Protein AF-A0A8S4E838-F1 (afdb_monomer_lite)

Foldseek 3Di:
DDDDDDDDDDDDDDDDDDDDDDDDDDDDDDDDDDDDDDDDDDDDDDDDDDDDPPPDPDPVPVVVVVPPPPDDPDPPPPPPPPPDDDPLPLDDDVLLVVLQLVLLLLQLHLCVLVPPDDPVSSVVSPVNNVVNLVVLLVLLCQLCVNPPDPLSVLLNVVVVCSNVLSVVLSVLVSLLSVLLSVLCVLQQKAFACDVVLVVLSVVLVVLLVVLVVVLVVVVVVCVVPSHNCNSVSSVVNSVLSVLSSLLSSLVRLLVLLVLLLVLLLVLQPPDPPQPPDDPPRMDGNDDGDRSVVSNQLLSSLVSVVSSLSSLVSSLVSVQCVLDPDPPVVPCPVDDVVLVVVLVSLLSSQVSLVSLLVSLVSLLVSLVVVLPDPPDDPVSNVSSVVSNVVSVVRRSWHAHVVPRTSHNVPSVVVVVVSVVVVVVVVVVVVVVVD

pLDDT: mean 73.34, std 19.98, range [32.56, 97.12]

Secondary structure (DSSP, 8-state):
----------------PPPPPP------------------------------------SSHHHHHTTS--PPPP-----------S-------HHHHHHHHHHHHTT---GGG-TT--HHHHHHHHHHHHHHHHHHHHHHHHHTTT---HHHHHHHHHHHHHHHHHHHHHHHHHHHHHHHHHHHHHHTEEE---HHHHHHHHHHHHHHHHHHHHHHHHHHHHHHH--TTHHHHHHHHHHHHHHHHHHHHHHHHHHHHHHHHHHHHHTTS---S----PPTTEEE-SSPPPHHHHT-HHHHHHHHHHHHHHHHHHHHHHTTTTSSSSSSTT-SS-SHHHHHHHHHHHHHHHHHHHHHHHHHHHHHHHHHHHT-TTS-HHHHHHHHHHHHHHHHT----EETTTEE-STHHHHHHHHHHHHHHHHHHHHHHHTT-

Structure (mmCIF, N/CA/C/O backbone):
data_AF-A0A8S4E838-F1
#
_entry.id   AF-A0A8S4E838-F1
#
loop_
_atom_site.group_PDB
_atom_site.id
_atom_site.type_symbol
_atom_site.label_atom_id
_atom_site.label_alt_id
_atom_site.label_comp_id
_atom_site.label_asym_id
_atom_site.label_entity_id
_atom_site.label_seq_id
_atom_site.pdbx_PDB_ins_code
_atom_site.Cartn_x
_atom_site.Cartn_y
_atom_site.Cartn_z
_atom_site.occupancy
_atom_site.B_iso_or_equiv
_atom_site.auth_seq_id
_atom_site.auth_comp_id
_atom_site.auth_asym_id
_atom_site.auth_atom_id
_atom_site.pdbx_PDB_model_num
ATOM 1 N N . MET A 1 1 ? 37.374 30.814 40.672 1.00 36.34 1 MET A N 1
ATOM 2 C CA . MET A 1 1 ? 38.205 29.865 39.905 1.00 36.34 1 MET A CA 1
ATOM 3 C C . MET A 1 1 ? 37.448 29.478 38.640 1.00 36.34 1 MET A C 1
ATOM 5 O O . MET A 1 1 ? 36.364 28.937 38.774 1.00 36.34 1 MET A O 1
ATOM 9 N N . LEU A 1 2 ? 38.017 29.855 37.482 1.00 36.62 2 LEU A N 1
ATOM 10 C CA . LEU A 1 2 ? 37.912 29.284 36.117 1.00 36.62 2 LEU A CA 1
ATOM 11 C C . LEU A 1 2 ? 36.493 28.982 35.567 1.00 36.62 2 LEU A C 1
ATOM 13 O O . LEU A 1 2 ? 35.842 28.059 36.026 1.00 36.62 2 LEU A O 1
ATOM 17 N N . ALA A 1 3 ? 35.884 29.788 34.684 1.00 36.91 3 ALA A N 1
ATOM 18 C CA . ALA A 1 3 ? 36.202 30.130 33.279 1.00 36.91 3 ALA A CA 1
ATOM 19 C C . ALA A 1 3 ? 35.885 29.025 32.244 1.00 36.91 3 ALA A C 1
ATOM 21 O O . ALA A 1 3 ? 36.604 28.038 32.172 1.00 36.91 3 ALA A O 1
ATOM 22 N N . SER A 1 4 ? 34.891 29.271 31.374 1.00 37.22 4 SER A N 1
ATOM 23 C CA . SER A 1 4 ? 34.887 28.906 29.935 1.00 37.22 4 SER A CA 1
ATOM 24 C C . SER A 1 4 ? 33.642 29.510 29.253 1.00 37.22 4 SER A C 1
ATOM 26 O O . SER A 1 4 ? 32.523 29.072 29.490 1.00 37.22 4 SER A O 1
ATOM 28 N N . HIS A 1 5 ? 33.748 30.680 28.621 1.00 38.19 5 HIS A N 1
ATOM 29 C CA . HIS A 1 5 ? 33.910 30.870 27.169 1.00 38.19 5 HIS A CA 1
ATOM 30 C C . HIS A 1 5 ? 32.814 30.258 26.277 1.00 38.19 5 HIS A C 1
ATOM 32 O O . HIS A 1 5 ? 32.890 29.101 25.882 1.00 38.19 5 HIS A O 1
ATOM 38 N N . SER A 1 6 ? 31.891 31.108 25.819 1.00 40.06 6 SER A N 1
ATOM 39 C CA . SER A 1 6 ? 31.132 30.924 24.579 1.00 40.06 6 SER A CA 1
ATOM 40 C C . SER A 1 6 ? 31.430 32.098 23.634 1.00 40.06 6 SER A C 1
ATOM 42 O O . SER A 1 6 ? 31.025 33.237 23.856 1.00 40.06 6 SER A O 1
ATOM 44 N N . ARG A 1 7 ? 32.217 31.823 22.585 1.00 35.31 7 ARG A N 1
ATOM 45 C CA . ARG A 1 7 ? 32.413 32.707 21.427 1.00 35.31 7 ARG A CA 1
ATOM 46 C C . ARG A 1 7 ? 31.311 32.399 20.413 1.00 35.31 7 ARG A C 1
ATOM 48 O O . ARG A 1 7 ? 31.243 31.278 19.922 1.00 35.31 7 ARG A O 1
ATOM 55 N N . LEU A 1 8 ? 30.486 33.389 20.082 1.00 40.28 8 LEU A N 1
ATOM 56 C CA . LEU A 1 8 ? 29.620 33.369 18.903 1.00 40.28 8 LEU A CA 1
ATOM 57 C C . LEU A 1 8 ? 30.366 34.055 17.758 1.00 40.28 8 LEU A C 1
ATOM 59 O O . LEU A 1 8 ? 30.561 35.268 17.760 1.00 40.28 8 LEU A O 1
ATOM 63 N N . THR A 1 9 ? 30.826 33.257 16.800 1.00 38.28 9 THR A N 1
ATOM 64 C CA . THR A 1 9 ? 31.390 33.729 15.538 1.00 38.28 9 THR A CA 1
ATOM 65 C C . THR A 1 9 ? 30.278 33.970 14.523 1.00 38.28 9 THR A C 1
ATOM 67 O O . THR A 1 9 ? 29.501 33.088 14.169 1.00 38.28 9 THR A O 1
ATOM 70 N N . VAL A 1 10 ? 30.251 35.213 14.054 1.00 42.44 10 VAL A N 1
ATOM 71 C CA . VAL A 1 10 ? 29.512 35.733 12.905 1.00 42.44 10 VAL A CA 1
ATOM 72 C C . VAL A 1 10 ? 29.909 34.960 11.643 1.00 42.44 10 VAL A C 1
ATOM 74 O O . VAL A 1 10 ? 31.095 34.891 11.320 1.00 42.44 10 VAL A O 1
ATOM 77 N N . SER A 1 11 ? 28.934 34.418 10.905 1.00 35.38 11 SER A N 1
ATOM 78 C CA . SER A 1 11 ? 29.157 33.880 9.557 1.00 35.38 11 SER A CA 1
ATOM 79 C C . SER A 1 11 ? 28.422 34.710 8.508 1.00 35.38 11 SER A C 1
ATOM 81 O O . SER A 1 11 ? 27.267 35.099 8.670 1.00 35.38 11 SER A O 1
ATOM 83 N N . ARG A 1 12 ? 29.185 35.016 7.460 1.00 36.78 12 ARG A N 1
ATOM 84 C CA . ARG A 1 12 ? 28.955 35.974 6.383 1.00 36.78 12 ARG A CA 1
ATOM 85 C C . ARG A 1 12 ? 27.844 35.550 5.425 1.00 36.78 12 ARG A C 1
ATOM 87 O O . ARG A 1 12 ? 27.753 34.397 5.017 1.00 36.78 12 ARG A O 1
ATOM 94 N N . ALA A 1 13 ? 27.112 36.563 4.970 1.00 39.56 13 ALA A N 1
ATOM 95 C CA . ALA A 1 13 ? 26.290 36.548 3.773 1.00 39.56 13 ALA A CA 1
ATOM 96 C C . ALA A 1 13 ? 27.144 36.281 2.519 1.00 39.56 13 ALA A C 1
ATOM 98 O O . ALA A 1 13 ? 28.132 36.975 2.274 1.00 39.56 13 ALA A O 1
ATOM 99 N N . ALA A 1 14 ? 26.732 35.306 1.709 1.00 37.06 14 ALA A N 1
ATOM 100 C CA . ALA A 1 14 ? 27.234 35.099 0.357 1.00 37.06 14 ALA A CA 1
ATOM 101 C C . ALA A 1 14 ? 26.107 35.401 -0.639 1.00 37.06 14 ALA A C 1
ATOM 103 O O . ALA A 1 14 ? 25.142 34.649 -0.769 1.00 37.06 14 ALA A O 1
ATOM 104 N N . SER A 1 15 ? 26.240 36.541 -1.317 1.00 35.00 15 SER A N 1
ATOM 105 C CA . SER A 1 15 ? 25.398 36.979 -2.427 1.00 35.00 15 SER A CA 1
ATOM 106 C C . SER A 1 15 ? 25.568 36.052 -3.632 1.00 35.00 15 SER A C 1
ATOM 108 O O . SER A 1 15 ? 26.610 36.057 -4.287 1.00 35.00 15 SER A O 1
ATOM 110 N N . LEU A 1 16 ? 24.526 35.291 -3.961 1.00 38.03 16 LEU A N 1
ATOM 111 C CA . LEU A 1 16 ? 24.428 34.542 -5.212 1.00 38.03 16 LEU A CA 1
ATOM 112 C C . LEU A 1 16 ? 23.956 35.477 -6.335 1.00 38.03 16 LEU A C 1
ATOM 114 O O . LEU A 1 16 ? 22.813 35.932 -6.360 1.00 38.03 16 LEU A O 1
ATOM 118 N N . ARG A 1 17 ? 24.876 35.780 -7.259 1.00 36.88 17 ARG A N 1
ATOM 119 C CA . ARG A 1 17 ? 24.600 36.462 -8.530 1.00 36.88 17 ARG A CA 1
ATOM 120 C C . ARG A 1 17 ? 23.779 35.550 -9.443 1.00 36.88 17 ARG A C 1
ATOM 122 O O . ARG A 1 17 ? 24.194 34.443 -9.763 1.00 36.88 17 ARG A O 1
ATOM 129 N N . ILE A 1 18 ? 22.653 36.078 -9.906 1.00 40.62 18 ILE A N 1
ATOM 130 C CA . ILE A 1 18 ? 21.803 35.529 -10.965 1.00 40.62 18 ILE A CA 1
ATOM 131 C C . ILE A 1 18 ? 22.409 35.924 -12.325 1.00 40.62 18 ILE A C 1
ATOM 133 O O . ILE A 1 18 ? 22.603 37.124 -12.547 1.00 40.62 18 ILE A O 1
ATOM 137 N N . PRO A 1 19 ? 22.661 35.002 -13.271 1.00 43.97 19 PRO A N 1
ATOM 138 C CA . PRO A 1 19 ? 22.878 35.374 -14.662 1.00 43.97 19 PRO A CA 1
ATOM 139 C C . PRO A 1 19 ? 21.525 35.584 -15.354 1.00 43.97 19 PRO A C 1
ATOM 141 O O . PRO A 1 19 ? 20.671 34.698 -15.376 1.00 43.97 19 PRO A O 1
ATOM 144 N N . ARG A 1 20 ? 21.329 36.782 -15.912 1.00 37.72 20 ARG A N 1
ATOM 145 C CA . ARG A 1 20 ? 20.214 37.109 -16.813 1.00 37.72 20 ARG A CA 1
ATOM 146 C C . ARG A 1 20 ? 20.380 36.410 -18.174 1.00 37.72 20 ARG A C 1
ATOM 148 O O . ARG A 1 20 ? 21.512 36.174 -18.593 1.00 37.72 20 ARG A O 1
ATOM 155 N N . PRO A 1 21 ? 19.273 36.149 -18.892 1.00 44.00 21 PRO A N 1
ATOM 156 C CA . PRO A 1 21 ? 19.299 35.547 -20.218 1.00 44.00 21 PRO A CA 1
ATOM 157 C C . PRO A 1 21 ? 19.678 36.577 -21.290 1.00 44.00 21 PRO A C 1
ATOM 159 O O . PRO A 1 21 ? 19.204 37.715 -21.271 1.00 44.00 21 PRO A O 1
ATOM 162 N N . ALA A 1 22 ? 20.495 36.157 -22.255 1.00 39.38 22 ALA A N 1
ATOM 163 C CA . ALA A 1 22 ? 20.718 36.899 -23.488 1.00 39.38 22 ALA A CA 1
ATOM 164 C C . ALA A 1 22 ? 19.454 36.830 -24.358 1.00 39.38 22 ALA A C 1
ATOM 166 O O . ALA A 1 22 ? 18.908 35.755 -24.610 1.00 39.38 22 ALA A O 1
ATOM 167 N N . ARG A 1 23 ? 18.979 37.994 -24.802 1.00 36.53 23 ARG A N 1
ATOM 168 C CA . ARG A 1 23 ? 17.840 38.150 -25.705 1.00 36.53 23 ARG A CA 1
ATOM 169 C C . ARG A 1 23 ? 18.255 39.077 -26.844 1.00 36.53 23 ARG A C 1
ATOM 171 O O . ARG A 1 23 ? 18.809 40.140 -26.577 1.00 36.53 23 ARG A O 1
ATOM 178 N N . SER A 1 24 ? 17.813 38.709 -28.049 1.00 33.00 24 SER A N 1
ATOM 179 C CA . SER A 1 24 ? 17.595 39.560 -29.235 1.00 33.00 24 SER A CA 1
ATOM 180 C C . SER A 1 24 ? 18.859 39.937 -30.043 1.00 33.00 24 SER A C 1
ATOM 182 O O . SER A 1 24 ? 19.934 40.023 -29.472 1.00 33.00 24 SER A O 1
ATOM 184 N N . LEU A 1 25 ? 18.848 40.084 -31.375 1.00 36.97 25 LEU A N 1
ATOM 185 C CA . LEU A 1 25 ? 17.855 40.686 -32.275 1.00 36.97 25 LEU A CA 1
ATOM 186 C C . LEU A 1 25 ? 17.997 40.180 -33.746 1.00 36.97 25 LEU A C 1
ATOM 188 O O . LEU A 1 25 ? 19.110 39.934 -34.190 1.00 36.97 25 LEU A O 1
ATOM 192 N N . PHE A 1 26 ? 16.855 40.172 -34.466 1.00 35.41 26 PHE A N 1
ATOM 193 C CA . PHE A 1 26 ? 16.593 40.627 -35.864 1.00 35.41 26 PHE A CA 1
ATOM 194 C C . PHE A 1 26 ? 17.235 39.878 -37.067 1.00 35.41 26 PHE A C 1
ATOM 196 O O . PHE A 1 26 ? 18.448 39.881 -37.198 1.00 35.41 26 PHE A O 1
ATOM 203 N N . THR A 1 27 ? 16.514 39.121 -37.929 1.00 35.56 27 THR A N 1
ATOM 204 C CA . THR A 1 27 ? 15.452 39.401 -38.968 1.00 35.56 27 THR A CA 1
ATOM 205 C C . THR A 1 27 ? 16.029 39.703 -40.393 1.00 35.56 27 THR A C 1
ATOM 207 O O . THR A 1 27 ? 17.244 39.692 -40.525 1.00 35.56 27 THR A O 1
ATOM 210 N N . PRO A 1 28 ? 15.241 39.894 -41.488 1.00 58.50 28 PRO A N 1
ATOM 211 C CA . PRO A 1 28 ? 14.893 38.865 -42.496 1.00 58.50 28 PRO A CA 1
ATOM 212 C C . PRO A 1 28 ? 15.079 39.328 -43.980 1.00 58.50 28 PRO A C 1
ATOM 214 O O . PRO A 1 28 ? 15.425 40.477 -44.217 1.00 58.50 28 PRO A O 1
ATOM 217 N N . ALA A 1 29 ? 14.787 38.476 -44.984 1.00 32.56 29 ALA A N 1
ATOM 218 C CA . ALA A 1 29 ? 14.279 38.832 -46.344 1.00 32.56 29 ALA A CA 1
ATOM 219 C C . ALA A 1 29 ? 14.147 37.554 -47.220 1.00 32.56 29 ALA A C 1
ATOM 221 O O . ALA A 1 29 ? 15.074 36.755 -47.254 1.00 32.56 29 ALA A O 1
ATOM 222 N N . HIS A 1 30 ? 12.959 37.191 -47.743 1.00 37.03 30 HIS A N 1
ATOM 223 C CA . HIS A 1 30 ? 12.414 37.493 -49.096 1.00 37.03 30 HIS A CA 1
ATOM 224 C C . HIS A 1 30 ? 13.301 36.969 -50.262 1.00 37.03 30 HIS A C 1
ATOM 226 O O . HIS A 1 30 ? 14.492 37.218 -50.275 1.00 37.03 30 HIS A O 1
ATOM 232 N N . THR A 1 31 ? 12.842 36.261 -51.314 1.00 34.12 31 THR A N 1
ATOM 233 C CA . THR A 1 31 ? 11.639 36.455 -52.154 1.00 34.12 31 THR A CA 1
ATOM 234 C C . THR A 1 31 ? 11.479 35.342 -53.228 1.00 34.12 31 THR A C 1
ATOM 236 O O . THR A 1 31 ? 12.479 34.813 -53.691 1.00 34.12 31 THR A O 1
ATOM 239 N N . ARG A 1 32 ? 10.230 35.169 -53.720 1.00 34.88 32 ARG A N 1
ATOM 240 C CA . ARG A 1 32 ? 9.760 34.778 -55.089 1.00 34.88 32 ARG A CA 1
ATOM 241 C C . ARG A 1 32 ? 10.037 33.352 -55.626 1.00 34.88 32 ARG A C 1
ATOM 243 O O . ARG A 1 32 ? 11.173 32.931 -55.716 1.00 34.88 32 ARG A O 1
ATOM 250 N N . SER A 1 33 ? 9.029 32.533 -55.974 1.00 35.88 33 SER A N 1
ATOM 251 C CA . SER A 1 33 ? 7.938 32.647 -56.988 1.00 35.88 33 SER A CA 1
ATOM 252 C C . SER A 1 33 ? 8.341 32.223 -58.410 1.00 35.88 33 SER A C 1
ATOM 254 O O . SER A 1 33 ? 9.019 32.988 -59.090 1.00 35.88 33 SER A O 1
ATOM 256 N N . ARG A 1 34 ? 7.782 31.102 -58.898 1.00 38.44 34 ARG A N 1
ATOM 257 C CA . ARG A 1 34 ? 7.360 30.843 -60.301 1.00 38.44 34 ARG A CA 1
ATOM 258 C C . ARG A 1 34 ? 6.561 29.527 -60.333 1.00 38.44 34 ARG A C 1
ATOM 260 O O . ARG A 1 34 ? 7.054 28.508 -59.878 1.00 38.44 34 ARG A O 1
ATOM 267 N N . HIS A 1 35 ? 5.242 29.591 -60.509 1.00 38.84 35 HIS A N 1
ATOM 268 C CA . HIS A 1 35 ? 4.462 29.559 -61.762 1.00 38.84 35 HIS A CA 1
ATOM 269 C C . HIS A 1 35 ? 4.048 28.141 -62.210 1.00 38.84 35 HIS A C 1
ATOM 271 O O . HIS A 1 35 ? 4.869 27.350 -62.655 1.00 38.84 35 HIS A O 1
ATOM 277 N N . ARG A 1 36 ? 2.730 27.889 -62.101 1.00 39.41 36 ARG A N 1
ATOM 278 C CA . ARG A 1 36 ? 1.923 26.892 -62.843 1.00 39.41 36 ARG A CA 1
ATOM 279 C C . ARG A 1 36 ? 1.905 27.202 -64.357 1.00 39.41 36 ARG A C 1
ATOM 281 O O . ARG A 1 36 ? 2.227 28.337 -64.718 1.00 39.41 36 ARG A O 1
ATOM 288 N N . PRO A 1 37 ? 1.487 26.248 -65.216 1.00 49.47 37 PRO A N 1
ATOM 289 C CA . PRO A 1 37 ? 0.063 26.069 -65.618 1.00 49.47 37 PRO A CA 1
ATOM 290 C C . PRO A 1 37 ? -0.407 24.594 -65.428 1.00 49.47 37 PRO A C 1
ATOM 292 O O . PRO A 1 37 ? 0.440 23.714 -65.343 1.00 49.47 37 PRO A O 1
ATOM 295 N N . ALA A 1 38 ? -1.662 24.253 -65.066 1.00 36.66 38 ALA A N 1
ATOM 296 C CA . ALA A 1 38 ? -2.940 24.230 -65.832 1.00 36.66 38 ALA A CA 1
ATOM 297 C C . ALA A 1 38 ? -2.839 23.461 -67.167 1.00 36.66 38 ALA A C 1
ATOM 299 O O . ALA A 1 38 ? -1.901 23.715 -67.906 1.00 36.66 38 ALA A O 1
ATOM 300 N N . GLU A 1 39 ? -3.710 22.557 -67.621 1.00 35.00 39 GLU A N 1
ATOM 301 C CA . GLU A 1 39 ? -5.006 21.911 -67.284 1.00 35.00 39 GLU A CA 1
ATOM 302 C C . GLU A 1 39 ? -5.088 20.677 -68.268 1.00 35.00 39 GLU A C 1
ATOM 304 O O . GLU A 1 39 ? -4.068 20.437 -68.922 1.00 35.00 39 GLU A O 1
ATOM 309 N N . PRO A 1 40 ? -6.179 19.897 -68.506 1.00 50.28 40 PRO A N 1
ATOM 310 C CA . PRO A 1 40 ? -7.538 19.917 -67.966 1.00 50.28 40 PRO A CA 1
ATOM 311 C C . PRO A 1 40 ? -8.090 18.547 -67.503 1.00 50.28 40 PRO A C 1
ATOM 313 O O . PRO A 1 40 ? -7.487 17.481 -67.619 1.00 50.28 40 PRO A O 1
ATOM 316 N N . ALA A 1 41 ? -9.303 18.647 -66.967 1.00 40.28 41 ALA A N 1
ATOM 317 C CA . ALA A 1 41 ? -10.192 17.608 -66.484 1.00 40.28 41 ALA A CA 1
ATOM 318 C C . ALA A 1 41 ? -10.680 16.610 -67.550 1.00 40.28 41 ALA A C 1
ATOM 320 O O . ALA A 1 41 ? -10.951 16.980 -68.690 1.00 40.28 41 ALA A O 1
ATOM 321 N N . GLN A 1 42 ? -10.971 15.383 -67.106 1.00 35.91 42 GLN A N 1
ATOM 322 C CA . GLN A 1 42 ? -12.078 14.589 -67.638 1.00 35.91 42 GLN A CA 1
ATOM 323 C C . GLN A 1 42 ? -12.856 13.937 -66.492 1.00 35.91 42 GLN A C 1
ATOM 325 O O . GLN A 1 42 ? -12.298 13.300 -65.601 1.00 35.91 42 GLN A O 1
ATOM 330 N N . ALA A 1 43 ? -14.165 14.159 -66.538 1.00 42.16 43 ALA A N 1
ATOM 331 C CA . ALA A 1 43 ? -15.176 13.670 -65.624 1.00 42.16 43 ALA A CA 1
ATOM 332 C C . ALA A 1 43 ? -15.874 12.451 -66.225 1.00 42.16 43 ALA A C 1
ATOM 334 O O . ALA A 1 43 ? -16.442 12.578 -67.300 1.00 42.16 43 ALA A O 1
ATOM 335 N N . VAL A 1 44 ? -15.889 11.325 -65.512 1.00 37.78 44 VAL A N 1
ATOM 336 C CA . VAL A 1 44 ? -16.859 10.211 -65.590 1.00 37.78 44 VAL A CA 1
ATOM 337 C C . VAL A 1 44 ? -16.625 9.428 -64.287 1.00 37.78 44 VAL A C 1
ATOM 339 O O . VAL A 1 44 ? -15.480 9.209 -63.920 1.00 37.78 44 VAL A O 1
ATOM 342 N N . GLY A 1 45 ? -17.565 8.984 -63.467 1.00 33.47 45 GLY A N 1
ATOM 343 C CA . GLY A 1 45 ? -19.011 8.887 -63.515 1.00 33.47 45 GLY A CA 1
ATOM 344 C C . GLY A 1 45 ? -19.417 8.204 -62.203 1.00 33.47 45 GLY A C 1
ATOM 345 O O . GLY A 1 45 ? -18.712 7.326 -61.704 1.00 33.47 45 GLY A O 1
ATOM 346 N N . ALA A 1 46 ? -20.518 8.639 -61.603 1.00 42.50 46 ALA A N 1
ATOM 347 C CA . ALA A 1 46 ? -21.033 8.040 -60.382 1.00 42.50 46 ALA A CA 1
ATOM 348 C C . ALA A 1 46 ? -21.703 6.689 -60.680 1.00 42.50 46 ALA A C 1
ATOM 350 O O . ALA A 1 46 ? -22.555 6.614 -61.565 1.00 42.50 46 ALA A O 1
ATOM 351 N N . LYS A 1 47 ? -21.397 5.657 -59.881 1.00 33.97 47 LYS A N 1
ATOM 352 C CA . LYS A 1 47 ? -22.339 4.575 -59.552 1.00 33.97 47 LYS A CA 1
ATOM 353 C C . LYS A 1 47 ? -22.185 4.144 -58.080 1.00 33.97 47 LYS A C 1
ATOM 355 O O . LYS A 1 47 ? -21.059 4.107 -57.587 1.00 33.97 47 LYS A O 1
ATOM 360 N N . PRO A 1 48 ? -23.301 3.847 -57.384 1.00 57.19 48 PRO A N 1
ATOM 361 C CA . PRO A 1 48 ? -23.338 3.404 -55.989 1.00 57.19 48 PRO A CA 1
ATOM 362 C C . PRO A 1 48 ? -23.271 1.864 -55.886 1.00 57.19 48 PRO A C 1
ATOM 364 O O . PRO A 1 48 ? -23.198 1.204 -56.918 1.00 57.19 48 PRO A O 1
ATOM 367 N N . TYR A 1 49 ? -23.386 1.336 -54.655 1.00 34.38 49 TYR A N 1
ATOM 368 C CA . TYR A 1 49 ? -23.347 -0.068 -54.165 1.00 34.38 49 TYR A CA 1
ATOM 369 C C . TYR A 1 49 ? -22.051 -0.379 -53.387 1.00 34.38 49 TYR A C 1
ATOM 371 O O . TYR A 1 49 ? -20.973 -0.444 -53.955 1.00 34.38 49 TYR A O 1
ATOM 379 N N . SER A 1 50 ? -22.062 -0.342 -52.047 1.00 36.34 50 SER A N 1
ATOM 380 C CA . SER A 1 50 ? -22.598 -1.335 -51.086 1.00 36.34 50 SER A CA 1
ATOM 381 C C . SER A 1 50 ? -21.649 -2.516 -50.837 1.00 36.34 50 SER A C 1
ATOM 383 O O . SER A 1 50 ? -21.127 -3.078 -51.791 1.00 36.34 50 SER A O 1
ATOM 385 N N . ARG A 1 51 ? -21.590 -2.946 -49.567 1.00 37.59 51 ARG A N 1
ATOM 386 C CA . ARG A 1 51 ? -20.787 -4.024 -48.946 1.00 37.59 51 ARG A CA 1
ATOM 387 C C . ARG A 1 51 ? -19.426 -3.595 -48.394 1.00 37.59 51 ARG A C 1
ATOM 389 O O . ARG A 1 51 ? -18.387 -3.713 -49.027 1.00 37.59 51 ARG A O 1
ATOM 396 N N . LEU A 1 52 ? -19.476 -3.168 -47.130 1.00 40.25 52 LEU A N 1
ATOM 397 C CA . LEU A 1 52 ? -18.395 -3.368 -46.169 1.00 40.25 52 LEU A CA 1
ATOM 398 C C . LEU A 1 52 ? -18.191 -4.883 -45.988 1.00 40.25 52 LEU A C 1
ATOM 400 O O . LEU A 1 52 ? -19.018 -5.550 -45.364 1.00 40.25 52 LEU A O 1
ATOM 404 N N . ASP A 1 53 ? -17.097 -5.417 -46.522 1.00 33.41 53 ASP A N 1
ATOM 405 C CA . ASP A 1 53 ? -16.629 -6.764 -46.201 1.00 33.41 53 ASP A CA 1
ATOM 406 C C . ASP A 1 53 ? -16.009 -6.773 -44.798 1.00 33.41 53 ASP A C 1
ATOM 408 O O . ASP A 1 53 ? -14.859 -6.393 -44.575 1.00 33.41 53 ASP A O 1
ATOM 412 N N . HIS A 1 54 ? -16.788 -7.253 -43.830 1.00 42.03 54 HIS A N 1
ATOM 413 C CA . HIS A 1 54 ? -16.380 -7.530 -42.450 1.00 42.03 54 HIS A CA 1
ATOM 414 C C . HIS A 1 54 ? -15.566 -8.835 -42.315 1.00 42.03 54 HIS A C 1
ATOM 416 O O . HIS A 1 54 ? -15.697 -9.571 -41.341 1.00 42.03 54 HIS A O 1
ATOM 422 N N . ALA A 1 55 ? -14.697 -9.142 -43.277 1.00 43.44 55 ALA A N 1
ATOM 423 C CA . ALA A 1 55 ? -13.970 -10.409 -43.322 1.00 43.44 55 ALA A CA 1
ATOM 424 C C . ALA A 1 55 ? -12.477 -10.199 -43.595 1.00 43.44 55 ALA A C 1
ATOM 426 O O . ALA A 1 55 ? -11.978 -10.592 -44.643 1.00 43.44 55 ALA A O 1
ATOM 427 N N . ARG A 1 56 ? -11.756 -9.558 -42.659 1.00 40.06 56 ARG A N 1
ATOM 428 C CA . ARG A 1 56 ? -10.273 -9.593 -42.588 1.00 40.06 56 ARG A CA 1
ATOM 429 C C . ARG A 1 56 ? -9.688 -9.073 -41.262 1.00 40.06 56 ARG A C 1
ATOM 431 O O . ARG A 1 56 ? -8.630 -8.458 -41.231 1.00 40.06 56 ARG A O 1
ATOM 438 N N . LEU A 1 57 ? -10.353 -9.362 -40.142 1.00 41.84 57 LEU A N 1
ATOM 439 C CA . LEU A 1 57 ? -9.830 -9.137 -38.783 1.00 41.84 57 LEU A CA 1
ATOM 440 C C . LEU A 1 57 ? -9.544 -10.472 -38.076 1.00 41.84 57 LEU A C 1
ATOM 442 O O . LEU A 1 57 ? -9.986 -10.705 -36.961 1.00 41.84 57 LEU A O 1
ATOM 446 N N . HIS A 1 58 ? -8.802 -11.371 -38.722 1.00 49.00 58 HIS A N 1
ATOM 447 C CA . HIS A 1 58 ? -8.217 -12.538 -38.053 1.00 49.00 58 HIS A CA 1
ATOM 448 C C . HIS A 1 58 ? -6.840 -12.850 -38.652 1.00 49.00 58 HIS A C 1
ATOM 450 O O . HIS A 1 58 ? -6.735 -13.581 -39.630 1.00 49.00 58 HIS A O 1
ATOM 456 N N . PRO A 1 59 ? -5.780 -12.239 -38.088 1.00 44.12 59 PRO A N 1
ATOM 457 C CA . PRO A 1 59 ? -4.582 -13.030 -37.797 1.00 44.12 59 PRO A CA 1
ATOM 458 C C . PRO A 1 59 ? -4.029 -12.795 -36.378 1.00 44.12 59 PRO A C 1
ATOM 460 O O . PRO A 1 59 ? -2.934 -13.238 -36.057 1.00 44.12 59 PRO A O 1
ATOM 463 N N . LEU A 1 60 ? -4.762 -12.100 -35.497 1.00 44.50 60 LEU A N 1
ATOM 464 C CA . LEU A 1 60 ? -4.286 -11.818 -34.134 1.00 44.50 60 LEU A CA 1
ATOM 465 C C . LEU A 1 60 ? -4.737 -12.838 -33.083 1.00 44.50 60 LEU A C 1
ATOM 467 O O . LEU A 1 60 ? -4.194 -12.829 -31.986 1.00 44.50 60 LEU A O 1
ATOM 471 N N . ARG A 1 61 ? -5.682 -13.739 -33.390 1.00 39.81 61 ARG A N 1
ATOM 472 C CA . ARG A 1 61 ? -6.177 -14.720 -32.404 1.00 39.81 61 ARG A CA 1
ATOM 473 C C . ARG A 1 61 ? -5.162 -15.831 -32.107 1.00 39.81 61 ARG A C 1
ATOM 475 O O . ARG A 1 61 ? -5.092 -16.283 -30.969 1.00 39.81 61 ARG A O 1
ATOM 482 N N . ASP A 1 62 ? -4.310 -16.170 -33.071 1.00 40.12 62 ASP A N 1
ATOM 483 C CA . ASP A 1 62 ? -3.338 -17.262 -32.921 1.00 40.12 62 ASP A CA 1
ATOM 484 C C . ASP A 1 62 ? -2.081 -16.844 -32.142 1.00 40.12 62 ASP A C 1
ATOM 486 O O . ASP A 1 62 ? -1.386 -17.686 -31.579 1.00 40.12 62 ASP A O 1
ATOM 490 N N . TYR A 1 63 ? -1.832 -15.538 -31.987 1.00 41.88 63 TYR A N 1
ATOM 491 C CA . TYR A 1 63 ? -0.765 -15.037 -31.112 1.00 41.88 63 TYR A CA 1
ATOM 492 C C . TYR A 1 63 ? -1.140 -15.047 -29.625 1.00 41.88 63 TYR A C 1
ATOM 494 O O . TYR A 1 63 ? -0.248 -15.056 -28.777 1.00 41.88 63 TYR A O 1
ATOM 502 N N . TYR A 1 64 ? -2.433 -15.079 -29.283 1.00 39.97 64 TYR A N 1
ATOM 503 C CA . TYR A 1 64 ? -2.862 -15.126 -27.882 1.00 39.97 64 TYR A CA 1
ATOM 504 C C . TYR A 1 64 ? -2.830 -16.537 -27.293 1.00 39.97 64 TYR A C 1
ATOM 506 O O . TYR A 1 64 ? -2.636 -16.666 -26.087 1.00 39.97 64 TYR A O 1
ATOM 514 N N . LEU A 1 65 ? -2.948 -17.594 -28.107 1.00 38.94 65 LEU A N 1
ATOM 515 C CA . LEU A 1 65 ? -2.908 -18.967 -27.588 1.00 38.94 65 LEU A CA 1
ATOM 516 C C . LEU A 1 65 ? -1.486 -19.469 -27.286 1.00 38.94 65 LEU A C 1
ATOM 518 O O . LEU A 1 65 ? -1.321 -20.353 -26.451 1.00 38.94 65 LEU A O 1
ATOM 522 N N . VAL A 1 66 ? -0.451 -18.883 -27.895 1.00 41.69 66 VAL A N 1
ATOM 523 C CA . VAL A 1 66 ? 0.947 -19.319 -27.697 1.00 41.69 66 VAL A CA 1
ATOM 524 C C . VAL A 1 66 ? 1.601 -18.683 -26.456 1.00 41.69 66 VAL A C 1
ATOM 526 O O . VAL A 1 66 ? 2.591 -19.201 -25.949 1.00 41.69 66 VAL A O 1
ATOM 529 N N . CYS A 1 67 ? 1.023 -17.620 -25.884 1.00 40.22 67 CYS A N 1
ATOM 530 C CA . CYS A 1 67 ? 1.557 -16.975 -24.673 1.00 40.22 67 CYS A CA 1
ATOM 531 C C . CYS A 1 67 ? 0.981 -17.506 -23.344 1.00 40.22 67 CYS A C 1
ATOM 533 O O . CYS A 1 67 ? 1.402 -17.043 -22.286 1.00 40.22 67 CYS A O 1
ATOM 535 N N . VAL A 1 68 ? 0.042 -18.462 -23.361 1.00 41.75 68 VAL A N 1
ATOM 536 C CA . VAL A 1 68 ? -0.605 -18.985 -22.132 1.00 41.75 68 VAL A CA 1
ATOM 537 C C . VAL A 1 68 ? 0.108 -20.222 -21.560 1.00 41.75 68 VAL A C 1
ATOM 539 O O . VAL A 1 68 ? -0.163 -20.632 -20.438 1.00 41.75 68 VAL A O 1
ATOM 542 N N . ALA A 1 69 ? 1.105 -20.762 -22.263 1.00 35.69 69 ALA A N 1
ATOM 543 C CA . ALA A 1 69 ? 1.973 -21.824 -21.757 1.00 35.69 69 ALA A CA 1
ATOM 544 C C . ALA A 1 69 ? 3.391 -21.297 -21.485 1.00 35.69 69 ALA A C 1
ATOM 546 O O . ALA A 1 69 ? 4.371 -21.824 -22.008 1.00 35.69 69 ALA A O 1
ATOM 547 N N . MET A 1 70 ? 3.526 -20.237 -20.681 1.00 39.28 70 MET A N 1
ATOM 548 C CA . MET A 1 70 ? 4.819 -19.975 -20.048 1.00 39.28 70 MET A CA 1
ATOM 549 C C . MET A 1 70 ? 4.992 -21.016 -18.932 1.00 39.28 70 MET A C 1
ATOM 551 O O . MET A 1 70 ? 4.186 -21.022 -17.999 1.00 39.28 70 MET A O 1
ATOM 555 N N . PRO A 1 71 ? 5.977 -21.931 -19.017 1.00 41.38 71 PRO A N 1
ATOM 556 C CA . PRO A 1 71 ? 6.296 -22.801 -17.892 1.00 41.38 71 PRO A CA 1
ATOM 557 C C . PRO A 1 71 ? 6.600 -21.931 -16.663 1.00 41.38 71 PRO A C 1
ATOM 559 O O . PRO A 1 71 ? 7.080 -20.804 -16.836 1.00 41.38 71 PRO A O 1
ATOM 562 N N . PRO A 1 72 ? 6.341 -22.418 -15.433 1.00 45.50 72 PRO A N 1
ATOM 563 C CA . PRO A 1 72 ? 6.710 -21.684 -14.228 1.00 45.50 72 PRO A CA 1
ATOM 564 C C . PRO A 1 72 ? 8.174 -21.241 -14.346 1.00 45.50 72 PRO A C 1
ATOM 566 O O . PRO A 1 72 ? 8.993 -22.023 -14.854 1.00 45.50 72 PRO A O 1
ATOM 569 N N . PRO A 1 73 ? 8.508 -19.997 -13.950 1.00 43.84 73 PRO A N 1
ATOM 570 C CA . PRO A 1 73 ? 9.866 -19.489 -14.054 1.00 43.84 73 PRO A CA 1
ATOM 571 C C . PRO A 1 73 ? 10.799 -20.512 -13.416 1.00 43.84 73 PRO A C 1
ATOM 573 O O . PRO A 1 73 ? 10.657 -20.865 -12.244 1.00 43.84 73 PRO A O 1
ATOM 576 N N . ARG A 1 74 ? 11.713 -21.065 -14.223 1.00 33.66 74 ARG A N 1
ATOM 577 C CA . ARG A 1 74 ? 12.745 -21.962 -13.703 1.00 33.66 74 ARG A CA 1
ATOM 578 C C . ARG A 1 74 ? 13.478 -21.172 -12.619 1.00 33.66 74 ARG A C 1
ATOM 580 O O . ARG A 1 74 ? 13.860 -20.038 -12.917 1.00 33.66 74 ARG A O 1
ATOM 587 N N . PRO A 1 75 ? 13.689 -21.721 -11.410 1.00 41.00 75 PRO A N 1
ATOM 588 C CA . PRO A 1 75 ? 14.482 -21.037 -10.403 1.00 41.00 75 PRO A CA 1
ATOM 589 C C . PRO A 1 75 ? 15.836 -20.732 -11.038 1.00 41.00 75 PRO A C 1
ATOM 591 O O . PRO A 1 75 ? 16.575 -21.640 -11.433 1.00 41.00 75 PRO A O 1
ATOM 594 N N . HIS A 1 76 ? 16.111 -19.447 -11.250 1.00 40.03 76 HIS A N 1
ATOM 595 C CA . HIS A 1 76 ? 17.398 -19.017 -11.755 1.00 40.03 76 HIS A CA 1
ATOM 596 C C . HIS A 1 76 ? 18.457 -19.570 -10.804 1.00 40.03 76 HIS A C 1
ATOM 598 O O . HIS A 1 76 ? 18.359 -19.395 -9.589 1.00 40.03 76 HIS A O 1
ATOM 604 N N . ARG A 1 77 ? 19.431 -20.297 -11.370 1.00 37.47 77 ARG A N 1
ATOM 605 C CA . ARG A 1 77 ? 20.625 -20.753 -10.657 1.00 37.47 77 ARG A CA 1
ATOM 606 C C . ARG A 1 77 ? 21.153 -19.577 -9.847 1.00 37.47 77 ARG A C 1
ATOM 608 O O . ARG A 1 77 ? 21.544 -18.563 -10.422 1.00 37.47 77 ARG A O 1
ATOM 615 N N . VAL A 1 78 ? 21.127 -19.747 -8.532 1.00 35.69 78 VAL A N 1
ATOM 616 C CA . VAL A 1 78 ? 21.712 -18.836 -7.561 1.00 35.69 78 VAL A CA 1
ATOM 617 C C . VAL A 1 78 ? 23.192 -18.720 -7.910 1.00 35.69 78 VAL A C 1
ATOM 619 O O . VAL A 1 78 ? 23.975 -19.635 -7.664 1.00 35.69 78 VAL A O 1
ATOM 622 N N . LEU A 1 79 ? 23.569 -17.617 -8.554 1.00 41.09 79 LEU A N 1
ATOM 623 C CA . LEU A 1 79 ? 24.951 -17.168 -8.559 1.00 41.09 79 LEU A CA 1
ATOM 624 C C . LEU A 1 79 ? 25.239 -16.755 -7.118 1.00 41.09 79 LEU A C 1
ATOM 626 O O . LEU A 1 79 ? 24.813 -15.695 -6.666 1.00 41.09 79 LEU A O 1
ATOM 630 N N . VAL A 1 80 ? 25.881 -17.667 -6.388 1.00 41.62 80 VAL A N 1
ATOM 631 C CA . VAL A 1 80 ? 26.402 -17.449 -5.041 1.00 41.62 80 VAL A CA 1
ATOM 632 C C . VAL A 1 80 ? 27.498 -16.396 -5.162 1.00 41.62 80 VAL A C 1
ATOM 634 O O . VAL A 1 80 ? 28.653 -16.710 -5.430 1.00 41.62 80 VAL A O 1
ATOM 637 N N . ASN A 1 81 ? 27.111 -15.129 -5.048 1.00 38.53 81 ASN A N 1
ATOM 638 C CA . ASN A 1 81 ? 28.047 -14.024 -4.956 1.00 38.53 81 ASN A CA 1
ATOM 639 C C . ASN A 1 81 ? 28.393 -13.846 -3.475 1.00 38.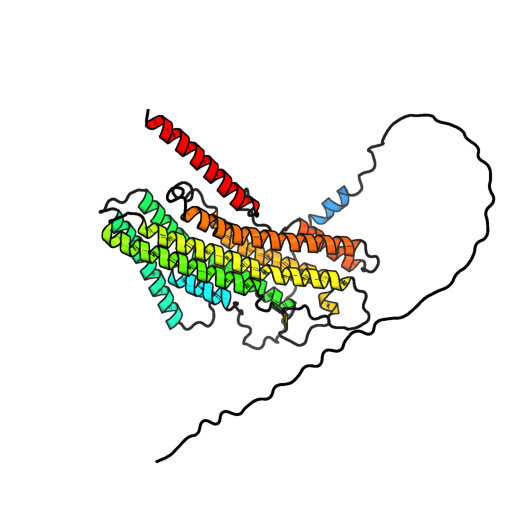53 81 ASN A C 1
ATOM 641 O O . ASN A 1 81 ? 27.628 -13.276 -2.702 1.00 38.53 81 ASN A O 1
ATOM 645 N N . THR A 1 82 ? 29.549 -14.378 -3.089 1.00 42.22 82 THR A N 1
ATOM 646 C CA . THR A 1 82 ? 30.184 -14.308 -1.763 1.00 42.22 82 THR A CA 1
ATOM 647 C C . THR A 1 82 ? 30.740 -12.911 -1.441 1.00 42.22 82 THR A C 1
ATOM 649 O O . THR A 1 82 ? 31.885 -12.779 -1.021 1.00 42.22 82 THR A O 1
ATOM 652 N N . LEU A 1 83 ? 29.959 -11.851 -1.665 1.00 40.91 83 LEU A N 1
ATOM 653 C CA . LEU A 1 83 ? 30.351 -10.457 -1.395 1.00 40.91 83 LEU A CA 1
ATOM 654 C C . LEU A 1 83 ? 29.205 -9.653 -0.751 1.00 40.91 83 LEU A C 1
ATOM 656 O O . LEU A 1 83 ? 28.970 -8.496 -1.088 1.00 40.91 83 LEU A O 1
ATOM 660 N N . THR A 1 84 ? 28.473 -10.256 0.186 1.00 39.75 84 THR A N 1
ATOM 661 C CA . THR A 1 84 ? 27.630 -9.509 1.129 1.00 39.75 84 THR A CA 1
ATOM 662 C C . THR A 1 84 ? 28.443 -9.247 2.388 1.00 39.75 84 THR A C 1
ATOM 664 O O . THR A 1 84 ? 28.620 -10.141 3.209 1.00 39.75 84 THR A O 1
ATOM 667 N N . GLY A 1 85 ? 28.974 -8.029 2.512 1.00 44.69 85 GLY A N 1
ATOM 668 C CA . GLY A 1 85 ? 29.402 -7.517 3.810 1.00 44.69 85 GLY A CA 1
ATOM 669 C C . GLY A 1 85 ? 28.220 -7.543 4.785 1.00 44.69 85 GLY A C 1
ATOM 670 O O . GLY A 1 85 ? 27.103 -7.184 4.416 1.00 44.69 85 GLY A O 1
ATOM 671 N N . ASP A 1 86 ? 28.497 -8.008 5.996 1.00 46.72 86 ASP A N 1
ATOM 672 C CA . ASP A 1 86 ? 27.594 -8.582 7.004 1.00 46.72 86 ASP A CA 1
ATOM 673 C C . ASP A 1 86 ? 26.518 -7.675 7.649 1.00 46.72 86 ASP A C 1
ATOM 675 O O . ASP A 1 86 ? 25.874 -8.108 8.597 1.00 46.72 86 ASP A O 1
ATOM 679 N N . ASP A 1 87 ? 26.222 -6.475 7.140 1.00 57.28 87 ASP A N 1
ATOM 680 C CA . ASP A 1 87 ? 25.225 -5.572 7.763 1.00 57.28 87 ASP A CA 1
ATOM 681 C C . ASP A 1 87 ? 24.079 -5.183 6.816 1.00 57.28 87 ASP A C 1
ATOM 683 O O . ASP A 1 87 ? 23.519 -4.085 6.871 1.00 57.28 87 ASP A O 1
ATOM 687 N N . ASP A 1 88 ? 23.691 -6.099 5.931 1.00 60.81 88 ASP A N 1
ATOM 688 C CA . ASP A 1 88 ? 22.601 -5.913 4.968 1.00 60.81 88 ASP A CA 1
ATOM 689 C C . ASP A 1 88 ? 21.221 -6.102 5.638 1.00 60.81 88 ASP A C 1
ATOM 691 O O . ASP A 1 88 ? 20.339 -6.804 5.135 1.00 60.81 88 ASP A O 1
ATOM 695 N N . HIS A 1 89 ? 21.049 -5.511 6.827 1.00 65.50 89 HIS A N 1
ATOM 696 C CA . HIS A 1 89 ? 19.804 -5.548 7.582 1.00 65.50 89 HIS A CA 1
ATOM 697 C C . HIS A 1 89 ? 18.673 -4.981 6.728 1.00 65.50 89 HIS A C 1
ATOM 699 O O . HIS A 1 89 ? 18.794 -3.882 6.185 1.00 65.50 89 HIS A O 1
ATOM 705 N N . ASP A 1 90 ? 17.559 -5.714 6.644 1.00 68.25 90 ASP A N 1
ATOM 706 C CA . ASP A 1 90 ? 16.347 -5.270 5.965 1.00 68.25 90 ASP A CA 1
ATOM 707 C C . ASP A 1 90 ? 15.955 -3.879 6.476 1.00 68.25 90 ASP A C 1
ATOM 709 O O . ASP A 1 90 ? 15.454 -3.693 7.591 1.00 68.25 90 ASP A O 1
ATOM 713 N N . VAL A 1 91 ? 16.238 -2.855 5.666 1.00 78.56 91 VAL A N 1
ATOM 714 C CA . VAL A 1 91 ? 16.072 -1.474 6.110 1.00 78.56 91 VAL A CA 1
ATOM 715 C C . VAL A 1 91 ? 14.606 -1.108 5.982 1.00 78.56 91 VAL A C 1
ATOM 717 O O . VAL A 1 91 ? 14.151 -0.571 4.975 1.00 78.56 91 VAL A O 1
ATOM 720 N N . LEU A 1 92 ? 13.869 -1.370 7.053 1.00 87.88 92 LEU A N 1
ATOM 721 C CA . LEU A 1 92 ? 12.536 -0.826 7.222 1.00 87.88 92 LEU A CA 1
ATOM 722 C C . LEU A 1 92 ? 12.614 0.699 7.258 1.00 87.88 92 LEU A C 1
ATOM 724 O O . LEU A 1 92 ? 13.400 1.251 8.044 1.00 87.88 92 LEU A O 1
ATOM 728 N N . ASP A 1 93 ? 11.793 1.375 6.454 1.00 88.19 93 ASP A N 1
ATOM 729 C CA . ASP A 1 93 ? 11.781 2.830 6.435 1.00 88.19 93 ASP A CA 1
ATOM 730 C C . ASP A 1 93 ? 11.379 3.384 7.825 1.00 88.19 93 ASP A C 1
ATOM 732 O O . ASP A 1 93 ? 10.520 2.813 8.506 1.00 88.19 93 ASP A O 1
ATOM 736 N N . PRO A 1 94 ? 11.993 4.485 8.297 1.00 88.62 94 PRO A N 1
ATOM 737 C CA . PRO A 1 94 ? 11.735 5.100 9.593 1.00 88.62 94 PRO A CA 1
ATOM 738 C C . PRO A 1 94 ? 10.262 5.407 9.834 1.00 88.62 94 PRO A C 1
ATOM 740 O O . PRO A 1 94 ? 9.817 5.345 10.976 1.00 88.62 94 PRO A O 1
ATOM 743 N N . ILE A 1 95 ? 9.501 5.716 8.784 1.00 87.38 95 ILE A N 1
ATOM 744 C CA . ILE A 1 95 ? 8.087 6.054 8.911 1.00 87.38 95 ILE A CA 1
ATOM 745 C C . ILE A 1 95 ? 7.274 4.792 9.202 1.00 87.38 95 ILE A C 1
ATOM 747 O O . ILE A 1 95 ? 6.518 4.778 10.171 1.00 87.38 95 ILE A O 1
ATOM 751 N N . SER A 1 96 ? 7.503 3.698 8.475 1.00 89.44 96 SER A N 1
ATOM 752 C CA . SER A 1 96 ? 6.935 2.389 8.811 1.00 89.44 96 SER A CA 1
ATOM 753 C C . SER A 1 96 ? 7.321 1.959 10.226 1.00 89.44 96 SER A C 1
ATOM 755 O O . SER A 1 96 ? 6.482 1.420 10.944 1.00 89.44 96 SER A O 1
ATOM 757 N N . ARG A 1 97 ? 8.545 2.263 10.694 1.00 91.44 97 ARG A N 1
ATOM 758 C CA . ARG A 1 97 ? 8.931 2.012 12.098 1.00 91.44 97 ARG A CA 1
ATOM 759 C C . ARG A 1 97 ? 8.075 2.800 13.089 1.00 91.44 97 ARG A C 1
ATOM 761 O O . ARG A 1 97 ? 7.736 2.262 14.141 1.00 91.44 97 ARG A O 1
ATOM 768 N N . VAL A 1 98 ? 7.745 4.057 12.784 1.00 89.25 98 VAL A N 1
ATOM 769 C CA . VAL A 1 98 ? 6.850 4.881 13.613 1.00 89.25 98 VAL A CA 1
ATOM 770 C C . VAL A 1 98 ? 5.444 4.287 13.627 1.00 89.25 98 VAL A C 1
ATOM 772 O O . VAL A 1 98 ? 4.904 4.089 14.713 1.00 89.25 98 VAL A O 1
ATOM 775 N N . PHE A 1 99 ? 4.893 3.922 12.465 1.00 88.25 99 PHE A N 1
ATOM 776 C CA . PHE A 1 99 ? 3.577 3.282 12.376 1.00 88.25 99 PHE A CA 1
ATOM 777 C C . PHE A 1 99 ? 3.515 1.974 13.166 1.00 88.25 99 PHE A C 1
ATOM 779 O O . PHE A 1 99 ? 2.627 1.815 13.992 1.00 88.25 99 PHE A O 1
ATOM 786 N N . ILE A 1 100 ? 4.493 1.079 13.004 1.00 90.06 100 ILE A N 1
ATOM 787 C CA . ILE A 1 100 ? 4.517 -0.211 13.711 1.00 90.06 100 ILE A CA 1
ATOM 788 C C . ILE A 1 100 ? 4.607 -0.020 15.230 1.00 90.06 100 ILE A C 1
ATOM 790 O O . ILE A 1 100 ? 3.968 -0.752 15.983 1.00 90.06 100 ILE A O 1
ATOM 794 N N . LYS A 1 101 ? 5.377 0.968 15.704 1.00 89.31 101 LYS A N 1
ATOM 795 C CA . LYS A 1 101 ? 5.436 1.309 17.136 1.00 89.31 101 LYS A CA 1
ATOM 796 C C . LYS A 1 101 ? 4.116 1.892 17.640 1.00 89.31 101 LYS A C 1
ATOM 798 O O . LYS A 1 101 ? 3.689 1.537 18.737 1.00 89.31 101 LYS A O 1
ATOM 803 N N . ALA A 1 102 ? 3.491 2.774 16.861 1.00 86.06 102 ALA A N 1
ATOM 804 C CA . ALA A 1 102 ? 2.196 3.358 17.193 1.00 86.06 102 ALA A CA 1
ATOM 805 C C . ALA A 1 102 ? 1.115 2.271 17.263 1.00 86.06 102 ALA A C 1
ATOM 807 O O . ALA A 1 102 ? 0.426 2.161 18.267 1.00 86.06 102 ALA A O 1
ATOM 808 N N . GLU A 1 103 ? 1.036 1.401 16.260 1.00 87.19 103 GLU A N 1
ATOM 809 C CA . GLU A 1 103 ? 0.135 0.249 16.219 1.00 87.19 103 GLU A CA 1
ATOM 810 C C . GLU A 1 103 ? 0.345 -0.700 17.405 1.00 87.19 103 GLU A C 1
ATOM 812 O O . GLU A 1 103 ? -0.623 -1.085 18.067 1.00 87.19 103 GLU A O 1
ATOM 817 N N . ALA A 1 104 ? 1.602 -1.009 17.742 1.00 87.56 104 ALA A N 1
ATOM 818 C CA . ALA A 1 104 ? 1.927 -1.854 18.887 1.00 87.56 104 ALA A CA 1
ATOM 819 C C . ALA A 1 104 ? 1.450 -1.255 20.215 1.00 87.56 104 ALA A C 1
ATOM 821 O O . ALA A 1 104 ? 0.948 -1.989 21.066 1.00 87.56 104 ALA A O 1
ATOM 822 N N . ALA A 1 105 ? 1.536 0.069 20.375 1.00 83.75 105 ALA A N 1
ATOM 823 C CA . ALA A 1 105 ? 1.023 0.760 21.557 1.00 83.75 105 ALA A CA 1
ATOM 824 C C . ALA A 1 105 ? -0.510 0.665 21.699 1.00 83.75 105 ALA A C 1
ATOM 826 O O . ALA A 1 105 ? -1.015 0.743 22.815 1.00 83.75 105 ALA A O 1
ATOM 827 N N . VAL A 1 106 ? -1.242 0.451 20.598 1.00 80.81 106 VAL A N 1
ATOM 828 C CA . VAL A 1 106 ? -2.713 0.285 20.574 1.00 80.81 106 VAL A CA 1
ATOM 829 C C . VAL A 1 106 ? -3.122 -1.204 20.543 1.00 80.81 106 VAL A C 1
ATOM 831 O O . VAL A 1 106 ? -4.294 -1.544 20.401 1.00 80.81 106 VAL A O 1
ATOM 834 N N . GLY A 1 107 ? -2.165 -2.127 20.688 1.00 80.38 107 GLY A N 1
ATOM 835 C CA . GLY A 1 107 ? -2.422 -3.571 20.741 1.00 80.38 107 GLY A CA 1
ATOM 836 C C . GLY A 1 107 ? -2.317 -4.311 19.404 1.00 80.38 107 GLY A C 1
ATOM 837 O O . GLY A 1 107 ? -2.411 -5.538 19.397 1.00 80.38 107 GLY A O 1
ATOM 838 N N . ILE A 1 108 ? -2.044 -3.625 18.286 1.00 84.31 108 ILE A N 1
ATOM 839 C CA . ILE A 1 108 ? -1.680 -4.272 17.015 1.00 84.31 108 ILE A CA 1
ATOM 840 C C . ILE A 1 108 ? -0.195 -4.646 17.068 1.00 84.31 108 ILE A C 1
ATOM 842 O O . ILE A 1 108 ? 0.696 -3.857 16.751 1.00 84.31 108 ILE A O 1
ATOM 846 N N . ASN A 1 109 ? 0.110 -5.872 17.489 1.00 84.00 109 ASN A N 1
ATOM 847 C CA . ASN A 1 109 ? 1.500 -6.283 17.658 1.00 84.00 109 ASN A CA 1
ATOM 848 C C . ASN A 1 109 ? 2.161 -6.709 16.332 1.00 84.00 109 ASN A C 1
ATOM 850 O O . ASN A 1 109 ? 2.147 -7.882 15.957 1.00 84.00 109 ASN A O 1
ATOM 854 N N . ARG A 1 110 ? 2.817 -5.755 15.662 1.00 87.69 110 ARG A N 1
ATOM 855 C CA . ARG A 1 110 ? 3.694 -5.989 14.496 1.00 87.69 110 ARG A CA 1
ATOM 856 C C . ARG A 1 110 ? 5.186 -5.810 14.814 1.00 87.69 110 ARG A C 1
ATOM 858 O O . ARG A 1 110 ? 6.009 -5.694 13.911 1.00 87.69 110 ARG A O 1
ATOM 865 N N . LEU A 1 111 ? 5.571 -5.822 16.096 1.00 88.19 111 LEU A N 1
ATOM 866 C CA . LEU A 1 111 ? 6.942 -5.522 16.554 1.00 88.19 111 LEU A CA 1
ATOM 867 C C . LEU A 1 111 ? 8.019 -6.479 16.023 1.00 88.19 111 LEU A C 1
ATOM 869 O O . LEU A 1 111 ? 9.202 -6.146 16.047 1.00 88.19 111 LEU A O 1
ATOM 873 N N . HIS A 1 112 ? 7.645 -7.669 15.556 1.00 88.06 112 HIS A N 1
ATOM 874 C CA . HIS A 1 112 ? 8.596 -8.601 14.949 1.00 88.06 112 HIS A CA 1
ATOM 875 C C . HIS A 1 112 ? 9.112 -8.127 13.584 1.00 88.06 112 HIS A C 1
ATOM 877 O O . HIS A 1 112 ? 10.151 -8.609 13.151 1.00 88.06 112 HIS A O 1
ATOM 883 N N . LEU A 1 113 ? 8.446 -7.157 12.944 1.00 87.88 113 LEU A N 1
ATOM 884 C CA . LEU A 1 113 ? 8.963 -6.463 11.761 1.00 87.88 113 LEU A CA 1
ATOM 885 C C . LEU A 1 113 ? 10.110 -5.494 12.099 1.00 87.88 113 LEU A C 1
ATOM 887 O O . LEU A 1 113 ? 10.841 -5.068 11.212 1.00 87.88 113 LEU A O 1
ATOM 891 N N . LEU A 1 114 ? 10.276 -5.129 13.376 1.00 89.25 114 LEU A N 1
ATOM 892 C CA . LEU A 1 114 ? 11.362 -4.271 13.852 1.00 89.25 114 LEU A CA 1
ATOM 893 C C . LEU A 1 114 ? 12.561 -5.134 14.256 1.00 89.25 114 LEU A C 1
ATOM 895 O O . LEU A 1 114 ? 12.790 -5.434 15.438 1.00 89.25 114 LEU A O 1
ATOM 899 N N . GLU A 1 115 ? 13.326 -5.560 13.257 1.00 84.50 115 GLU A N 1
ATOM 900 C CA . GLU A 1 115 ? 14.641 -6.168 13.464 1.00 84.50 115 GLU A CA 1
ATOM 901 C C . GLU A 1 115 ? 15.603 -5.112 14.064 1.00 84.50 115 GLU A C 1
ATOM 903 O O . GLU A 1 115 ? 15.522 -3.922 13.757 1.00 84.50 115 GLU A O 1
ATOM 908 N N . GLY A 1 116 ? 16.432 -5.510 15.037 1.00 84.31 116 GLY A N 1
ATOM 909 C CA . GLY A 1 116 ? 17.382 -4.616 15.727 1.00 84.31 116 GLY A CA 1
ATOM 910 C C . GLY A 1 116 ? 16.841 -3.783 16.904 1.00 84.31 116 GLY A C 1
ATOM 911 O O . GLY A 1 116 ? 17.613 -3.112 17.586 1.00 84.31 116 GLY A O 1
ATOM 912 N N . GLN A 1 117 ? 15.539 -3.814 17.208 1.00 86.44 117 GLN A N 1
ATOM 913 C CA . GLN A 1 117 ? 15.019 -3.120 18.396 1.00 86.44 117 GLN A CA 1
ATOM 914 C C . GLN A 1 117 ? 15.367 -3.875 19.691 1.00 86.44 117 GLN A C 1
ATOM 916 O O . GLN A 1 117 ? 15.227 -5.100 19.755 1.00 86.44 117 GLN A O 1
ATOM 921 N N . SER A 1 118 ? 15.757 -3.137 20.741 1.00 90.31 118 SER A N 1
ATOM 922 C CA . SER A 1 118 ? 16.139 -3.732 22.025 1.00 90.31 118 SER A CA 1
ATOM 923 C C . SER A 1 118 ? 15.006 -4.593 22.615 1.00 90.31 118 SER A C 1
ATOM 925 O O . SER A 1 118 ? 13.834 -4.191 22.568 1.00 90.31 118 SER A O 1
ATOM 927 N N . PRO A 1 119 ? 15.319 -5.759 23.218 1.00 91.25 119 PRO A N 1
ATOM 928 C CA . PRO A 1 119 ? 14.314 -6.627 23.834 1.00 91.25 119 PRO A CA 1
ATOM 929 C C . PRO A 1 119 ? 13.453 -5.906 24.879 1.00 91.25 119 PRO A C 1
ATOM 931 O O . PRO A 1 119 ? 12.257 -6.169 24.984 1.00 91.25 119 PRO A O 1
ATOM 934 N N . CYS A 1 120 ? 14.040 -4.956 25.616 1.00 90.12 120 CYS A N 1
ATOM 935 C CA . CYS A 1 120 ? 13.335 -4.138 26.604 1.00 90.12 120 CYS A CA 1
ATOM 936 C C . CYS A 1 120 ? 12.248 -3.264 25.958 1.00 90.12 120 CYS A C 1
ATOM 938 O O . CYS A 1 120 ? 11.102 -3.266 26.404 1.00 90.12 120 CYS A O 1
ATOM 940 N N . SER A 1 121 ? 12.564 -2.587 24.849 1.00 87.31 121 SER A N 1
ATOM 941 C CA . SER A 1 121 ? 11.583 -1.763 24.139 1.00 87.31 121 SER A CA 1
ATOM 942 C C . SER A 1 121 ? 10.448 -2.611 23.556 1.00 87.31 121 SER A C 1
ATOM 944 O O . SER A 1 121 ? 9.286 -2.229 23.680 1.00 87.31 121 SER A O 1
ATOM 946 N N . LYS A 1 122 ? 10.749 -3.798 23.004 1.00 88.12 122 LYS A N 1
ATOM 947 C CA . LYS A 1 122 ? 9.713 -4.734 22.528 1.00 88.12 122 LYS A CA 1
ATOM 948 C C . LYS A 1 122 ? 8.780 -5.180 23.660 1.00 88.12 122 LYS A C 1
ATOM 950 O O . LYS A 1 122 ? 7.565 -5.163 23.478 1.00 88.12 122 LYS A O 1
ATOM 955 N N . LYS A 1 123 ? 9.330 -5.517 24.834 1.00 89.62 123 LYS A N 1
ATOM 956 C CA . LYS A 1 123 ? 8.541 -5.865 26.029 1.00 89.62 123 LYS A CA 1
ATOM 957 C C . LYS A 1 123 ? 7.633 -4.715 26.471 1.00 89.62 123 LYS A C 1
ATOM 959 O O . LYS A 1 123 ? 6.470 -4.963 26.762 1.00 89.62 123 LYS A O 1
ATOM 964 N N . LEU A 1 124 ? 8.126 -3.472 26.466 1.00 89.00 124 LEU A N 1
ATOM 965 C CA . LEU A 1 124 ? 7.332 -2.298 26.845 1.00 89.00 124 LEU A CA 1
ATOM 966 C C . LEU A 1 124 ? 6.097 -2.120 25.949 1.00 89.00 124 LEU A C 1
ATOM 968 O O . LEU A 1 124 ? 4.989 -1.976 26.458 1.00 89.00 124 LEU A O 1
ATOM 972 N N . TYR A 1 125 ? 6.270 -2.178 24.625 1.00 87.38 125 TYR A N 1
ATOM 973 C CA . TYR A 1 125 ? 5.145 -2.079 23.690 1.00 87.38 125 TYR A CA 1
ATOM 974 C C . TYR A 1 125 ? 4.178 -3.261 23.814 1.00 87.38 125 TYR A C 1
ATOM 976 O O . TYR A 1 125 ? 2.973 -3.078 23.686 1.00 87.38 125 TYR A O 1
ATOM 984 N N . TRP A 1 126 ? 4.684 -4.463 24.102 1.00 87.25 126 TRP A N 1
ATOM 985 C CA . TRP A 1 126 ? 3.839 -5.633 24.334 1.00 87.25 126 TRP A CA 1
ATOM 986 C C . TRP A 1 126 ? 2.969 -5.480 25.587 1.00 87.25 126 TRP A C 1
ATOM 988 O O . TRP A 1 126 ? 1.765 -5.718 25.527 1.00 87.25 126 TRP A O 1
ATOM 998 N N . ILE A 1 127 ? 3.553 -5.006 26.695 1.00 85.50 127 ILE A N 1
ATOM 999 C CA . ILE A 1 127 ? 2.822 -4.700 27.934 1.00 85.50 127 ILE A CA 1
ATOM 1000 C C . ILE A 1 127 ? 1.772 -3.612 27.679 1.00 85.50 127 ILE A C 1
ATOM 1002 O O . ILE A 1 127 ? 0.626 -3.773 28.091 1.00 85.50 127 ILE A O 1
ATOM 1006 N N . ALA A 1 128 ? 2.129 -2.540 26.963 1.00 82.50 128 ALA A N 1
ATOM 1007 C CA . ALA A 1 128 ? 1.193 -1.474 26.603 1.00 82.50 128 ALA A CA 1
ATOM 1008 C C . ALA A 1 128 ? 0.026 -1.994 25.746 1.00 82.50 128 ALA A C 1
ATOM 1010 O O . ALA A 1 128 ? -1.133 -1.681 26.019 1.00 82.50 128 ALA A O 1
ATOM 1011 N N . GLY A 1 129 ? 0.319 -2.848 24.762 1.00 82.06 129 GLY A N 1
ATOM 1012 C CA . GLY A 1 129 ? -0.691 -3.498 23.937 1.00 82.06 129 GLY A CA 1
ATOM 1013 C C . GLY A 1 129 ? -1.643 -4.363 24.764 1.00 82.06 129 GLY A C 1
ATOM 1014 O O . GLY A 1 129 ? -2.856 -4.205 24.650 1.00 82.06 129 GLY A O 1
ATOM 1015 N N . ILE A 1 130 ? -1.124 -5.228 25.642 1.00 84.62 130 ILE A N 1
ATOM 1016 C CA . ILE A 1 130 ? -1.949 -6.053 26.545 1.00 84.62 130 ILE A CA 1
ATOM 1017 C C . ILE A 1 130 ? -2.807 -5.184 27.456 1.00 84.62 130 ILE A C 1
ATOM 1019 O O . ILE A 1 130 ? -3.999 -5.444 27.601 1.00 84.62 130 ILE A O 1
ATOM 1023 N N . TYR A 1 131 ? -2.227 -4.135 28.036 1.00 83.06 131 TYR A N 1
ATOM 1024 C CA . TYR A 1 131 ? -2.961 -3.194 28.871 1.00 83.06 131 TYR A CA 1
ATOM 1025 C C . TYR A 1 131 ? -4.128 -2.558 28.102 1.00 83.06 131 TYR A C 1
ATOM 1027 O O . TYR A 1 131 ? -5.246 -2.519 28.609 1.00 83.06 131 TYR A O 1
ATOM 1035 N N . CYS A 1 132 ? -3.904 -2.139 26.852 1.00 79.38 132 CYS A N 1
ATOM 1036 C CA . CYS A 1 132 ? -4.958 -1.612 25.986 1.00 79.38 132 CYS A CA 1
ATOM 1037 C C . CYS A 1 132 ? -6.066 -2.651 25.729 1.00 79.38 132 CYS A C 1
ATOM 1039 O O . CYS A 1 132 ? -7.244 -2.331 25.881 1.00 79.38 132 CYS A O 1
ATOM 1041 N N . ASN A 1 133 ? -5.701 -3.907 25.443 1.00 80.81 133 ASN A N 1
ATOM 1042 C CA . ASN A 1 133 ? -6.659 -5.005 25.257 1.00 80.81 133 ASN A CA 1
ATOM 1043 C C . ASN A 1 133 ? -7.515 -5.233 26.521 1.00 80.81 133 ASN A C 1
ATOM 1045 O O . ASN A 1 133 ? -8.739 -5.323 26.434 1.00 80.81 133 ASN A O 1
ATOM 1049 N N . ILE A 1 134 ? -6.886 -5.287 27.702 1.00 82.69 134 ILE A N 1
ATOM 1050 C CA . ILE A 1 134 ? -7.583 -5.455 28.988 1.00 82.69 134 ILE A CA 1
ATOM 1051 C C . ILE A 1 134 ? -8.529 -4.280 29.241 1.00 82.69 134 ILE A C 1
ATOM 1053 O O . ILE A 1 134 ? -9.670 -4.493 29.645 1.00 82.69 134 ILE A O 1
ATOM 1057 N N . MET A 1 135 ? -8.089 -3.050 28.961 1.00 78.94 135 MET A N 1
ATOM 1058 C CA . MET A 1 135 ? -8.922 -1.856 29.110 1.00 78.94 135 MET A CA 1
ATOM 1059 C C . MET A 1 135 ? -10.148 -1.890 28.196 1.00 78.94 135 MET A C 1
ATOM 1061 O O . MET A 1 135 ? -11.231 -1.532 28.644 1.00 78.94 135 MET A O 1
ATOM 1065 N N . VAL A 1 136 ? -10.026 -2.377 26.955 1.00 78.38 136 VAL A N 1
ATOM 1066 C CA . VAL A 1 136 ? -11.179 -2.551 26.054 1.00 78.38 136 VAL A CA 1
ATOM 1067 C C . VAL A 1 136 ? -12.200 -3.525 26.647 1.00 78.38 136 VAL A C 1
ATOM 1069 O O . VAL A 1 136 ? -13.385 -3.199 26.694 1.00 78.38 136 VAL A O 1
ATOM 1072 N N . ILE A 1 137 ? -11.752 -4.682 27.147 1.00 80.19 137 ILE A N 1
ATOM 1073 C CA . ILE A 1 137 ? -12.628 -5.694 27.765 1.00 80.19 137 ILE A CA 1
ATOM 1074 C C . ILE A 1 137 ? -13.291 -5.138 29.029 1.00 80.19 137 ILE A C 1
ATOM 1076 O O . ILE A 1 137 ? -14.491 -5.305 29.229 1.00 80.19 137 ILE A O 1
ATOM 1080 N N . PHE A 1 138 ? -12.521 -4.448 29.868 1.00 80.56 138 PHE A N 1
ATOM 1081 C CA . PHE A 1 138 ? -13.005 -3.862 31.113 1.00 80.56 138 PHE A CA 1
ATOM 1082 C C . PHE A 1 138 ? -14.026 -2.746 30.869 1.00 80.56 138 PHE A C 1
ATOM 1084 O O . PHE A 1 138 ? -15.088 -2.743 31.489 1.00 80.56 138 PHE A O 1
ATOM 1091 N N . CYS A 1 139 ? -13.750 -1.833 29.931 1.00 72.69 139 CYS A N 1
ATOM 1092 C CA . CYS A 1 139 ? -14.700 -0.799 29.523 1.00 72.69 139 CYS A CA 1
ATOM 1093 C C . CYS A 1 139 ? -15.988 -1.420 28.988 1.00 72.69 139 CYS A C 1
ATOM 1095 O O . CYS A 1 139 ? -17.068 -1.018 29.403 1.00 72.69 139 CYS A O 1
ATOM 1097 N N . ALA A 1 140 ? -15.873 -2.430 28.126 1.00 73.69 140 ALA A N 1
ATOM 1098 C CA . ALA A 1 140 ? -17.018 -3.137 27.576 1.00 73.69 140 ALA A CA 1
ATOM 1099 C C . ALA A 1 140 ? -17.860 -3.831 28.668 1.00 73.69 140 ALA A C 1
ATOM 1101 O O . ALA A 1 140 ? -19.083 -3.736 28.647 1.00 73.69 140 ALA A O 1
ATOM 1102 N N . TYR A 1 141 ? -17.218 -4.453 29.663 1.00 78.56 141 TYR A N 1
ATOM 1103 C CA . TYR A 1 141 ? -17.893 -5.086 30.802 1.00 78.56 141 TYR A CA 1
ATOM 1104 C C . TYR A 1 141 ? -18.629 -4.078 31.700 1.00 78.56 141 TYR A C 1
ATOM 1106 O O . TYR A 1 141 ? -19.786 -4.295 32.060 1.00 78.56 141 TYR A O 1
ATOM 1114 N N . ILE A 1 142 ? -17.974 -2.963 32.053 1.00 76.00 142 ILE A N 1
ATOM 1115 C CA . ILE A 1 142 ? -18.569 -1.915 32.899 1.00 76.00 142 ILE A CA 1
ATOM 1116 C C . ILE A 1 142 ? -19.746 -1.248 32.204 1.00 76.00 142 ILE A C 1
ATOM 1118 O O . ILE A 1 142 ? -20.777 -1.016 32.838 1.00 76.00 142 ILE A O 1
ATOM 1122 N N . SER A 1 143 ? -19.580 -0.920 30.923 1.00 67.62 143 SER A N 1
ATOM 1123 C CA . SER A 1 143 ? -20.594 -0.229 30.137 1.00 67.62 143 SER A CA 1
ATOM 1124 C C . SER A 1 143 ? -21.912 -0.999 30.098 1.00 67.62 143 SER A C 1
ATOM 1126 O O . SER A 1 143 ? -22.966 -0.380 30.056 1.00 67.62 143 SER A O 1
ATOM 1128 N N . ASP A 1 144 ? -21.871 -2.325 30.177 1.00 67.38 144 ASP A N 1
ATOM 1129 C CA . ASP A 1 144 ? -23.068 -3.153 30.087 1.00 67.38 144 ASP A CA 1
ATOM 1130 C C . ASP A 1 144 ? -23.803 -3.364 31.420 1.00 67.38 144 ASP A C 1
ATOM 1132 O O . ASP A 1 144 ? -24.799 -4.070 31.459 1.00 67.38 144 ASP A O 1
ATOM 1136 N N . HIS A 1 145 ? -23.330 -2.831 32.553 1.00 69.81 145 HIS A N 1
ATOM 1137 C CA . HIS A 1 145 ? -23.886 -3.175 33.877 1.00 69.81 145 HIS A CA 1
ATOM 1138 C C . HIS A 1 145 ? -23.940 -4.702 34.160 1.00 69.81 145 HIS A C 1
ATOM 1140 O O . HIS A 1 145 ? -24.804 -5.168 34.899 1.00 69.81 145 HIS A O 1
ATOM 1146 N N . GLY A 1 146 ? -23.037 -5.502 33.572 1.00 61.84 146 GLY A N 1
ATOM 1147 C CA . GLY A 1 146 ? -23.090 -6.982 33.620 1.00 61.84 146 GLY A CA 1
ATOM 1148 C C . GLY A 1 146 ? -23.996 -7.632 32.554 1.00 61.84 146 GLY A C 1
ATOM 1149 O O . GLY A 1 146 ? -24.054 -8.851 32.439 1.00 61.84 146 GLY A O 1
ATOM 1150 N N . GLN A 1 147 ? -24.630 -6.783 31.750 1.00 63.09 147 GLN A N 1
ATOM 1151 C CA . GLN A 1 147 ? -25.503 -6.921 30.588 1.00 63.09 147 GLN A CA 1
ATOM 1152 C C . GLN A 1 147 ? -25.159 -7.787 29.380 1.00 63.09 147 GLN A C 1
ATOM 1154 O O . GLN A 1 147 ? -26.044 -7.921 28.556 1.00 63.09 147 GLN A O 1
ATOM 1159 N N . PHE A 1 148 ? -23.917 -8.261 29.184 1.00 62.22 148 PHE A N 1
ATOM 1160 C CA . PHE A 1 148 ? -23.331 -8.585 27.855 1.00 62.22 148 PHE A CA 1
ATOM 1161 C C . PHE A 1 148 ? -24.304 -8.569 26.658 1.00 62.22 148 PHE A C 1
ATOM 1163 O O . PHE A 1 148 ? -24.733 -9.605 26.140 1.00 62.22 148 PHE A O 1
ATOM 1170 N N . HIS A 1 149 ? -24.643 -7.368 26.192 1.00 72.19 149 HIS A N 1
ATOM 1171 C CA . HIS A 1 149 ? -25.419 -7.186 24.992 1.00 72.19 149 HIS A C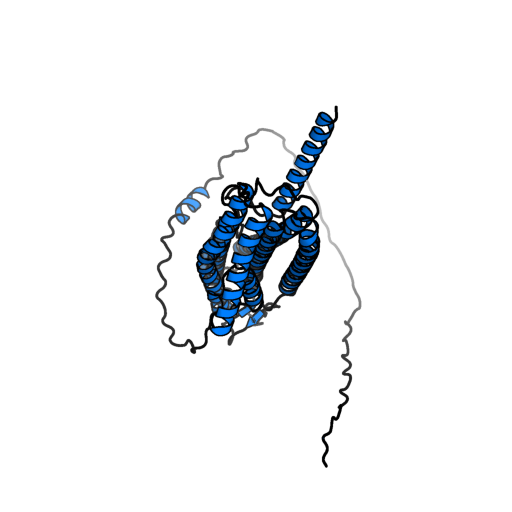A 1
ATOM 1172 C C . HIS A 1 149 ? -24.641 -7.793 23.826 1.00 72.19 149 HIS A C 1
ATOM 1174 O O . HIS A 1 149 ? -23.419 -7.658 23.714 1.00 72.19 149 HIS A O 1
ATOM 1180 N N . VAL A 1 150 ? -25.366 -8.441 22.913 1.00 69.81 150 VAL A N 1
ATOM 1181 C CA . VAL A 1 150 ? -24.799 -9.089 21.718 1.00 69.81 150 VAL A CA 1
ATOM 1182 C C . VAL A 1 150 ? -23.835 -8.151 20.979 1.00 69.81 150 VAL A C 1
ATOM 1184 O O . VAL A 1 150 ? -22.778 -8.577 20.525 1.00 69.81 150 VAL A O 1
ATOM 1187 N N . LYS A 1 151 ? -24.141 -6.848 20.936 1.00 69.56 151 LYS A N 1
ATOM 1188 C CA . LYS A 1 151 ? -23.274 -5.813 20.360 1.00 69.56 151 LYS A CA 1
ATOM 1189 C C . LYS A 1 151 ? -21.889 -5.744 21.022 1.00 69.56 151 LYS A C 1
ATOM 1191 O O . LYS A 1 151 ? -20.890 -5.710 20.313 1.00 69.56 151 LYS A O 1
ATOM 1196 N N . THR A 1 152 ? -21.823 -5.752 22.351 1.00 70.88 152 THR A N 1
ATOM 1197 C CA . THR A 1 152 ? -20.577 -5.711 23.130 1.00 70.88 152 THR A CA 1
ATOM 1198 C C . THR A 1 152 ? -19.699 -6.923 22.812 1.00 70.88 152 THR A C 1
ATOM 1200 O O . THR A 1 152 ? -18.505 -6.784 22.547 1.00 70.88 152 THR A O 1
ATOM 1203 N N . VAL A 1 153 ? -20.302 -8.114 22.748 1.00 73.69 153 VAL A N 1
ATOM 1204 C CA . VAL A 1 153 ? -19.611 -9.359 22.372 1.00 73.69 153 VAL A CA 1
ATOM 1205 C C . VAL A 1 153 ? -19.093 -9.297 20.930 1.00 73.69 153 VAL A C 1
ATOM 1207 O O . VAL A 1 153 ? -17.958 -9.696 20.657 1.00 73.69 153 VAL A O 1
ATOM 1210 N N . LEU A 1 154 ? -19.883 -8.752 20.001 1.00 71.75 154 LEU A N 1
ATOM 1211 C CA . LEU A 1 154 ? -19.472 -8.551 18.607 1.00 71.75 154 LEU A CA 1
ATOM 1212 C C . LEU A 1 154 ? -18.316 -7.545 18.474 1.00 71.75 154 LEU A C 1
ATOM 1214 O O . LEU A 1 154 ? -17.395 -7.768 17.691 1.00 71.75 154 LEU A O 1
ATOM 1218 N N . ASP A 1 155 ? -18.313 -6.467 19.256 1.00 71.94 155 ASP A N 1
ATOM 1219 C CA . ASP A 1 155 ? -17.230 -5.479 19.241 1.00 71.94 155 ASP A CA 1
ATOM 1220 C C . ASP A 1 155 ? -15.923 -6.051 19.810 1.00 71.94 155 ASP A C 1
ATOM 1222 O O . ASP A 1 155 ? -14.863 -5.890 19.196 1.00 71.94 155 ASP A O 1
ATOM 1226 N N . ILE A 1 156 ? -15.995 -6.767 20.939 1.00 76.56 156 ILE A N 1
ATOM 1227 C CA . ILE A 1 156 ? -14.840 -7.443 21.547 1.00 76.56 156 ILE A CA 1
ATOM 1228 C C . ILE A 1 156 ? -14.289 -8.514 20.600 1.00 76.56 156 ILE A C 1
ATOM 1230 O O . ILE A 1 156 ? -13.084 -8.562 20.358 1.00 76.56 156 ILE A O 1
ATOM 1234 N N . SER A 1 157 ? -15.152 -9.359 20.032 1.00 74.56 157 SER A N 1
ATOM 1235 C CA . SER A 1 157 ? -14.718 -10.410 19.102 1.00 74.56 157 SER A CA 1
ATOM 1236 C C . SER A 1 157 ? -14.087 -9.831 17.836 1.00 74.56 157 SER A C 1
ATOM 1238 O O . SER A 1 157 ? -13.036 -10.312 17.417 1.00 74.56 157 SER A O 1
ATOM 1240 N N . ALA A 1 158 ? -14.641 -8.750 17.277 1.00 75.12 158 ALA A N 1
ATOM 1241 C CA . ALA A 1 158 ? -14.031 -8.039 16.156 1.00 75.12 158 ALA A CA 1
ATOM 1242 C C . ALA A 1 158 ? -12.646 -7.473 16.512 1.00 75.12 158 ALA A C 1
ATOM 1244 O O . ALA A 1 158 ? -11.721 -7.542 15.705 1.00 75.12 158 ALA A O 1
ATOM 1245 N N . TYR A 1 159 ? -12.485 -6.930 17.719 1.00 78.62 159 TYR A N 1
ATOM 1246 C CA . TYR A 1 159 ? -11.198 -6.433 18.197 1.00 78.62 159 TYR A CA 1
ATOM 1247 C C . TYR A 1 159 ? -10.162 -7.559 18.342 1.00 78.62 159 TYR A C 1
ATOM 1249 O O . TYR A 1 159 ? -9.069 -7.461 17.781 1.00 78.62 159 TYR A O 1
ATOM 1257 N N . PHE A 1 160 ? -10.514 -8.663 19.008 1.00 78.88 160 PHE A N 1
ATOM 1258 C CA . PHE A 1 160 ? -9.638 -9.833 19.129 1.00 78.88 160 PHE A CA 1
ATOM 1259 C C . PHE A 1 160 ? -9.267 -10.421 17.770 1.00 78.88 160 PHE A C 1
ATOM 1261 O O . PHE A 1 160 ? -8.106 -10.769 17.545 1.00 78.88 160 PHE A O 1
ATOM 1268 N N . PHE A 1 161 ? -10.229 -10.486 16.849 1.00 78.25 161 PHE A N 1
ATOM 1269 C CA . PHE A 1 161 ? -9.979 -10.920 15.483 1.00 78.25 161 PHE A CA 1
ATOM 1270 C C . PHE A 1 161 ? -8.919 -10.039 14.812 1.00 78.25 161 PHE A C 1
ATOM 1272 O O . PHE A 1 161 ? -7.958 -10.576 14.269 1.00 78.25 161 PHE A O 1
ATOM 1279 N N . ASN A 1 162 ? -9.009 -8.707 14.934 1.00 77.81 162 ASN A N 1
ATOM 1280 C CA . ASN A 1 162 ? -7.989 -7.795 14.402 1.00 77.81 162 ASN A CA 1
ATOM 1281 C C . ASN A 1 162 ? -6.600 -8.059 15.006 1.00 77.81 162 ASN A C 1
ATOM 1283 O O . ASN A 1 162 ? -5.600 -8.020 14.289 1.00 77.81 162 ASN A O 1
ATOM 1287 N N . VAL A 1 163 ? -6.513 -8.326 16.313 1.00 78.44 163 VAL A N 1
ATOM 1288 C CA . VAL A 1 163 ? -5.237 -8.584 17.007 1.00 78.44 163 VAL A CA 1
ATOM 1289 C C . VAL A 1 163 ? -4.603 -9.893 16.532 1.00 78.44 163 VAL A C 1
ATOM 1291 O O . VAL A 1 163 ? -3.433 -9.906 16.142 1.00 78.44 163 VAL A O 1
ATOM 1294 N N . VAL A 1 164 ? -5.370 -10.986 16.503 1.00 81.25 164 VAL A N 1
ATOM 1295 C CA . VAL A 1 164 ? -4.895 -12.291 16.013 1.00 81.25 164 VAL A CA 1
ATOM 1296 C C . VAL A 1 164 ? -4.521 -12.200 14.537 1.00 81.25 164 VAL A C 1
ATOM 1298 O O . VAL A 1 164 ? -3.462 -12.672 14.123 1.00 81.25 164 VAL A O 1
ATOM 1301 N N . PHE A 1 165 ? -5.350 -11.540 13.732 1.00 79.44 165 PHE A N 1
ATOM 1302 C CA . PHE A 1 165 ? -5.095 -11.404 12.308 1.00 79.44 165 PHE A CA 1
ATOM 1303 C C . PHE A 1 165 ? -3.879 -10.518 12.024 1.00 79.44 165 PHE A C 1
ATOM 1305 O O . PHE A 1 165 ? -3.109 -10.804 11.107 1.00 79.44 165 PHE A O 1
ATOM 1312 N N . SER A 1 166 ? -3.623 -9.504 12.853 1.00 81.06 166 SER A N 1
ATOM 1313 C CA . SER A 1 166 ? -2.411 -8.689 12.754 1.00 81.06 166 SER A CA 1
ATOM 1314 C C . SER A 1 166 ? -1.142 -9.539 12.816 1.00 81.06 166 SER A C 1
ATOM 1316 O O . SER A 1 166 ? -0.211 -9.286 12.053 1.00 81.06 166 SER A O 1
ATOM 1318 N N . PHE A 1 167 ? -1.127 -10.604 13.623 1.00 82.31 167 PHE A N 1
ATOM 1319 C CA . PHE A 1 167 ? -0.018 -11.560 13.652 1.00 82.31 167 PHE A CA 1
ATOM 1320 C C . PHE A 1 167 ? 0.153 -12.287 12.306 1.00 82.31 167 PHE A C 1
ATOM 1322 O O . PHE A 1 167 ? 1.260 -12.361 11.773 1.00 82.31 167 PHE A O 1
ATOM 1329 N N . VAL A 1 168 ? -0.949 -12.742 11.701 1.00 84.00 168 VAL A N 1
ATOM 1330 C CA . VAL A 1 168 ? -0.950 -13.406 10.384 1.00 84.00 168 VAL A CA 1
ATOM 1331 C C . VAL A 1 168 ? -0.517 -12.447 9.266 1.00 84.00 168 VAL A C 1
ATOM 1333 O O . VAL A 1 168 ? 0.283 -12.815 8.401 1.00 84.00 168 VAL A O 1
ATOM 1336 N N . THR A 1 169 ? -1.007 -11.199 9.273 1.00 87.69 169 THR A N 1
ATOM 1337 C CA . THR A 1 169 ? -0.629 -10.181 8.269 1.00 87.69 169 THR A CA 1
ATOM 1338 C C . THR A 1 169 ? 0.835 -9.842 8.316 1.00 87.69 169 THR A C 1
ATOM 1340 O O . THR A 1 169 ? 1.418 -9.512 7.291 1.00 87.69 169 THR A O 1
ATOM 1343 N N . ALA A 1 170 ? 1.442 -9.909 9.488 1.00 89.12 170 ALA A N 1
ATOM 1344 C CA . ALA A 1 170 ? 2.769 -9.384 9.655 1.00 89.12 170 ALA A CA 1
ATOM 1345 C C . ALA A 1 170 ? 3.830 -10.287 9.006 1.00 89.12 170 ALA A C 1
ATOM 1347 O O . ALA A 1 170 ? 4.775 -9.769 8.422 1.00 89.12 170 ALA A O 1
ATOM 1348 N N . HIS A 1 171 ? 3.589 -11.599 8.892 1.00 91.25 171 HIS A N 1
ATOM 1349 C CA . HIS A 1 171 ? 4.365 -12.441 7.974 1.00 91.25 171 HIS A CA 1
ATOM 1350 C C . HIS A 1 171 ? 4.249 -11.966 6.511 1.00 91.25 171 HIS A C 1
ATOM 1352 O O . HIS A 1 171 ? 5.247 -11.863 5.801 1.00 91.25 171 HIS A O 1
ATOM 1358 N N . ARG A 1 172 ? 3.039 -11.619 6.046 1.00 93.00 172 ARG A N 1
ATOM 1359 C CA . ARG A 1 172 ? 2.824 -11.096 4.680 1.00 93.00 172 ARG A CA 1
ATOM 1360 C C . ARG A 1 172 ? 3.497 -9.737 4.478 1.00 93.00 172 ARG A C 1
ATOM 1362 O O . ARG A 1 172 ? 4.044 -9.489 3.411 1.00 93.00 172 ARG A O 1
ATOM 1369 N N . LEU A 1 173 ? 3.495 -8.884 5.499 1.00 93.44 173 LEU A N 1
ATOM 1370 C CA . LEU A 1 173 ? 4.199 -7.603 5.486 1.00 93.44 173 LEU A CA 1
ATOM 1371 C C . LEU A 1 173 ? 5.718 -7.787 5.483 1.00 93.44 173 LEU A C 1
ATOM 1373 O O . LEU A 1 173 ? 6.408 -7.036 4.803 1.00 93.44 173 LEU A O 1
ATOM 1377 N N . LYS A 1 174 ? 6.247 -8.806 6.171 1.00 92.94 174 LYS A N 1
ATOM 1378 C CA . LYS A 1 174 ? 7.669 -9.158 6.083 1.00 92.94 174 LYS A CA 1
ATOM 1379 C C . LYS A 1 174 ? 8.054 -9.502 4.644 1.00 92.94 174 LYS A C 1
ATOM 1381 O O . LYS A 1 174 ? 9.014 -8.942 4.130 1.00 92.94 174 LYS A O 1
ATOM 1386 N N . LEU A 1 175 ? 7.263 -10.349 3.980 1.00 94.38 175 LEU A N 1
ATOM 1387 C CA . LEU A 1 175 ? 7.458 -10.668 2.560 1.00 94.38 175 LEU A CA 1
ATOM 1388 C C . LEU A 1 175 ? 7.341 -9.422 1.673 1.00 94.38 175 LEU A C 1
ATOM 1390 O O . LEU A 1 175 ? 8.161 -9.223 0.788 1.00 94.38 175 LEU A O 1
ATOM 1394 N N . TYR A 1 176 ? 6.375 -8.541 1.942 1.00 95.56 176 TYR A N 1
ATOM 1395 C CA . TYR A 1 176 ? 6.259 -7.262 1.241 1.00 95.56 176 TYR A CA 1
ATOM 1396 C C . TYR A 1 176 ? 7.547 -6.428 1.334 1.00 95.56 176 TYR A C 1
ATOM 1398 O O . TYR A 1 176 ? 8.071 -6.002 0.308 1.00 95.56 176 TYR A O 1
ATOM 1406 N N . PHE A 1 177 ? 8.075 -6.209 2.542 1.00 94.81 177 PHE A N 1
ATOM 1407 C CA . PHE A 1 177 ? 9.303 -5.431 2.723 1.00 94.81 177 PHE A CA 1
ATOM 1408 C C . PHE A 1 177 ? 10.522 -6.119 2.113 1.00 94.81 177 PHE A C 1
ATOM 1410 O O . PHE A 1 177 ? 11.375 -5.433 1.555 1.00 94.81 177 PHE A O 1
ATOM 1417 N N . HIS A 1 178 ? 10.571 -7.450 2.157 1.00 94.56 178 HIS A N 1
ATOM 1418 C CA . HIS A 1 178 ? 11.607 -8.221 1.486 1.00 94.56 178 HIS A CA 1
ATOM 1419 C C . HIS A 1 178 ? 11.618 -7.951 -0.024 1.00 94.56 178 HIS A C 1
ATOM 1421 O O . HIS A 1 178 ? 12.652 -7.571 -0.559 1.00 94.56 178 HIS A O 1
ATOM 1427 N N . GLU A 1 179 ? 10.469 -8.035 -0.702 1.00 96.44 179 GLU A N 1
ATOM 1428 C CA . GLU A 1 179 ? 10.374 -7.734 -2.139 1.00 96.44 179 GLU A CA 1
ATOM 1429 C C . GLU A 1 179 ? 10.753 -6.278 -2.457 1.00 96.44 179 GLU A C 1
ATOM 1431 O O . GLU A 1 179 ? 11.449 -5.999 -3.432 1.00 96.44 179 GLU A O 1
ATOM 1436 N N . ILE A 1 180 ? 10.352 -5.330 -1.605 1.00 95.94 180 ILE A N 1
ATOM 1437 C CA . ILE A 1 180 ? 10.731 -3.918 -1.749 1.00 95.94 180 ILE A CA 1
ATOM 1438 C C . ILE A 1 180 ? 12.247 -3.715 -1.595 1.00 95.94 180 ILE A C 1
ATOM 1440 O O . ILE A 1 180 ? 12.844 -2.946 -2.350 1.00 95.94 180 ILE A O 1
ATOM 1444 N N . ASN A 1 181 ? 12.887 -4.414 -0.658 1.00 93.19 181 ASN A N 1
ATOM 1445 C CA . ASN A 1 181 ? 14.338 -4.375 -0.492 1.00 93.19 181 ASN A CA 1
ATOM 1446 C C . ASN A 1 181 ? 15.055 -5.060 -1.660 1.00 93.19 181 ASN A C 1
ATOM 1448 O O . ASN A 1 181 ? 16.064 -4.543 -2.134 1.00 93.19 181 ASN A O 1
ATOM 1452 N N . THR A 1 182 ? 14.524 -6.174 -2.168 1.00 94.44 182 THR A N 1
ATOM 1453 C CA . THR A 1 182 ? 15.030 -6.855 -3.367 1.00 94.44 182 THR A CA 1
ATOM 1454 C C . THR A 1 182 ? 14.975 -5.931 -4.580 1.00 94.44 182 THR A C 1
ATOM 1456 O O . THR A 1 182 ? 15.956 -5.841 -5.319 1.00 94.44 182 THR A O 1
ATOM 1459 N N . PHE A 1 183 ? 13.887 -5.168 -4.739 1.00 95.50 183 PHE A N 1
ATOM 1460 C CA . PHE A 1 183 ? 13.793 -4.117 -5.751 1.00 95.50 183 PHE A CA 1
ATOM 1461 C C . PHE A 1 183 ? 14.914 -3.083 -5.580 1.00 95.50 183 PHE A C 1
ATOM 1463 O O . PHE A 1 183 ? 15.681 -2.859 -6.514 1.00 95.50 183 PHE A O 1
ATOM 1470 N N . ASP A 1 184 ? 15.044 -2.485 -4.390 1.00 93.44 184 ASP A N 1
ATOM 1471 C CA . ASP A 1 184 ? 16.036 -1.434 -4.107 1.00 93.44 184 ASP A CA 1
ATOM 1472 C C . ASP A 1 184 ? 17.478 -1.915 -4.345 1.00 93.44 184 ASP A C 1
ATOM 1474 O O . ASP A 1 184 ? 18.298 -1.193 -4.919 1.00 93.44 184 ASP A O 1
ATOM 1478 N N . LYS A 1 185 ? 17.785 -3.157 -3.949 1.00 91.75 185 LYS A N 1
ATOM 1479 C CA . LYS A 1 185 ? 19.084 -3.802 -4.187 1.00 91.75 185 LYS A CA 1
ATOM 1480 C C . LYS A 1 185 ? 19.330 -4.022 -5.681 1.00 91.75 185 LYS A C 1
ATOM 1482 O O . LYS A 1 185 ? 20.434 -3.754 -6.158 1.00 91.75 185 LYS A O 1
ATOM 1487 N N . ALA A 1 186 ? 18.311 -4.441 -6.436 1.00 92.50 186 ALA A N 1
ATOM 1488 C CA . ALA A 1 186 ? 18.419 -4.650 -7.879 1.00 92.50 186 ALA A CA 1
ATOM 1489 C C . ALA A 1 186 ? 18.759 -3.351 -8.632 1.00 92.50 186 ALA A C 1
ATOM 1491 O O . ALA A 1 186 ? 19.628 -3.377 -9.512 1.00 92.50 186 ALA A O 1
ATOM 1492 N N . VAL A 1 187 ? 18.136 -2.225 -8.250 1.00 91.56 187 VAL A N 1
ATOM 1493 C CA . VAL A 1 187 ? 18.396 -0.892 -8.835 1.00 91.56 187 VAL A CA 1
ATOM 1494 C C . VAL A 1 187 ? 19.549 -0.123 -8.181 1.00 91.56 187 VAL A C 1
ATOM 1496 O O . VAL A 1 187 ? 19.932 0.939 -8.667 1.00 91.56 187 VAL A O 1
ATOM 1499 N N . CYS A 1 188 ? 20.109 -0.636 -7.083 1.00 91.06 188 CYS A N 1
ATOM 1500 C CA . CYS A 1 188 ? 21.155 0.012 -6.280 1.00 91.06 188 CYS A CA 1
ATOM 1501 C C . CYS A 1 188 ? 20.790 1.440 -5.819 1.00 91.06 188 CYS A C 1
ATOM 1503 O O . CYS A 1 188 ? 21.667 2.276 -5.578 1.00 91.06 188 CYS A O 1
ATOM 1505 N N . CYS A 1 189 ? 19.495 1.728 -5.687 1.00 88.62 189 CYS A N 1
ATOM 1506 C CA . CYS A 1 189 ? 18.988 3.020 -5.249 1.00 88.62 189 CYS A CA 1
ATOM 1507 C C . CYS A 1 189 ? 17.711 2.863 -4.422 1.00 88.62 189 CYS A C 1
ATOM 1509 O O . CYS A 1 189 ? 16.997 1.867 -4.529 1.00 88.62 189 CYS A O 1
ATOM 1511 N N . ARG A 1 190 ? 17.419 3.861 -3.591 1.00 89.12 190 ARG A N 1
ATOM 1512 C CA . ARG A 1 190 ? 16.202 3.937 -2.787 1.00 89.12 190 ARG A CA 1
ATOM 1513 C C . ARG A 1 190 ? 15.577 5.315 -2.920 1.00 89.12 190 ARG A C 1
ATOM 1515 O O . ARG A 1 190 ? 16.298 6.312 -2.952 1.00 89.12 190 ARG A O 1
ATOM 1522 N N . PRO A 1 191 ? 14.244 5.409 -2.993 1.00 88.38 191 PRO A N 1
ATOM 1523 C CA . PRO A 1 191 ? 13.584 6.702 -2.991 1.00 88.38 191 PRO A CA 1
ATOM 1524 C C . PRO A 1 191 ? 13.908 7.488 -1.718 1.00 88.38 191 PRO A C 1
ATOM 1526 O O . PRO A 1 191 ? 13.774 6.980 -0.603 1.00 88.38 191 PRO A O 1
ATOM 1529 N N . LYS A 1 192 ? 14.286 8.755 -1.895 1.00 89.00 192 LYS A N 1
ATOM 1530 C CA . LYS A 1 192 ? 14.308 9.751 -0.824 1.00 89.00 192 LYS A CA 1
ATOM 1531 C C . LYS A 1 192 ? 12.904 9.909 -0.267 1.00 89.00 192 LYS A C 1
ATOM 1533 O O . LYS A 1 192 ? 11.914 9.764 -0.987 1.00 89.00 192 LYS A O 1
ATOM 1538 N N . TYR A 1 193 ? 12.822 10.279 1.007 1.00 81.00 193 TYR A N 1
ATOM 1539 C CA . TYR A 1 193 ? 11.558 10.659 1.631 1.00 81.00 193 TYR A CA 1
ATOM 1540 C C . TYR A 1 193 ? 10.934 11.807 0.839 1.00 81.00 193 TYR A C 1
ATOM 1542 O O . TYR A 1 193 ? 11.403 12.944 0.895 1.00 81.00 193 TYR A O 1
ATOM 1550 N N . SER A 1 194 ? 9.892 11.492 0.072 1.00 79.25 194 SER A N 1
ATOM 1551 C CA . SER A 1 194 ? 9.169 12.482 -0.709 1.00 79.25 194 SER A CA 1
ATOM 1552 C C . SER A 1 194 ? 8.358 13.385 0.220 1.00 79.25 194 SER A C 1
ATOM 1554 O O . SER A 1 194 ? 7.925 12.973 1.300 1.00 79.25 194 SER A O 1
ATOM 1556 N N . GLU A 1 195 ? 8.104 14.622 -0.207 1.00 79.75 195 GLU A N 1
ATOM 1557 C CA . GLU A 1 195 ? 7.204 15.536 0.513 1.00 79.75 195 GLU A CA 1
ATOM 1558 C C . GLU A 1 195 ? 5.808 14.922 0.716 1.00 79.75 195 GLU A C 1
ATOM 1560 O O . GLU A 1 195 ? 5.186 15.105 1.757 1.00 79.75 195 GLU A O 1
ATOM 1565 N N . LEU A 1 196 ? 5.355 14.093 -0.229 1.00 74.81 196 LEU A N 1
ATOM 1566 C CA . LEU A 1 196 ? 4.108 13.326 -0.126 1.00 74.81 196 LEU A CA 1
ATOM 1567 C C . LEU A 1 196 ? 4.106 12.368 1.071 1.00 74.81 196 LEU A C 1
ATOM 1569 O O . LEU A 1 196 ? 3.088 12.209 1.744 1.00 74.81 196 LEU A O 1
ATOM 1573 N N . LEU A 1 197 ? 5.249 11.748 1.361 1.00 79.12 197 LEU A N 1
ATOM 1574 C CA . LEU A 1 197 ? 5.399 10.855 2.501 1.00 79.12 197 LEU A CA 1
ATOM 1575 C C . LEU A 1 197 ? 5.323 11.632 3.820 1.00 79.12 197 LEU A C 1
ATOM 1577 O O . LEU A 1 197 ? 4.629 11.213 4.745 1.00 79.12 197 LEU A O 1
ATOM 1581 N N . LYS A 1 198 ? 5.958 12.810 3.877 1.00 82.38 198 LYS A N 1
ATOM 1582 C CA . LYS A 1 198 ? 5.860 13.723 5.028 1.00 82.38 198 LYS A CA 1
ATOM 1583 C C . LYS A 1 198 ? 4.423 14.190 5.251 1.00 82.38 198 LYS A C 1
ATOM 1585 O O . LYS A 1 198 ? 3.967 14.214 6.390 1.00 82.38 198 LYS A O 1
ATOM 1590 N N . GLN A 1 199 ? 3.694 14.502 4.179 1.00 83.06 199 GLN A N 1
ATOM 1591 C CA . GLN A 1 199 ? 2.278 14.873 4.248 1.00 83.06 199 GLN A CA 1
ATOM 1592 C C . GLN A 1 199 ? 1.417 13.744 4.820 1.00 83.06 199 GLN A C 1
ATOM 1594 O O . GLN A 1 199 ? 0.578 14.011 5.673 1.00 83.06 199 GLN A O 1
ATOM 1599 N N . ASN A 1 200 ? 1.644 12.487 4.421 1.00 78.69 200 ASN A N 1
ATOM 1600 C CA . ASN A 1 200 ? 0.912 11.349 4.989 1.00 78.69 200 ASN A CA 1
ATOM 1601 C C . ASN A 1 200 ? 1.196 11.167 6.483 1.00 78.69 200 ASN A C 1
ATOM 1603 O O . ASN A 1 200 ? 0.275 10.901 7.249 1.00 78.69 200 ASN A O 1
ATOM 1607 N N . VAL A 1 201 ? 2.452 11.334 6.908 1.00 81.50 201 VAL A N 1
ATOM 1608 C CA . VAL A 1 201 ? 2.818 11.273 8.331 1.00 81.50 201 VAL A CA 1
ATOM 1609 C C . VAL A 1 201 ? 2.169 12.406 9.110 1.00 81.50 201 VAL A C 1
ATOM 1611 O O . VAL A 1 201 ? 1.584 12.158 10.157 1.00 81.50 201 VAL A O 1
ATOM 1614 N N . MET A 1 202 ? 2.220 13.634 8.596 1.00 84.75 202 MET A N 1
ATOM 1615 C CA . MET A 1 202 ? 1.564 14.780 9.227 1.00 84.75 202 MET A CA 1
ATOM 1616 C C . MET A 1 202 ? 0.052 14.588 9.316 1.00 84.75 202 MET A C 1
ATOM 1618 O O . MET A 1 202 ? -0.532 14.850 10.363 1.00 84.75 202 MET A O 1
ATOM 1622 N N . LEU A 1 203 ? -0.577 14.073 8.258 1.00 80.44 203 LEU A N 1
ATOM 1623 C CA . LEU A 1 203 ? -1.998 13.745 8.255 1.00 80.44 203 LEU A CA 1
ATOM 1624 C C . LEU A 1 203 ? -2.315 12.661 9.290 1.00 80.44 203 LEU A C 1
ATOM 1626 O O . LEU A 1 203 ? -3.281 12.796 10.035 1.00 80.44 203 LEU A O 1
ATOM 1630 N N . HIS A 1 204 ? -1.480 11.627 9.393 1.00 79.69 204 HIS A N 1
ATOM 1631 C CA . HIS A 1 204 ? -1.639 10.585 10.400 1.00 79.69 204 HIS A CA 1
ATOM 1632 C C . HIS A 1 204 ? -1.493 11.133 11.824 1.00 79.69 204 HIS A C 1
ATOM 1634 O O . HIS A 1 204 ? -2.338 10.845 12.665 1.00 79.69 204 HIS A O 1
ATOM 1640 N N . ILE A 1 205 ? -0.482 11.966 12.089 1.00 82.69 205 ILE A N 1
ATOM 1641 C CA . ILE A 1 205 ? -0.298 12.636 13.385 1.00 82.69 205 ILE A CA 1
ATOM 1642 C C . ILE A 1 205 ? -1.511 13.512 13.700 1.00 82.69 205 ILE A C 1
ATOM 1644 O O . ILE A 1 205 ? -2.049 13.436 14.799 1.00 82.69 205 ILE A O 1
ATOM 1648 N N . MET A 1 206 ? -1.978 14.310 12.738 1.00 81.94 206 MET A N 1
ATOM 1649 C CA . MET A 1 206 ? -3.148 15.168 12.910 1.00 81.94 206 MET A CA 1
ATOM 1650 C C . MET A 1 206 ? -4.390 14.343 13.248 1.00 81.94 206 MET A C 1
ATOM 1652 O O . MET A 1 206 ? -5.100 14.667 14.195 1.00 81.94 206 MET A O 1
ATOM 1656 N N . VAL A 1 207 ? -4.637 13.251 12.524 1.00 74.44 207 VAL A N 1
ATOM 1657 C CA . VAL A 1 207 ? -5.773 12.369 12.800 1.00 74.44 207 VAL A CA 1
ATOM 1658 C C . VAL A 1 207 ? -5.616 11.672 14.146 1.00 74.44 207 VAL A C 1
ATOM 1660 O O . VAL A 1 207 ? -6.575 11.630 14.908 1.00 74.44 207 VAL A O 1
ATOM 1663 N N . ALA A 1 208 ? -4.422 11.197 14.495 1.00 76.06 208 ALA A N 1
ATOM 1664 C CA . ALA A 1 208 ? -4.153 10.612 15.803 1.00 76.06 208 ALA A CA 1
ATOM 1665 C C . ALA A 1 208 ? -4.417 11.617 16.937 1.00 76.06 208 ALA A C 1
ATOM 1667 O O . ALA A 1 208 ? -5.042 11.257 17.929 1.00 76.06 208 ALA A O 1
ATOM 1668 N N . LEU A 1 209 ? -4.021 12.885 16.775 1.00 81.19 209 LEU A N 1
ATOM 1669 C CA . LEU A 1 209 ? -4.288 13.957 17.738 1.00 81.19 209 LEU A CA 1
ATOM 1670 C C . LEU A 1 209 ? -5.779 14.291 17.839 1.00 81.19 209 LEU A C 1
ATOM 1672 O O . LEU A 1 209 ? -6.298 14.414 18.946 1.00 81.19 209 LEU A O 1
ATOM 1676 N N . VAL A 1 210 ? -6.484 14.400 16.708 1.00 75.88 210 VAL A N 1
ATOM 1677 C CA . VAL A 1 210 ? -7.940 14.621 16.684 1.00 75.88 210 VAL A CA 1
ATOM 1678 C C . VAL A 1 210 ? -8.657 13.473 17.383 1.00 75.88 210 VAL A C 1
ATOM 1680 O O . VAL A 1 210 ? -9.533 13.706 18.213 1.00 75.88 210 VAL A O 1
ATOM 1683 N N . MET A 1 211 ? -8.251 12.237 17.108 1.00 71.88 211 MET A N 1
ATOM 1684 C CA . MET A 1 211 ? -8.827 11.062 17.743 1.00 71.88 211 MET A CA 1
ATOM 1685 C C . MET A 1 211 ? -8.475 10.967 19.231 1.00 71.88 211 MET A C 1
ATOM 1687 O O . MET A 1 211 ? -9.328 10.577 20.022 1.00 71.88 211 MET A O 1
ATOM 1691 N N . ALA A 1 212 ? -7.266 11.358 19.638 1.00 75.38 212 ALA A N 1
ATOM 1692 C CA . ALA A 1 212 ? -6.876 11.428 21.044 1.00 75.38 212 ALA A CA 1
ATOM 1693 C C . ALA A 1 212 ? -7.675 12.505 21.794 1.00 75.38 212 ALA A C 1
ATOM 1695 O O . ALA A 1 212 ? -8.165 12.250 22.891 1.00 75.38 212 ALA A O 1
ATOM 1696 N N . GLY A 1 213 ? -7.878 13.679 21.188 1.00 78.00 213 GLY A N 1
ATOM 1697 C CA . GLY A 1 213 ? -8.725 14.740 21.734 1.00 78.00 213 GLY A CA 1
ATOM 1698 C C . GLY A 1 213 ? -10.198 14.327 21.825 1.00 78.00 213 GLY A C 1
ATOM 1699 O O . GLY A 1 213 ? -10.845 14.545 22.852 1.00 78.00 213 GLY A O 1
ATOM 1700 N N . ALA A 1 214 ? -10.722 13.659 20.795 1.00 70.12 214 ALA A N 1
ATOM 1701 C CA . ALA A 1 214 ? -12.059 13.069 20.812 1.00 70.12 214 ALA A CA 1
ATOM 1702 C C . ALA A 1 214 ? -12.179 11.987 21.898 1.00 70.12 214 ALA A C 1
ATOM 1704 O O . ALA A 1 214 ? -13.143 11.977 22.655 1.00 70.12 214 ALA A O 1
ATOM 1705 N N . GLY A 1 215 ? -11.168 11.128 22.039 1.00 72.25 215 GLY A N 1
ATOM 1706 C CA . GLY A 1 215 ? -11.094 10.117 23.089 1.00 72.25 215 GLY A CA 1
ATOM 1707 C C . GLY A 1 215 ? -11.056 10.727 24.489 1.00 72.25 215 GLY A C 1
ATOM 1708 O O . GLY A 1 215 ? -11.799 10.286 25.356 1.00 72.25 215 GLY A O 1
ATOM 1709 N N . ALA A 1 216 ? -10.267 11.781 24.708 1.00 77.38 216 ALA A N 1
ATOM 1710 C CA . ALA A 1 216 ? -10.165 12.466 25.995 1.00 77.38 216 ALA A CA 1
ATOM 1711 C C . ALA A 1 216 ? -11.465 13.191 26.371 1.00 77.38 216 ALA A C 1
ATOM 1713 O O . ALA A 1 216 ? -11.965 13.038 27.485 1.00 77.38 216 ALA A O 1
ATOM 1714 N N . THR A 1 217 ? -12.056 13.943 25.438 1.00 74.44 217 THR A N 1
ATOM 1715 C CA . THR A 1 217 ? -13.353 14.610 25.658 1.00 74.44 217 THR A CA 1
ATOM 1716 C C . THR A 1 217 ? -14.467 13.600 25.914 1.00 74.44 217 THR A C 1
ATOM 1718 O O . THR A 1 217 ? -15.305 13.813 26.794 1.00 74.44 217 THR A O 1
ATOM 1721 N N . PHE A 1 218 ? -14.447 12.472 25.203 1.00 70.00 218 PHE A N 1
ATOM 1722 C CA . PHE A 1 218 ? -15.378 11.382 25.435 1.00 70.00 218 PHE A CA 1
ATOM 1723 C C . PHE A 1 218 ? -15.129 10.690 26.777 1.00 70.00 218 PHE A C 1
ATOM 1725 O O . PHE A 1 218 ? -16.086 10.409 27.480 1.00 70.00 218 PHE A O 1
ATOM 1732 N N . PHE A 1 219 ? -13.878 10.487 27.193 1.00 71.69 219 PHE A N 1
ATOM 1733 C CA . PHE A 1 219 ? -13.534 9.912 28.497 1.00 71.69 219 PHE A CA 1
ATOM 1734 C C . PHE A 1 219 ? -14.003 10.799 29.661 1.00 71.69 219 PHE A C 1
ATOM 1736 O O . PHE A 1 219 ? -14.580 10.310 30.632 1.00 71.69 219 PHE A O 1
ATOM 1743 N N . ILE A 1 220 ? -13.836 12.120 29.538 1.00 78.00 220 ILE A N 1
ATOM 1744 C CA . ILE A 1 220 ? -14.351 13.094 30.514 1.00 78.00 220 ILE A CA 1
ATOM 1745 C C . ILE A 1 220 ? -15.883 13.027 30.585 1.00 78.00 220 ILE A C 1
ATOM 1747 O O . ILE A 1 220 ? -16.458 13.101 31.673 1.00 78.00 220 ILE A O 1
ATOM 1751 N N . ARG A 1 221 ? -16.558 12.877 29.437 1.00 71.19 221 ARG A N 1
ATOM 1752 C CA . ARG A 1 221 ? -18.016 12.695 29.389 1.00 71.19 221 ARG A CA 1
ATOM 1753 C C . ARG A 1 221 ? -18.460 11.340 29.922 1.00 71.19 221 ARG A C 1
ATOM 1755 O O . ARG A 1 221 ? -19.438 11.310 30.652 1.00 71.19 221 ARG A O 1
ATOM 1762 N N . PHE A 1 222 ? -17.734 10.266 29.637 1.00 68.19 222 PHE A N 1
ATOM 1763 C CA . PHE A 1 222 ? -18.012 8.907 30.101 1.00 68.19 222 PHE A CA 1
ATOM 1764 C C . PHE A 1 222 ? -18.109 8.848 31.624 1.00 68.19 222 PHE A C 1
ATOM 1766 O O . PHE A 1 222 ? -19.079 8.318 32.163 1.00 68.19 222 PHE A O 1
ATOM 1773 N N . TRP A 1 223 ? -17.159 9.493 32.310 1.00 71.62 223 TRP A N 1
ATOM 1774 C CA . TRP A 1 223 ? -17.174 9.604 33.769 1.00 71.62 223 TRP A CA 1
ATOM 1775 C C . TRP A 1 223 ? -18.434 10.295 34.311 1.00 71.62 223 TRP A C 1
ATOM 1777 O O . TRP A 1 223 ? -18.807 10.082 35.461 1.00 71.62 223 TRP A O 1
ATOM 1787 N N . LYS A 1 224 ? -19.106 11.107 33.486 1.00 76.00 224 LYS A N 1
ATOM 1788 C CA . LYS A 1 224 ? -20.340 11.810 33.845 1.00 76.00 224 LYS A CA 1
ATOM 1789 C C . LYS A 1 224 ? -21.616 11.123 33.352 1.00 76.00 224 LYS A C 1
ATOM 1791 O O . LYS A 1 224 ? -22.607 11.179 34.070 1.00 76.00 224 LYS A O 1
ATOM 1796 N N . SER A 1 225 ? -21.632 10.517 32.161 1.00 66.69 225 SER A N 1
ATOM 1797 C CA . SER A 1 225 ? -22.871 10.060 31.509 1.00 66.69 225 SER A CA 1
ATOM 1798 C C . SER A 1 225 ? -23.127 8.554 31.574 1.00 66.69 225 SER A C 1
ATOM 1800 O O . SER A 1 225 ? -24.215 8.136 31.201 1.00 66.69 225 SER A O 1
ATOM 1802 N N . LYS A 1 226 ? -22.177 7.734 32.060 1.00 68.00 226 LYS A N 1
ATOM 1803 C CA . LYS A 1 226 ? -22.261 6.255 32.003 1.00 68.00 226 LYS A CA 1
ATOM 1804 C C . LYS A 1 226 ? -22.573 5.716 30.591 1.00 68.00 226 LYS A C 1
ATOM 1806 O O . LYS A 1 226 ? -23.080 4.607 30.455 1.00 68.00 226 LYS A O 1
ATOM 1811 N N . ASP A 1 227 ? -22.270 6.477 29.537 1.00 63.50 227 ASP A N 1
ATOM 1812 C CA . ASP A 1 227 ? -22.611 6.073 28.173 1.00 63.50 227 ASP A CA 1
ATOM 1813 C C . ASP A 1 227 ? -21.765 4.894 27.678 1.00 63.50 227 ASP A C 1
ATOM 1815 O O . ASP A 1 227 ? -20.548 4.823 27.852 1.00 63.50 227 ASP A O 1
ATOM 1819 N N . THR A 1 228 ? -22.432 3.996 26.963 1.00 62.78 228 THR A N 1
ATOM 1820 C CA . THR A 1 228 ? -21.979 2.674 26.507 1.00 62.78 228 THR A CA 1
ATOM 1821 C C . THR A 1 228 ? -21.008 2.682 25.317 1.00 62.78 228 THR A C 1
ATOM 1823 O O . THR A 1 228 ? -20.764 1.630 24.740 1.00 62.78 228 THR A O 1
ATOM 1826 N N . TYR A 1 229 ? -20.475 3.828 24.876 1.00 67.50 229 TYR A N 1
ATOM 1827 C CA . TYR A 1 229 ? -19.826 3.941 23.550 1.00 67.50 229 TYR A CA 1
ATOM 1828 C C . TYR A 1 229 ? -18.297 4.133 23.573 1.00 67.50 229 TYR A C 1
ATOM 1830 O O . TYR A 1 229 ? -17.678 4.284 22.519 1.00 67.50 229 TYR A O 1
ATOM 1838 N N . THR A 1 230 ? -17.656 4.103 24.741 1.00 66.44 230 THR A N 1
ATOM 1839 C CA . THR A 1 230 ? -16.217 4.396 24.914 1.00 66.44 230 THR A CA 1
ATOM 1840 C C . THR A 1 230 ? -15.315 3.380 24.216 1.00 66.44 230 THR A C 1
ATOM 1842 O O . THR A 1 230 ? -14.327 3.760 23.585 1.00 66.44 230 THR A O 1
ATOM 1845 N N . HIS A 1 231 ? -15.652 2.088 24.282 1.00 69.06 231 HIS A N 1
A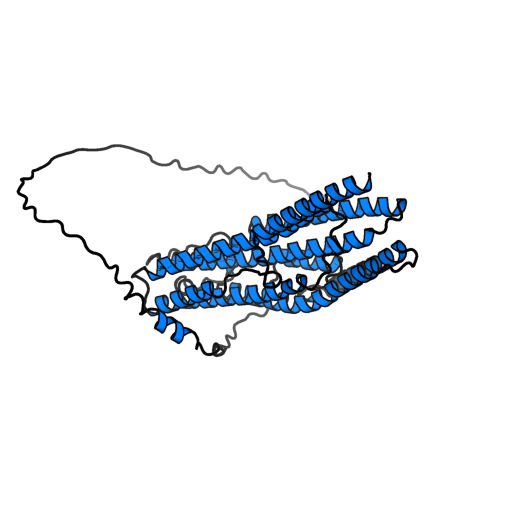TOM 1846 C CA . HIS A 1 231 ? -14.857 1.017 23.664 1.00 69.06 231 HIS A CA 1
ATOM 1847 C C . HIS A 1 231 ? -14.842 1.115 22.133 1.00 69.06 231 HIS A C 1
ATOM 1849 O O . HIS A 1 231 ? -13.845 0.772 21.497 1.00 69.06 231 HIS A O 1
ATOM 1855 N N . ILE A 1 232 ? -15.907 1.664 21.542 1.00 72.75 232 ILE A N 1
ATOM 1856 C CA . ILE A 1 232 ? -16.028 1.855 20.093 1.00 72.75 232 ILE A CA 1
ATOM 1857 C C . ILE A 1 232 ? -14.968 2.840 19.579 1.00 72.75 232 ILE A C 1
ATOM 1859 O O . ILE A 1 232 ? -14.417 2.650 18.494 1.00 72.75 232 ILE A O 1
ATOM 1863 N N . ILE A 1 233 ? -14.600 3.845 20.381 1.00 74.06 233 ILE A N 1
ATOM 1864 C CA . ILE A 1 233 ? -13.569 4.822 20.011 1.00 74.06 233 ILE A CA 1
ATOM 1865 C C . ILE A 1 233 ? -12.209 4.146 19.842 1.00 74.06 233 ILE A C 1
ATOM 1867 O O . ILE A 1 233 ? -11.541 4.393 18.842 1.00 74.06 233 ILE A O 1
ATOM 1871 N N . ILE A 1 234 ? -11.811 3.268 20.768 1.00 74.81 234 ILE A N 1
ATOM 1872 C CA . ILE A 1 234 ? -10.512 2.575 20.700 1.00 74.81 234 ILE A CA 1
ATOM 1873 C C . ILE A 1 234 ? -10.437 1.716 19.432 1.00 74.81 234 ILE A C 1
ATOM 1875 O O . ILE A 1 234 ? -9.461 1.796 18.684 1.00 74.81 234 ILE A O 1
ATOM 1879 N N . ILE A 1 235 ? -11.505 0.969 19.139 1.00 75.62 235 ILE A N 1
ATOM 1880 C CA . ILE A 1 235 ? -11.610 0.148 17.924 1.00 75.62 235 ILE A CA 1
ATOM 1881 C C . ILE A 1 235 ? -11.490 1.020 16.665 1.00 75.62 235 ILE A C 1
ATOM 1883 O O . ILE A 1 235 ? -10.848 0.632 15.687 1.00 75.62 235 ILE A O 1
ATOM 1887 N N . HIS A 1 236 ? -12.084 2.212 16.669 1.00 75.75 236 HIS A N 1
ATOM 1888 C CA . HIS A 1 236 ? -11.991 3.131 15.540 1.00 75.75 236 HIS A CA 1
ATOM 1889 C C . HIS A 1 236 ? -10.610 3.751 15.375 1.00 75.75 236 HIS A C 1
ATOM 1891 O O . HIS A 1 236 ? -10.121 3.798 14.250 1.00 75.75 236 HIS A O 1
ATOM 1897 N N . ILE A 1 237 ? -9.957 4.164 16.462 1.00 77.56 237 ILE A N 1
ATOM 1898 C CA . ILE A 1 237 ? -8.567 4.642 16.426 1.00 77.56 237 ILE A CA 1
ATOM 1899 C C . ILE A 1 237 ? -7.678 3.590 15.778 1.00 77.56 237 ILE A C 1
ATOM 1901 O O . ILE A 1 237 ? -6.942 3.894 14.843 1.00 77.56 237 ILE A O 1
ATOM 1905 N N . GLN A 1 238 ? -7.805 2.343 16.225 1.00 79.81 238 GLN A N 1
ATOM 1906 C CA . GLN A 1 238 ? -7.052 1.222 15.686 1.00 79.81 238 GLN A CA 1
ATOM 1907 C C . GLN A 1 238 ? -7.271 1.053 14.173 1.00 79.81 238 GLN A C 1
ATOM 1909 O O . GLN A 1 238 ? -6.300 1.001 13.420 1.00 79.81 238 GLN A O 1
ATOM 1914 N N . ARG A 1 239 ? -8.533 1.019 13.717 1.00 78.94 239 ARG A N 1
ATOM 1915 C CA . ARG A 1 239 ? -8.876 0.895 12.286 1.00 78.94 239 ARG A CA 1
ATOM 1916 C C . ARG A 1 239 ? -8.308 2.043 11.453 1.00 78.94 239 ARG A C 1
ATOM 1918 O O . ARG A 1 239 ? -7.784 1.824 10.365 1.00 78.94 239 ARG A O 1
ATOM 1925 N N . VAL A 1 240 ? -8.411 3.269 11.959 1.00 79.19 240 VAL A N 1
ATOM 1926 C CA . VAL A 1 240 ? -7.892 4.458 11.281 1.00 79.19 240 VAL A CA 1
ATOM 1927 C C . VAL A 1 240 ? -6.373 4.380 11.158 1.00 79.19 240 VAL A C 1
ATOM 1929 O O . VAL A 1 240 ? -5.846 4.593 10.067 1.00 79.19 240 VAL A O 1
ATOM 1932 N N . CYS A 1 241 ? -5.669 4.030 12.238 1.00 82.25 241 CYS A N 1
ATOM 1933 C CA . CYS A 1 241 ? -4.219 3.849 12.208 1.00 82.25 241 CYS A CA 1
ATOM 1934 C C . CYS A 1 241 ? -3.794 2.819 11.160 1.00 82.25 241 CYS A C 1
ATOM 1936 O O . CYS A 1 241 ? -2.886 3.086 10.375 1.00 82.25 241 CYS A O 1
ATOM 1938 N N . GLU A 1 242 ? -4.500 1.695 11.100 1.00 83.44 242 GLU A N 1
ATOM 1939 C CA . GLU A 1 242 ? -4.223 0.628 10.148 1.00 83.44 242 GLU A CA 1
ATOM 1940 C C . GLU A 1 242 ? -4.458 1.050 8.687 1.00 83.44 242 GLU A C 1
ATOM 1942 O O . GLU A 1 242 ? -3.615 0.802 7.823 1.00 83.44 242 GLU A O 1
ATOM 1947 N N . LEU A 1 243 ? -5.561 1.747 8.394 1.00 83.19 243 LEU A N 1
ATOM 1948 C CA . LEU A 1 243 ? -5.836 2.261 7.046 1.00 83.19 243 LEU A CA 1
ATOM 1949 C C . LEU A 1 243 ? -4.763 3.258 6.586 1.00 83.19 243 LEU A C 1
ATOM 1951 O O . LEU A 1 243 ? -4.318 3.202 5.436 1.00 83.19 243 LEU A O 1
ATOM 1955 N N . TYR A 1 244 ? -4.297 4.133 7.483 1.00 84.69 244 TYR A N 1
ATOM 1956 C CA . TYR A 1 244 ? -3.188 5.043 7.189 1.00 84.69 244 TYR A CA 1
ATOM 1957 C C . TYR A 1 244 ? -1.867 4.311 6.976 1.00 84.69 244 TYR A C 1
ATOM 1959 O O . TYR A 1 244 ? -1.114 4.680 6.073 1.00 84.69 244 TYR A O 1
ATOM 1967 N N . PHE A 1 245 ? -1.592 3.271 7.762 1.00 88.38 245 PHE A N 1
ATOM 1968 C CA . PHE A 1 245 ? -0.410 2.447 7.564 1.00 88.38 245 PHE A CA 1
ATOM 1969 C C . PHE A 1 245 ? -0.432 1.785 6.182 1.00 88.38 245 PHE A C 1
ATOM 1971 O O . PHE A 1 245 ? 0.535 1.902 5.435 1.00 88.38 245 PHE A O 1
ATOM 1978 N N . TYR A 1 246 ? -1.551 1.190 5.763 1.00 88.31 246 TYR A N 1
ATOM 1979 C CA . TYR A 1 246 ? -1.658 0.619 4.418 1.00 88.31 246 TYR A CA 1
ATOM 1980 C C . TYR A 1 246 ? -1.545 1.668 3.309 1.00 88.31 246 TYR A C 1
ATOM 1982 O O . TYR A 1 246 ? -0.857 1.430 2.314 1.00 88.31 246 TYR A O 1
ATOM 1990 N N . ALA A 1 247 ? -2.143 2.850 3.483 1.00 87.38 247 ALA A N 1
ATOM 1991 C CA . ALA A 1 247 ? -1.963 3.959 2.550 1.00 87.38 247 ALA A CA 1
ATOM 1992 C C . ALA A 1 247 ? -0.485 4.374 2.425 1.00 87.38 247 ALA A C 1
ATOM 1994 O O . ALA A 1 247 ? -0.008 4.632 1.317 1.00 87.38 247 ALA A O 1
ATOM 1995 N N . HIS A 1 248 ? 0.254 4.390 3.540 1.00 90.38 248 HIS A N 1
ATOM 1996 C CA . HIS A 1 248 ? 1.702 4.608 3.553 1.00 90.38 248 HIS A CA 1
ATOM 1997 C C . HIS A 1 248 ? 2.442 3.522 2.768 1.00 90.38 248 HIS A C 1
ATOM 1999 O O . HIS A 1 248 ? 3.267 3.853 1.918 1.00 90.38 248 HIS A O 1
ATOM 2005 N N . LEU A 1 249 ? 2.094 2.244 2.949 1.00 92.44 249 LEU A N 1
ATOM 2006 C CA . LEU A 1 249 ? 2.709 1.153 2.187 1.00 92.44 249 LEU A CA 1
ATOM 2007 C C . LEU A 1 249 ? 2.477 1.296 0.674 1.00 92.44 249 LEU A C 1
ATOM 2009 O O . LEU A 1 249 ? 3.417 1.122 -0.095 1.00 92.44 249 LEU A O 1
ATOM 2013 N N . PHE A 1 250 ? 1.294 1.721 0.219 1.00 91.19 250 PHE A N 1
ATOM 2014 C CA . PHE A 1 250 ? 1.089 2.031 -1.206 1.00 91.19 250 PHE A CA 1
ATOM 2015 C C . PHE A 1 250 ? 1.993 3.168 -1.707 1.00 91.19 250 PHE A C 1
ATOM 2017 O O . PHE A 1 250 ? 2.495 3.107 -2.832 1.00 91.19 250 PHE A O 1
ATOM 2024 N N . CYS A 1 251 ? 2.267 4.171 -0.869 1.00 90.25 251 CYS A N 1
ATOM 2025 C CA . CYS A 1 251 ? 3.163 5.280 -1.216 1.00 90.25 251 CYS A CA 1
ATOM 2026 C C . CYS A 1 251 ? 4.628 4.851 -1.358 1.00 90.25 251 CYS A C 1
ATOM 2028 O O . CYS A 1 251 ? 5.404 5.551 -2.003 1.00 90.25 251 CYS A O 1
ATOM 2030 N N . ILE A 1 252 ? 5.014 3.704 -0.793 1.00 93.06 252 ILE A N 1
ATOM 2031 C CA . ILE A 1 252 ? 6.343 3.113 -0.985 1.00 93.06 252 ILE A CA 1
ATOM 2032 C C . ILE A 1 252 ? 6.462 2.515 -2.401 1.00 93.06 252 ILE A C 1
ATOM 2034 O O . ILE A 1 252 ? 7.521 2.612 -3.021 1.00 93.06 252 ILE A O 1
ATOM 2038 N N . ILE A 1 253 ? 5.391 1.948 -2.965 1.00 94.25 253 ILE A N 1
ATOM 2039 C CA . ILE A 1 253 ? 5.408 1.342 -4.312 1.00 94.25 253 ILE A CA 1
ATOM 2040 C C . ILE A 1 253 ? 5.505 2.416 -5.408 1.00 94.25 253 ILE A C 1
ATOM 2042 O O . ILE A 1 253 ? 6.236 2.253 -6.385 1.00 94.25 253 ILE A O 1
ATOM 2046 N N . GLU A 1 254 ? 4.794 3.531 -5.243 1.00 93.12 254 GLU A N 1
ATOM 2047 C CA . GLU A 1 254 ? 4.677 4.587 -6.256 1.00 93.12 254 GLU A CA 1
ATOM 2048 C C . GLU A 1 254 ? 6.018 5.113 -6.821 1.00 93.12 254 GLU A C 1
ATOM 2050 O O . GLU A 1 254 ? 6.183 5.098 -8.045 1.00 93.12 254 GLU A O 1
ATOM 2055 N N . PRO A 1 255 ? 7.002 5.563 -6.013 1.00 93.00 255 PRO A N 1
ATOM 2056 C CA . PRO A 1 255 ? 8.258 6.079 -6.554 1.00 93.00 255 PRO A CA 1
ATOM 2057 C C . PRO A 1 255 ? 9.037 5.011 -7.332 1.00 93.00 255 PRO A C 1
ATOM 2059 O O . PRO A 1 255 ? 9.673 5.327 -8.331 1.00 93.00 255 PRO A O 1
ATOM 2062 N N . ARG A 1 256 ? 8.942 3.737 -6.944 1.00 95.00 256 ARG A N 1
ATOM 2063 C CA . ARG A 1 256 ? 9.602 2.628 -7.651 1.00 95.00 256 ARG A CA 1
ATOM 2064 C C . ARG A 1 256 ? 8.984 2.389 -9.022 1.00 95.00 256 ARG A C 1
ATOM 2066 O O . ARG A 1 256 ? 9.698 2.166 -9.993 1.00 95.00 256 ARG A O 1
ATOM 2073 N N . LEU A 1 257 ? 7.666 2.537 -9.135 1.00 95.69 257 LEU A N 1
ATOM 2074 C CA . LEU A 1 257 ? 6.995 2.507 -10.430 1.00 95.69 257 LEU A CA 1
ATOM 2075 C C . LEU A 1 257 ? 7.376 3.714 -11.305 1.00 95.69 257 LEU A C 1
ATOM 2077 O O . LEU A 1 257 ? 7.616 3.552 -12.500 1.00 95.69 257 LEU A O 1
ATOM 2081 N N . LYS A 1 258 ? 7.506 4.911 -10.715 1.00 94.38 258 LYS A N 1
ATOM 2082 C CA . LYS A 1 258 ? 8.031 6.099 -11.413 1.00 94.38 258 LYS A CA 1
ATOM 2083 C C . LYS A 1 258 ? 9.460 5.892 -11.913 1.00 94.38 258 LYS A C 1
ATOM 2085 O O . LYS A 1 258 ? 9.786 6.362 -12.999 1.00 94.38 258 LYS A O 1
ATOM 2090 N N . LEU A 1 259 ? 10.283 5.163 -11.162 1.00 94.56 259 LEU A N 1
ATOM 2091 C CA . LEU A 1 259 ? 11.635 4.799 -11.576 1.00 94.56 259 LEU A CA 1
ATOM 2092 C C . LEU A 1 259 ? 11.624 3.867 -12.798 1.00 94.56 259 LEU A C 1
ATOM 2094 O O . LEU A 1 259 ? 12.356 4.114 -13.752 1.00 94.56 259 LEU A O 1
ATOM 2098 N N . ILE A 1 260 ? 10.742 2.860 -12.828 1.00 96.00 260 ILE A N 1
ATOM 2099 C CA . ILE A 1 260 ? 10.546 2.024 -14.027 1.00 96.00 260 ILE A CA 1
ATOM 2100 C C . ILE A 1 260 ? 10.093 2.891 -15.210 1.00 96.00 260 ILE A C 1
ATOM 2102 O O . ILE A 1 260 ? 10.655 2.784 -16.297 1.00 96.00 260 ILE A O 1
ATOM 2106 N N . ASN A 1 261 ? 9.121 3.790 -15.005 1.00 95.88 261 ASN A N 1
ATOM 2107 C CA . ASN A 1 261 ? 8.659 4.725 -16.040 1.00 95.88 261 ASN A CA 1
ATOM 2108 C C . ASN A 1 261 ? 9.800 5.586 -16.589 1.00 95.88 261 ASN A C 1
ATOM 2110 O O . ASN A 1 261 ? 9.890 5.791 -17.800 1.00 95.88 261 ASN A O 1
ATOM 2114 N N . PHE A 1 262 ? 10.670 6.072 -15.705 1.00 94.44 262 PHE A N 1
ATOM 2115 C CA . PHE A 1 262 ? 11.857 6.827 -16.072 1.00 94.44 262 PHE A CA 1
ATOM 2116 C C . PHE A 1 262 ? 12.800 5.988 -16.940 1.00 94.44 262 PHE A C 1
ATOM 2118 O O . PHE A 1 262 ? 13.123 6.415 -18.042 1.00 94.44 262 PHE A O 1
ATOM 2125 N N . TYR A 1 263 ? 13.157 4.770 -16.525 1.00 93.75 263 TYR A N 1
ATOM 2126 C CA . TYR A 1 263 ? 14.054 3.917 -17.309 1.00 93.75 263 TYR A CA 1
ATOM 2127 C C . TYR A 1 263 ? 13.469 3.478 -18.659 1.00 93.75 263 TYR A C 1
ATOM 2129 O O . TYR A 1 263 ? 14.191 3.458 -19.656 1.00 93.75 263 TYR A O 1
ATOM 2137 N N . VAL A 1 264 ? 12.161 3.203 -18.738 1.00 94.31 264 VAL A N 1
ATOM 2138 C CA . VAL A 1 264 ? 11.491 2.933 -20.023 1.00 94.31 264 VAL A CA 1
ATOM 2139 C C . VAL A 1 264 ? 11.553 4.163 -20.928 1.00 94.31 264 VAL A C 1
ATOM 2141 O O . VAL A 1 264 ? 11.884 4.033 -22.104 1.00 94.31 264 VAL A O 1
ATOM 2144 N N . ALA A 1 265 ? 11.267 5.362 -20.413 1.00 93.00 265 ALA A N 1
ATOM 2145 C CA . ALA A 1 265 ? 11.365 6.589 -21.205 1.00 93.00 265 ALA A CA 1
ATOM 2146 C C . ALA A 1 265 ? 12.804 6.837 -21.683 1.00 93.00 265 ALA A C 1
ATOM 2148 O O . ALA A 1 265 ? 13.028 7.142 -22.852 1.00 93.00 265 ALA A O 1
ATOM 2149 N N . SER A 1 266 ? 13.770 6.627 -20.795 1.00 90.56 266 SER A N 1
ATOM 2150 C CA . SER A 1 266 ? 15.197 6.744 -21.061 1.00 90.56 266 SER A CA 1
ATOM 2151 C C . SER A 1 266 ? 15.716 5.768 -22.108 1.00 90.56 266 SER A C 1
ATOM 2153 O O . SER A 1 266 ? 16.558 6.152 -22.909 1.00 90.56 266 SER A O 1
ATOM 2155 N N . SER A 1 267 ? 15.195 4.538 -22.158 1.00 90.19 267 SER A N 1
ATOM 2156 C CA . SER A 1 267 ? 15.593 3.543 -23.168 1.00 90.19 267 SER A CA 1
ATOM 2157 C C . SER A 1 267 ? 15.315 3.982 -24.613 1.00 90.19 267 SER A C 1
ATOM 2159 O O . SER A 1 267 ? 15.862 3.406 -25.548 1.00 90.19 267 SER A O 1
ATOM 2161 N N . ARG A 1 268 ? 14.461 4.999 -24.803 1.00 87.56 268 ARG A N 1
ATOM 2162 C CA . ARG A 1 268 ? 14.134 5.576 -26.114 1.00 87.56 268 ARG A CA 1
ATOM 2163 C C . ARG A 1 268 ? 15.100 6.673 -26.539 1.00 87.56 268 ARG A C 1
ATOM 2165 O O . ARG A 1 268 ? 15.184 6.996 -27.720 1.00 87.56 268 ARG A O 1
ATOM 2172 N N . ILE A 1 269 ? 15.776 7.295 -25.580 1.00 86.12 269 ILE A N 1
ATOM 2173 C CA . ILE A 1 269 ? 16.730 8.355 -25.863 1.00 86.12 269 ILE A CA 1
ATOM 2174 C C . ILE A 1 269 ? 18.003 7.652 -26.329 1.00 86.12 269 ILE A C 1
ATOM 2176 O O . ILE A 1 269 ? 18.727 7.062 -25.534 1.00 86.12 269 ILE A O 1
ATOM 2180 N N . ASN A 1 270 ? 18.234 7.673 -27.641 1.00 68.88 270 ASN A N 1
ATOM 2181 C CA . ASN A 1 270 ? 19.418 7.106 -28.277 1.00 68.88 270 ASN A CA 1
ATOM 2182 C C . ASN A 1 270 ? 20.623 8.027 -28.022 1.00 68.88 270 ASN A C 1
ATOM 2184 O O . ASN A 1 270 ? 21.130 8.684 -28.927 1.00 68.88 270 ASN A O 1
ATOM 2188 N N . THR A 1 271 ? 21.000 8.189 -26.757 1.00 60.38 271 THR A N 1
ATOM 2189 C CA . THR A 1 271 ? 22.180 8.956 -26.372 1.00 60.38 271 THR A CA 1
ATOM 2190 C C . THR A 1 271 ? 23.363 8.007 -26.313 1.00 60.38 271 THR A C 1
ATOM 2192 O O . THR A 1 271 ? 23.540 7.292 -25.328 1.00 60.38 271 THR A O 1
ATOM 2195 N N . ASP A 1 272 ? 24.190 8.049 -27.360 1.00 66.75 272 ASP A N 1
ATOM 2196 C CA . ASP A 1 272 ? 25.597 7.628 -27.290 1.00 66.75 272 ASP A CA 1
ATOM 2197 C C . ASP A 1 272 ? 26.359 8.422 -26.205 1.00 66.75 272 ASP A C 1
ATOM 2199 O O . ASP A 1 272 ? 27.387 7.975 -25.693 1.00 66.75 272 ASP A O 1
ATOM 2203 N N . ASP A 1 273 ? 25.811 9.568 -25.784 1.00 58.34 273 ASP A N 1
ATOM 2204 C CA . ASP A 1 273 ? 26.330 10.378 -24.693 1.00 58.34 273 ASP A CA 1
ATOM 2205 C C . ASP A 1 273 ? 25.950 9.817 -23.316 1.00 58.34 273 ASP A C 1
ATOM 2207 O O . ASP A 1 273 ? 24.794 9.782 -22.892 1.00 58.34 273 ASP A O 1
ATOM 2211 N N . THR A 1 274 ? 26.990 9.440 -22.580 1.00 58.34 274 THR A N 1
ATOM 2212 C CA . THR A 1 274 ? 27.029 8.851 -21.231 1.00 58.34 274 THR A CA 1
ATOM 2213 C C . THR A 1 274 ? 26.518 9.758 -20.102 1.00 58.34 274 THR A C 1
ATOM 2215 O O . THR A 1 274 ? 26.877 9.563 -18.936 1.00 58.34 274 THR A O 1
ATOM 2218 N N . VAL A 1 275 ? 25.680 10.757 -20.395 1.00 64.94 275 VAL A N 1
ATOM 2219 C CA . VAL A 1 275 ? 25.153 11.665 -19.373 1.00 64.94 275 VAL A CA 1
ATOM 2220 C C . VAL A 1 275 ? 24.241 10.873 -18.441 1.00 64.94 275 VAL A C 1
ATOM 2222 O O . VAL A 1 275 ? 23.094 10.563 -18.751 1.00 64.94 275 VAL A O 1
ATOM 2225 N N . CYS A 1 276 ? 24.778 10.529 -17.272 1.00 66.50 276 CYS A N 1
ATOM 2226 C CA . CYS A 1 276 ? 24.059 9.844 -16.212 1.00 66.50 276 CYS A CA 1
ATOM 2227 C C . CYS A 1 276 ? 22.962 10.771 -15.674 1.00 66.50 276 CYS A C 1
ATOM 2229 O O . CYS A 1 276 ? 23.203 11.610 -14.802 1.00 66.50 276 CYS A O 1
ATOM 2231 N N . ILE A 1 277 ? 21.750 10.635 -16.214 1.00 73.62 277 ILE A N 1
ATOM 2232 C CA . ILE A 1 277 ? 20.576 11.326 -15.691 1.00 73.62 277 ILE A CA 1
ATOM 2233 C C . ILE A 1 277 ? 20.209 10.637 -14.378 1.00 73.62 277 ILE A C 1
ATOM 2235 O O . ILE A 1 277 ? 19.613 9.559 -14.359 1.00 73.62 277 ILE A O 1
ATOM 2239 N N . LYS A 1 278 ? 20.590 11.260 -13.262 1.00 78.19 278 LYS A N 1
ATOM 2240 C CA . LYS A 1 278 ? 20.135 10.838 -11.939 1.00 78.19 278 LYS A CA 1
ATOM 2241 C C . LYS A 1 278 ? 18.658 11.235 -11.803 1.00 78.19 278 LYS A C 1
ATOM 2243 O O . LYS A 1 278 ? 18.364 12.428 -11.889 1.00 78.19 278 LYS A O 1
ATOM 2248 N N . PRO A 1 279 ? 17.733 10.285 -11.590 1.00 81.31 279 PRO A N 1
ATOM 2249 C CA . PRO A 1 279 ? 16.354 10.599 -11.296 1.00 81.31 279 PRO A CA 1
ATOM 2250 C C . PRO A 1 279 ? 16.318 11.388 -9.986 1.00 81.31 279 PRO A C 1
ATOM 2252 O O . PRO A 1 279 ? 16.891 10.989 -8.966 1.00 81.31 279 PRO A O 1
ATOM 2255 N N . GLU A 1 280 ? 15.667 12.544 -10.029 1.00 84.94 280 GLU A N 1
ATOM 2256 C CA . GLU A 1 280 ? 15.478 13.371 -8.846 1.00 84.94 280 GLU A CA 1
ATOM 2257 C C . GLU A 1 280 ? 14.714 12.583 -7.773 1.00 84.94 280 GLU A C 1
ATOM 2259 O O . GLU A 1 280 ? 13.756 11.865 -8.058 1.00 84.94 280 GLU A O 1
ATOM 2264 N N . GLY A 1 281 ? 15.149 12.710 -6.517 1.00 83.56 281 GLY A N 1
ATOM 2265 C CA . GLY A 1 281 ? 14.479 12.060 -5.392 1.00 83.56 281 GLY A CA 1
ATOM 2266 C C . GLY A 1 281 ? 14.907 10.619 -5.099 1.00 83.56 281 GLY A C 1
ATOM 2267 O O . GLY A 1 281 ? 14.187 9.945 -4.374 1.00 83.56 281 GLY A O 1
ATOM 2268 N N . PHE A 1 282 ? 16.062 10.149 -5.584 1.00 85.31 282 PHE A N 1
ATOM 2269 C CA . PHE A 1 282 ? 16.648 8.856 -5.188 1.00 85.31 282 PHE A CA 1
ATOM 2270 C C . PHE A 1 282 ? 18.020 9.019 -4.509 1.00 85.31 282 PHE A C 1
ATOM 2272 O O . PHE A 1 282 ? 18.791 9.929 -4.820 1.00 85.31 282 PHE A O 1
ATOM 2279 N N . GLU A 1 283 ? 18.303 8.149 -3.541 1.00 83.88 283 GLU A N 1
ATOM 2280 C CA . GLU A 1 283 ? 19.604 7.934 -2.900 1.00 83.88 283 GLU A CA 1
ATOM 2281 C C . GLU A 1 283 ? 20.241 6.669 -3.469 1.00 83.88 283 GLU A C 1
ATOM 2283 O O . GLU A 1 283 ? 19.560 5.668 -3.665 1.00 83.88 283 GLU A O 1
ATOM 2288 N N . TYR A 1 284 ? 21.541 6.712 -3.747 1.00 81.19 284 TYR A N 1
ATOM 2289 C CA . TYR A 1 284 ? 22.283 5.606 -4.353 1.00 81.19 284 TYR A CA 1
ATOM 2290 C C . TYR A 1 284 ? 23.181 4.939 -3.314 1.00 81.19 284 TYR A C 1
ATOM 2292 O O . TYR A 1 284 ? 23.872 5.638 -2.574 1.00 81.19 284 TYR A O 1
ATOM 2300 N N . PHE A 1 285 ? 23.172 3.605 -3.267 1.00 65.81 285 PHE A N 1
ATOM 2301 C CA . PHE A 1 285 ? 23.882 2.826 -2.242 1.00 65.81 285 PHE A CA 1
ATOM 2302 C C . PHE A 1 285 ? 25.332 2.490 -2.599 1.00 65.81 285 PHE A C 1
ATOM 2304 O O . PHE A 1 285 ? 26.154 2.288 -1.711 1.00 65.81 285 PHE A O 1
ATOM 2311 N N . SER A 1 286 ? 25.657 2.401 -3.886 1.00 71.12 286 SER A N 1
ATOM 2312 C CA . SER A 1 286 ? 26.958 1.929 -4.365 1.00 71.12 286 SER A CA 1
ATOM 2313 C C . SER A 1 286 ? 27.357 2.620 -5.670 1.00 71.12 286 SER A C 1
ATOM 2315 O O . SER A 1 286 ? 26.594 3.416 -6.227 1.00 71.12 286 SER A O 1
ATOM 2317 N N . GLN A 1 287 ? 28.575 2.339 -6.152 1.00 68.19 287 GLN A N 1
ATOM 2318 C CA . GLN A 1 287 ? 29.001 2.749 -7.490 1.00 68.19 287 GLN A CA 1
ATOM 2319 C C . GLN A 1 287 ? 27.984 2.220 -8.506 1.00 68.19 287 GLN A C 1
ATOM 2321 O O . GLN A 1 287 ? 27.739 1.017 -8.586 1.00 68.19 287 GLN A O 1
ATOM 2326 N N . ALA A 1 288 ? 27.333 3.145 -9.212 1.00 61.12 288 ALA A N 1
ATOM 2327 C CA . ALA A 1 288 ? 26.213 2.835 -10.082 1.00 61.12 288 ALA A CA 1
ATOM 2328 C C . ALA A 1 288 ? 26.626 1.792 -11.129 1.00 61.12 288 ALA A C 1
ATOM 2330 O O . ALA A 1 288 ? 27.638 1.968 -11.813 1.00 61.12 288 ALA A O 1
ATOM 2331 N N . LYS A 1 289 ? 25.819 0.731 -11.277 1.00 70.25 289 LYS A N 1
ATOM 2332 C CA . LYS A 1 289 ? 25.876 -0.117 -12.475 1.00 70.25 289 LYS A CA 1
ATOM 2333 C C . LYS A 1 289 ? 25.780 0.769 -13.717 1.00 70.25 289 LYS A C 1
ATOM 2335 O O . LYS A 1 289 ? 25.214 1.867 -13.666 1.00 70.25 289 LYS A O 1
ATOM 2340 N N . SER A 1 290 ? 26.335 0.286 -14.826 1.00 76.12 290 SER A N 1
ATOM 2341 C CA . SER A 1 290 ? 26.265 1.005 -16.093 1.00 76.12 290 SER A CA 1
ATOM 2342 C C . SER A 1 290 ? 24.809 1.328 -16.416 1.00 76.12 290 SER A C 1
ATOM 2344 O O . SER A 1 290 ? 23.940 0.464 -16.325 1.00 76.12 290 SER A O 1
ATOM 2346 N N . TYR A 1 291 ? 24.536 2.571 -16.810 1.00 79.62 291 TYR A N 1
ATOM 2347 C CA . TYR A 1 291 ? 23.186 3.030 -17.151 1.00 79.62 291 TYR A CA 1
ATOM 2348 C C . TYR A 1 291 ? 22.493 2.125 -18.182 1.00 79.62 291 TYR A C 1
ATOM 2350 O O . TYR A 1 291 ? 21.282 1.916 -18.124 1.00 79.62 291 TYR A O 1
ATOM 2358 N N . LYS A 1 292 ? 23.290 1.525 -19.073 1.00 82.69 292 LYS A N 1
ATOM 2359 C CA . LYS A 1 292 ? 22.842 0.581 -20.097 1.00 82.69 292 LYS A CA 1
ATOM 2360 C C . LYS A 1 292 ? 22.117 -0.636 -19.512 1.00 82.69 292 LYS A C 1
ATOM 2362 O O . LYS A 1 292 ? 21.150 -1.104 -20.110 1.00 82.69 292 LYS A O 1
ATOM 2367 N N . ASP A 1 293 ? 22.526 -1.099 -18.332 1.00 84.62 293 ASP A N 1
ATOM 2368 C CA . ASP A 1 293 ? 21.921 -2.260 -17.671 1.00 84.62 293 ASP A CA 1
ATOM 2369 C C . ASP A 1 293 ? 20.497 -1.947 -17.189 1.00 84.62 293 ASP A C 1
ATOM 2371 O O . ASP A 1 293 ? 19.621 -2.809 -17.223 1.00 84.62 293 ASP A O 1
ATOM 2375 N N . PHE A 1 294 ? 20.233 -0.695 -16.798 1.00 86.31 294 PHE A N 1
ATOM 2376 C CA . PHE A 1 294 ? 18.912 -0.260 -16.335 1.00 86.31 294 PHE A CA 1
ATOM 2377 C C . PHE A 1 294 ? 17.919 -0.020 -17.475 1.00 86.31 294 PHE A C 1
ATOM 2379 O O . PHE A 1 294 ? 16.713 -0.023 -17.245 1.00 86.31 294 PHE A O 1
ATOM 2386 N N . THR A 1 295 ? 18.404 0.173 -18.702 1.00 86.38 295 THR A N 1
ATOM 2387 C CA . THR A 1 295 ? 17.556 0.342 -19.892 1.00 86.38 295 THR A CA 1
ATOM 2388 C C . THR A 1 295 ? 17.171 -0.974 -20.569 1.00 86.38 295 THR A C 1
ATOM 2390 O O . THR A 1 295 ? 16.352 -0.959 -21.488 1.00 86.38 295 THR A O 1
ATOM 2393 N N . ASP A 1 296 ? 17.722 -2.114 -20.130 1.00 93.56 296 ASP A N 1
ATOM 2394 C CA . ASP A 1 296 ? 17.325 -3.420 -20.659 1.00 93.56 296 ASP A CA 1
ATOM 2395 C C . ASP A 1 296 ? 15.857 -3.714 -20.312 1.00 93.56 296 ASP A C 1
ATOM 2397 O O . ASP A 1 296 ? 15.466 -3.821 -19.148 1.00 93.56 296 ASP A O 1
ATOM 2401 N N . MET A 1 297 ? 15.032 -3.899 -21.344 1.00 94.56 297 MET A N 1
ATOM 2402 C CA . MET A 1 297 ? 13.609 -4.208 -21.191 1.00 94.56 297 MET A CA 1
ATOM 2403 C C . MET A 1 297 ? 13.368 -5.501 -20.416 1.00 94.56 297 MET A C 1
ATOM 2405 O O . MET A 1 297 ? 12.328 -5.629 -19.769 1.00 94.56 297 MET A O 1
ATOM 2409 N N . LYS A 1 298 ? 14.296 -6.468 -20.472 1.00 95.50 298 LYS A N 1
ATOM 2410 C CA . LYS A 1 298 ? 14.178 -7.678 -19.653 1.00 95.50 298 LYS A CA 1
ATOM 2411 C C . LYS A 1 298 ? 14.338 -7.339 -18.170 1.00 95.50 298 LYS A C 1
ATOM 2413 O O . LYS A 1 298 ? 13.485 -7.711 -17.375 1.00 95.50 298 LYS A O 1
ATOM 2418 N N . PHE A 1 299 ? 15.374 -6.584 -17.817 1.00 95.19 299 PHE A N 1
ATOM 2419 C CA . PHE A 1 299 ? 15.593 -6.143 -16.442 1.00 95.19 299 PHE A CA 1
ATOM 2420 C C . PHE A 1 299 ? 14.409 -5.321 -15.902 1.00 95.19 299 PHE A C 1
ATOM 2422 O O . PHE A 1 299 ? 13.945 -5.553 -14.788 1.00 95.19 299 PHE A O 1
ATOM 2429 N N . LEU A 1 300 ? 13.850 -4.414 -16.710 1.00 95.75 300 LEU A N 1
ATOM 2430 C CA . LEU A 1 300 ? 12.666 -3.629 -16.332 1.00 95.75 300 LEU A CA 1
ATOM 2431 C C . LEU A 1 300 ? 11.416 -4.486 -16.108 1.00 95.75 300 LEU A C 1
ATOM 2433 O O . LEU A 1 300 ? 10.586 -4.157 -15.257 1.00 95.75 300 LEU A O 1
ATOM 2437 N N . MET A 1 301 ? 11.283 -5.586 -16.849 1.00 95.88 301 MET A N 1
ATOM 2438 C CA . MET A 1 301 ? 10.217 -6.558 -16.636 1.00 95.88 301 MET A CA 1
ATOM 2439 C C . MET A 1 301 ? 10.385 -7.285 -15.301 1.00 95.88 301 MET A C 1
ATOM 2441 O O . MET A 1 301 ? 9.423 -7.345 -14.536 1.00 95.88 301 MET A O 1
ATOM 2445 N N . ASP A 1 302 ? 11.600 -7.744 -14.994 1.00 96.25 302 ASP A N 1
ATOM 2446 C CA . ASP A 1 302 ? 11.921 -8.414 -13.729 1.00 96.25 302 ASP A CA 1
ATOM 2447 C C . ASP A 1 302 ? 11.654 -7.472 -12.531 1.00 96.25 302 ASP A C 1
ATOM 2449 O O . ASP A 1 302 ? 11.038 -7.861 -11.538 1.00 96.25 302 ASP A O 1
ATOM 2453 N N . LEU A 1 303 ? 12.009 -6.185 -12.649 1.00 96.50 303 LEU A N 1
ATOM 2454 C CA . LEU A 1 303 ? 11.686 -5.164 -11.643 1.00 96.50 303 LEU A CA 1
ATOM 2455 C C . LEU A 1 303 ? 10.180 -4.972 -11.435 1.00 96.50 303 LEU A C 1
ATOM 2457 O O . LEU A 1 303 ? 9.715 -4.824 -10.301 1.00 96.50 303 LEU A O 1
ATOM 2461 N N . TYR A 1 304 ? 9.405 -4.942 -12.520 1.00 96.88 304 TYR A N 1
ATOM 2462 C CA . TYR A 1 304 ? 7.954 -4.817 -12.422 1.00 96.88 304 TYR A CA 1
ATOM 2463 C C . TYR A 1 304 ? 7.328 -6.063 -11.783 1.00 96.88 304 TYR A C 1
ATOM 2465 O O . TYR A 1 304 ? 6.392 -5.937 -10.997 1.00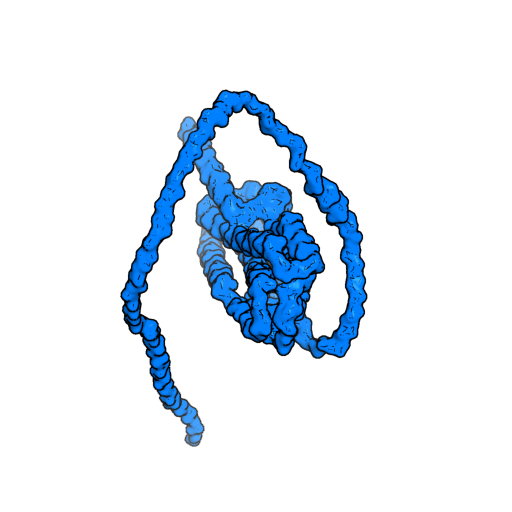 96.88 304 TYR A O 1
ATOM 2473 N N . GLU A 1 305 ? 7.859 -7.254 -12.063 1.00 96.44 305 GLU A N 1
ATOM 2474 C CA . GLU A 1 305 ? 7.417 -8.504 -11.442 1.00 96.44 305 GLU A CA 1
ATOM 2475 C C . GLU A 1 305 ? 7.653 -8.515 -9.923 1.00 96.44 305 GLU A C 1
ATOM 2477 O O . GLU A 1 305 ? 6.749 -8.895 -9.169 1.00 96.44 305 GLU A O 1
ATOM 2482 N N . ILE A 1 306 ? 8.802 -8.008 -9.460 1.00 97.06 306 ILE A N 1
ATOM 2483 C CA . ILE A 1 306 ? 9.077 -7.805 -8.028 1.00 97.06 306 ILE A CA 1
ATOM 2484 C C . ILE A 1 306 ? 8.024 -6.867 -7.412 1.00 97.06 306 ILE A C 1
ATOM 2486 O O . ILE A 1 306 ? 7.424 -7.191 -6.386 1.00 97.06 306 ILE A O 1
ATOM 2490 N N . LEU A 1 307 ? 7.707 -5.737 -8.062 1.00 96.75 307 LEU A N 1
ATOM 2491 C CA . LEU A 1 307 ? 6.671 -4.815 -7.569 1.00 96.75 307 LEU A CA 1
ATOM 2492 C C . LEU A 1 307 ? 5.269 -5.433 -7.555 1.00 96.75 307 LEU A C 1
ATOM 2494 O O . LEU A 1 307 ? 4.505 -5.190 -6.620 1.00 96.75 307 LEU A O 1
ATOM 2498 N N . VAL A 1 308 ? 4.913 -6.231 -8.564 1.00 95.94 308 VAL A N 1
ATOM 2499 C CA . VAL A 1 308 ? 3.639 -6.964 -8.600 1.00 95.94 308 VAL A CA 1
ATOM 2500 C C . VAL A 1 308 ? 3.568 -7.966 -7.449 1.00 95.94 308 VAL A C 1
ATOM 2502 O O . VAL A 1 308 ? 2.519 -8.095 -6.813 1.00 95.94 308 VAL A O 1
ATOM 2505 N N . THR A 1 309 ? 4.673 -8.646 -7.148 1.00 96.38 309 THR A N 1
ATOM 2506 C CA . THR A 1 309 ? 4.766 -9.610 -6.046 1.00 96.38 309 THR A CA 1
ATOM 2507 C C . THR A 1 309 ? 4.653 -8.911 -4.692 1.00 96.38 309 THR A C 1
ATOM 2509 O O . THR A 1 309 ? 3.796 -9.292 -3.890 1.00 96.38 309 THR A O 1
ATOM 2512 N N . ALA A 1 310 ? 5.378 -7.807 -4.483 1.00 96.50 310 ALA A N 1
ATOM 2513 C CA . ALA A 1 310 ? 5.219 -6.942 -3.315 1.00 96.50 310 ALA A CA 1
ATOM 2514 C C . ALA A 1 310 ? 3.755 -6.490 -3.158 1.00 96.50 310 ALA A C 1
ATOM 2516 O O . ALA A 1 310 ? 3.117 -6.732 -2.133 1.00 96.50 310 ALA A O 1
ATOM 2517 N N . HIS A 1 311 ? 3.167 -5.913 -4.207 1.00 95.12 311 HIS A N 1
ATOM 2518 C CA . HIS A 1 311 ? 1.775 -5.471 -4.198 1.00 95.12 311 HIS A CA 1
ATOM 2519 C C . HIS A 1 311 ? 0.805 -6.611 -3.859 1.00 95.12 311 HIS A C 1
ATOM 2521 O O . HIS A 1 311 ? -0.134 -6.416 -3.090 1.00 95.12 311 HIS A O 1
ATOM 2527 N N . ARG A 1 312 ? 1.037 -7.826 -4.367 1.00 94.81 312 ARG A N 1
ATOM 2528 C CA . ARG A 1 312 ? 0.227 -9.006 -4.035 1.00 94.81 312 ARG A CA 1
ATOM 2529 C C . ARG A 1 312 ? 0.323 -9.355 -2.548 1.00 94.81 312 ARG A C 1
ATOM 2531 O O . ARG A 1 312 ? -0.708 -9.649 -1.942 1.00 94.81 312 ARG A O 1
ATOM 2538 N N . HIS A 1 313 ? 1.514 -9.302 -1.950 1.00 94.81 313 HIS A N 1
ATOM 2539 C CA . HIS A 1 313 ? 1.687 -9.499 -0.507 1.00 94.81 313 HIS A CA 1
ATOM 2540 C C . HIS A 1 313 ? 0.951 -8.433 0.306 1.00 94.81 313 HIS A C 1
ATOM 2542 O O . HIS A 1 313 ? 0.249 -8.787 1.255 1.00 94.81 313 HIS A O 1
ATOM 2548 N N . LEU A 1 314 ? 1.028 -7.167 -0.113 1.00 93.81 314 LEU A N 1
ATOM 2549 C CA . LEU A 1 314 ? 0.313 -6.056 0.515 1.00 93.81 314 LEU A CA 1
ATOM 2550 C C . LEU A 1 314 ? -1.208 -6.228 0.420 1.00 93.81 314 LEU A C 1
ATOM 2552 O O . LEU A 1 314 ? -1.899 -6.189 1.431 1.00 93.81 314 LEU A O 1
ATOM 2556 N N . VAL A 1 315 ? -1.741 -6.504 -0.770 1.00 91.06 315 VAL A N 1
ATOM 2557 C CA . VAL A 1 315 ? -3.179 -6.743 -0.967 1.00 91.06 315 VAL A CA 1
ATOM 2558 C C . VAL A 1 315 ? -3.651 -7.936 -0.148 1.00 91.06 315 VAL A C 1
ATOM 2560 O O . VAL A 1 315 ? -4.689 -7.869 0.503 1.00 91.06 315 VAL A O 1
ATOM 2563 N N . ASN A 1 316 ? -2.884 -9.023 -0.119 1.00 90.25 316 ASN A N 1
ATOM 2564 C CA . ASN A 1 316 ? -3.214 -10.162 0.728 1.00 90.25 316 ASN A CA 1
ATOM 2565 C C . ASN A 1 316 ? -3.133 -9.803 2.220 1.00 90.25 316 ASN A C 1
ATOM 2567 O O . ASN A 1 316 ? -3.874 -10.379 3.010 1.00 90.25 316 ASN A O 1
ATOM 2571 N N . ALA A 1 317 ? -2.283 -8.862 2.631 1.00 89.75 317 ALA A N 1
ATOM 2572 C CA . ALA A 1 317 ? -2.271 -8.348 3.997 1.00 89.75 317 ALA A CA 1
ATOM 2573 C C . ALA A 1 317 ? -3.494 -7.468 4.326 1.00 89.75 317 ALA A C 1
ATOM 2575 O O . ALA A 1 317 ? -3.795 -7.339 5.503 1.00 89.75 317 ALA A O 1
ATOM 2576 N N . ILE A 1 318 ? -4.208 -6.923 3.330 1.00 85.94 318 ILE A N 1
ATOM 2577 C CA . ILE A 1 318 ? -5.378 -6.034 3.509 1.00 85.94 318 ILE A CA 1
ATOM 2578 C C . ILE A 1 318 ? -6.718 -6.774 3.364 1.00 85.94 318 ILE A C 1
ATOM 2580 O O . ILE A 1 318 ? -7.651 -6.489 4.105 1.00 85.94 318 ILE A O 1
ATOM 2584 N N . LYS A 1 319 ? -6.807 -7.758 2.457 1.00 78.75 319 LYS A N 1
ATOM 2585 C CA . LYS A 1 319 ? -8.028 -8.495 2.038 1.00 78.75 319 LYS A CA 1
ATOM 2586 C C . LYS A 1 319 ? -8.927 -9.068 3.142 1.00 78.75 319 LYS A C 1
ATOM 2588 O O . LYS A 1 319 ? -9.995 -9.580 2.853 1.00 78.75 319 LYS A O 1
ATOM 2593 N N . TRP A 1 320 ? -8.491 -9.090 4.387 1.00 67.69 320 TRP A N 1
ATOM 2594 C CA . TRP A 1 320 ? -9.269 -9.607 5.511 1.00 67.69 320 TRP A CA 1
ATOM 2595 C C . TRP A 1 320 ? -10.180 -8.555 6.141 1.00 67.69 320 TRP A C 1
ATOM 2597 O O . TRP A 1 320 ? -11.143 -8.922 6.811 1.00 67.69 320 TRP A O 1
ATOM 2607 N N . GLN A 1 321 ? -9.917 -7.268 5.885 1.00 60.78 321 GLN A N 1
ATOM 2608 C CA . GLN A 1 321 ? -10.859 -6.190 6.191 1.00 60.78 321 GLN A CA 1
ATOM 2609 C C . GLN A 1 321 ? -12.193 -6.383 5.439 1.00 60.78 321 GLN A C 1
ATOM 2611 O O . GLN A 1 321 ? -13.189 -5.767 5.793 1.00 60.78 321 GLN A O 1
ATOM 2616 N N . ASP A 1 322 ? -12.217 -7.312 4.478 1.00 56.94 322 ASP A N 1
ATOM 2617 C CA . ASP A 1 322 ? -13.350 -7.702 3.647 1.00 56.94 322 ASP A CA 1
ATOM 2618 C C . ASP A 1 322 ? -14.157 -8.898 4.221 1.00 56.94 322 ASP A C 1
ATOM 2620 O O . ASP A 1 322 ? -14.980 -9.482 3.524 1.00 56.94 322 ASP A O 1
ATOM 2624 N N . GLY A 1 323 ? -13.922 -9.345 5.462 1.00 52.44 323 GLY A N 1
ATOM 2625 C CA . GLY A 1 323 ? -14.729 -10.410 6.089 1.00 52.44 323 GLY A CA 1
ATOM 2626 C C . GLY A 1 323 ? -16.194 -9.997 6.379 1.00 52.44 323 GLY A C 1
ATOM 2627 O O . GLY A 1 323 ? -16.465 -8.812 6.568 1.00 52.44 323 GLY A O 1
ATOM 2628 N N . PRO A 1 324 ? -17.163 -10.940 6.443 1.00 54.44 324 PRO A N 1
ATOM 2629 C CA . PRO A 1 324 ? -18.601 -10.644 6.584 1.00 54.44 324 PRO A CA 1
ATOM 2630 C C . PRO A 1 324 ? -18.993 -10.011 7.947 1.00 54.44 324 PRO A C 1
ATOM 2632 O O . PRO A 1 324 ? -18.218 -10.015 8.902 1.00 54.44 324 PRO A O 1
ATOM 2635 N N . PRO A 1 325 ? -20.224 -9.471 8.056 1.00 51.34 325 PRO A N 1
ATOM 2636 C CA . PRO A 1 325 ? -20.538 -8.053 8.169 1.00 51.34 325 PRO A CA 1
ATOM 2637 C C . PRO A 1 325 ? -20.402 -7.525 9.608 1.00 51.34 325 PRO A C 1
ATOM 2639 O O . PRO A 1 325 ? -21.391 -7.283 10.299 1.00 51.34 325 PRO A O 1
ATOM 2642 N N . VAL A 1 326 ? -19.185 -7.244 10.063 1.00 50.97 326 VAL A N 1
ATOM 2643 C CA . VAL A 1 326 ? -19.025 -6.377 11.246 1.00 50.97 326 VAL A CA 1
ATOM 2644 C C . VAL A 1 326 ? -19.412 -4.917 10.912 1.00 50.97 326 VAL A C 1
ATOM 2646 O O . VAL A 1 326 ? -19.607 -4.098 11.809 1.00 50.97 326 VAL A O 1
ATOM 2649 N N . ASP A 1 327 ? -19.590 -4.589 9.627 1.00 52.25 327 ASP A N 1
ATOM 2650 C CA . ASP A 1 327 ? -19.856 -3.227 9.152 1.00 52.25 327 ASP A CA 1
ATOM 2651 C C . ASP A 1 327 ? -21.340 -2.817 9.142 1.00 52.25 327 ASP A C 1
ATOM 2653 O O . ASP A 1 327 ? -21.627 -1.624 9.217 1.00 52.25 327 ASP A O 1
ATOM 2657 N N . ILE A 1 328 ? -22.299 -3.756 9.163 1.00 49.59 328 ILE A N 1
ATOM 2658 C CA . ILE A 1 328 ? -23.737 -3.401 9.180 1.00 49.59 328 ILE A CA 1
ATOM 2659 C C . ILE A 1 328 ? -24.175 -2.891 10.568 1.00 49.59 328 ILE A C 1
ATOM 2661 O O . ILE A 1 328 ? -25.012 -1.997 10.670 1.00 49.59 328 ILE A O 1
ATOM 2665 N N . VAL A 1 329 ? -23.560 -3.376 11.653 1.00 48.94 329 VAL A N 1
ATOM 2666 C CA . VAL A 1 329 ? -23.928 -3.000 13.037 1.00 48.94 329 VAL A CA 1
ATOM 2667 C C . VAL A 1 329 ? -23.273 -1.678 13.485 1.00 48.94 329 VAL A C 1
ATOM 2669 O O . VAL A 1 329 ? -23.644 -1.101 14.508 1.00 48.94 329 VAL A O 1
ATOM 2672 N N . LYS A 1 330 ? -22.329 -1.138 12.703 1.00 49.53 330 LYS A N 1
ATOM 2673 C CA . LYS A 1 330 ? -21.521 0.040 13.075 1.00 49.53 330 LYS A CA 1
ATOM 2674 C C . LYS A 1 330 ? -21.978 1.354 12.438 1.00 49.53 330 LYS A C 1
ATOM 2676 O O . LYS A 1 330 ? -21.363 2.388 12.685 1.00 49.53 330 LYS A O 1
ATOM 2681 N N . LEU A 1 331 ? -23.075 1.346 11.678 1.00 48.66 331 LEU A N 1
ATOM 2682 C CA . LEU A 1 331 ? -23.520 2.505 10.896 1.00 48.66 331 LEU A CA 1
ATOM 2683 C C . LEU A 1 331 ? -24.170 3.644 11.712 1.00 48.66 331 LEU A C 1
ATOM 2685 O O . LEU A 1 331 ? -24.555 4.645 11.116 1.00 48.66 331 LEU A O 1
ATOM 2689 N N . LEU A 1 332 ? -24.324 3.523 13.040 1.00 44.91 332 LEU A N 1
ATOM 2690 C CA . LEU A 1 332 ? -25.2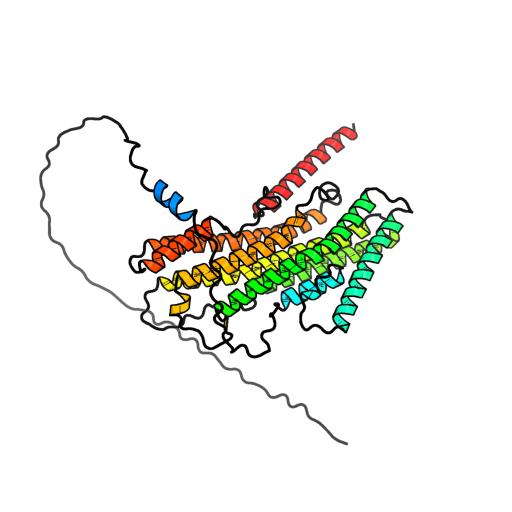05 4.416 13.815 1.00 44.91 332 LEU A CA 1
ATOM 2691 C C . LEU A 1 332 ? -24.599 5.634 14.556 1.00 44.91 332 LEU A C 1
ATOM 2693 O O . LEU A 1 332 ? -25.375 6.545 14.842 1.00 44.91 332 LEU A O 1
ATOM 2697 N N . PRO A 1 333 ? -23.291 5.785 14.846 1.00 50.91 333 PRO A N 1
ATOM 2698 C CA . PRO A 1 333 ? -22.783 7.044 15.401 1.00 50.91 333 PRO A CA 1
ATOM 2699 C C . PRO A 1 333 ? -22.303 7.964 14.259 1.00 50.91 333 PRO A C 1
ATOM 2701 O O . PRO A 1 333 ? -21.114 8.064 13.993 1.00 50.91 333 PRO A O 1
ATOM 2704 N N . ALA A 1 334 ? -23.230 8.590 13.521 1.00 51.44 334 ALA A N 1
ATOM 2705 C CA . ALA A 1 334 ? -23.121 8.735 12.060 1.00 51.44 334 ALA A CA 1
ATOM 2706 C C . ALA A 1 334 ? -23.011 10.153 11.436 1.00 51.44 334 ALA A C 1
ATOM 2708 O O . ALA A 1 334 ? -23.484 10.336 10.322 1.00 51.44 334 ALA A O 1
ATOM 2709 N N . VAL A 1 335 ? -22.374 11.171 12.038 1.00 45.06 335 VAL A N 1
ATOM 2710 C CA . VAL A 1 335 ? -22.167 12.455 11.296 1.00 45.06 335 VAL A CA 1
ATOM 2711 C C . VAL A 1 335 ? -20.743 13.008 11.396 1.00 45.06 335 VAL A C 1
ATOM 2713 O O . VAL A 1 335 ? -20.068 13.120 10.375 1.00 45.06 335 VAL A O 1
ATOM 2716 N N . PHE A 1 336 ? -20.209 13.244 12.599 1.00 49.06 336 PHE A N 1
ATOM 2717 C CA . PHE A 1 336 ? -18.783 13.597 12.758 1.00 49.06 336 PHE A CA 1
ATOM 2718 C C . PHE A 1 336 ? -17.853 12.425 12.420 1.00 49.06 336 PHE A C 1
ATOM 2720 O O . PHE A 1 336 ? -16.771 12.601 11.863 1.00 49.06 336 PHE A O 1
ATOM 2727 N N . PHE A 1 337 ? -18.327 11.212 12.692 1.00 58.28 337 PHE A N 1
ATOM 2728 C CA . PHE A 1 337 ? -17.655 9.971 12.351 1.00 58.28 337 PHE A CA 1
ATOM 2729 C C . PHE A 1 337 ? -17.614 9.749 10.832 1.00 58.28 337 PHE A C 1
ATOM 2731 O O . PHE A 1 337 ? -16.619 9.279 10.295 1.00 58.28 337 PHE A O 1
ATOM 2738 N N . VAL A 1 338 ? -18.660 10.143 10.105 1.00 64.06 338 VAL A N 1
ATOM 2739 C CA . VAL A 1 338 ? -18.753 9.930 8.655 1.00 64.06 338 VAL A CA 1
ATOM 2740 C C . VAL A 1 338 ? -17.719 10.747 7.904 1.00 64.06 338 VAL A C 1
ATOM 2742 O O . VAL A 1 338 ? -17.019 10.183 7.073 1.00 64.06 338 VAL A O 1
ATOM 2745 N N . GLY A 1 339 ? -17.562 12.033 8.232 1.00 67.62 339 GLY A N 1
ATOM 2746 C CA . GLY A 1 339 ? -16.532 12.869 7.609 1.00 67.62 339 GLY A CA 1
ATOM 2747 C C . GLY A 1 339 ? -15.125 12.300 7.820 1.00 67.62 339 GLY A C 1
ATOM 2748 O O . GLY A 1 339 ? -14.357 12.183 6.866 1.00 67.62 339 GLY A O 1
ATOM 2749 N N . GLY A 1 340 ? -14.825 11.856 9.048 1.00 68.19 340 GLY A N 1
ATOM 2750 C CA . GLY A 1 340 ? -13.567 11.183 9.375 1.00 68.19 340 GLY A CA 1
ATOM 2751 C C . GLY A 1 340 ? -13.358 9.897 8.573 1.00 68.19 340 GLY A C 1
ATOM 2752 O O . GLY A 1 340 ? -12.321 9.743 7.939 1.00 68.19 340 GLY A O 1
ATOM 2753 N N . ASN A 1 341 ? -14.350 9.004 8.523 1.00 69.88 341 ASN A N 1
ATOM 2754 C CA . ASN A 1 341 ? -14.241 7.757 7.758 1.00 69.88 341 ASN A CA 1
ATOM 2755 C C . ASN A 1 341 ? -14.135 7.994 6.253 1.00 69.88 341 ASN A C 1
ATOM 2757 O O . ASN A 1 341 ? -13.357 7.319 5.591 1.00 69.88 341 ASN A O 1
ATOM 2761 N N . VAL A 1 342 ? -14.871 8.963 5.707 1.00 77.94 342 VAL A N 1
ATOM 2762 C CA . VAL A 1 342 ? -14.782 9.323 4.287 1.00 77.94 342 VAL A CA 1
ATOM 2763 C C . VAL A 1 342 ? -13.383 9.829 3.965 1.00 77.94 342 VAL A C 1
ATOM 2765 O O . VAL A 1 342 ? -12.805 9.383 2.980 1.00 77.94 342 VAL A O 1
ATOM 2768 N N . LEU A 1 343 ? -12.805 10.691 4.808 1.00 75.56 343 LEU A N 1
ATOM 2769 C CA . LEU A 1 343 ? -11.430 11.158 4.629 1.00 75.56 343 LEU A CA 1
ATOM 2770 C C . LEU A 1 343 ? -10.431 9.997 4.715 1.00 75.56 343 LEU A C 1
ATOM 2772 O O . LEU A 1 343 ? -9.556 9.865 3.862 1.00 75.56 343 LEU A O 1
ATOM 2776 N N . VAL A 1 344 ? -10.593 9.128 5.713 1.00 75.31 344 VAL A N 1
ATOM 2777 C CA . VAL A 1 344 ? -9.731 7.959 5.933 1.00 75.31 344 VAL A CA 1
ATOM 2778 C C . VAL A 1 344 ? -9.819 6.963 4.775 1.00 75.31 344 VAL A C 1
ATOM 2780 O O . VAL A 1 344 ? -8.802 6.385 4.415 1.00 75.31 344 VAL A O 1
ATOM 2783 N N . LEU A 1 345 ? -10.989 6.793 4.153 1.00 77.50 345 LEU A N 1
ATOM 2784 C CA . LEU A 1 345 ? -11.175 5.971 2.953 1.00 77.50 345 LEU A CA 1
ATOM 2785 C C . LEU A 1 345 ? -10.657 6.667 1.690 1.00 77.50 345 LEU A C 1
ATOM 2787 O O . LEU A 1 345 ? -10.111 6.013 0.802 1.00 77.50 345 LEU A O 1
ATOM 2791 N N . ALA A 1 346 ? -10.790 7.991 1.602 1.00 83.25 346 ALA A N 1
ATOM 2792 C CA . ALA A 1 346 ? -10.357 8.763 0.445 1.00 83.25 346 ALA A CA 1
ATOM 2793 C C . ALA A 1 346 ? -8.838 8.717 0.253 1.00 83.25 346 ALA A C 1
ATOM 2795 O O . ALA A 1 346 ? -8.383 8.646 -0.885 1.00 83.25 346 ALA A O 1
ATOM 2796 N N . VAL A 1 347 ? -8.054 8.704 1.336 1.00 83.44 347 VAL A N 1
ATOM 2797 C CA . VAL A 1 347 ? -6.584 8.654 1.266 1.00 83.44 347 VAL A CA 1
ATOM 2798 C C . VAL A 1 347 ? -6.071 7.411 0.516 1.00 83.44 347 VAL A C 1
ATOM 2800 O O . VAL A 1 347 ? -5.424 7.592 -0.518 1.00 83.44 347 VAL A O 1
ATOM 2803 N N . PRO A 1 348 ? -6.343 6.158 0.938 1.00 81.75 348 PRO A N 1
ATOM 2804 C CA . PRO A 1 348 ? -5.885 4.972 0.215 1.00 81.75 348 PRO A CA 1
ATOM 2805 C C . PRO A 1 348 ? -6.473 4.888 -1.202 1.00 81.75 348 PRO A C 1
ATOM 2807 O O . PRO A 1 348 ? -5.757 4.487 -2.118 1.00 81.75 348 PRO A O 1
ATOM 2810 N N . CYS A 1 349 ? -7.719 5.332 -1.417 1.00 86.56 349 CYS A N 1
ATOM 2811 C CA . CYS A 1 349 ? -8.328 5.381 -2.752 1.00 86.56 349 CYS A CA 1
ATOM 2812 C C . CYS A 1 349 ? -7.581 6.341 -3.693 1.00 86.56 349 CYS A C 1
ATOM 2814 O O . CYS A 1 349 ? -7.219 5.964 -4.806 1.00 86.56 349 CYS A O 1
ATOM 2816 N N . ALA A 1 350 ? -7.272 7.556 -3.233 1.00 88.12 350 ALA A N 1
ATOM 2817 C CA . ALA A 1 350 ? -6.518 8.540 -4.005 1.00 88.12 350 ALA A CA 1
ATOM 2818 C C . ALA A 1 350 ? -5.093 8.053 -4.312 1.00 88.12 350 ALA A C 1
ATOM 2820 O O . ALA A 1 350 ? -4.614 8.202 -5.437 1.00 88.12 350 ALA A O 1
ATOM 2821 N N . ARG A 1 351 ? -4.422 7.417 -3.338 1.00 87.12 351 ARG A N 1
ATOM 2822 C CA . ARG A 1 351 ? -3.083 6.833 -3.539 1.00 87.12 351 ARG A CA 1
ATOM 2823 C C . ARG A 1 351 ? -3.095 5.697 -4.548 1.00 87.12 351 ARG A C 1
ATOM 2825 O O . ARG A 1 351 ? -2.191 5.592 -5.375 1.00 87.12 351 ARG A O 1
ATOM 2832 N N . ARG A 1 352 ? -4.129 4.865 -4.524 1.00 86.62 352 ARG A N 1
ATOM 2833 C CA . ARG A 1 352 ? -4.288 3.807 -5.513 1.00 86.62 352 ARG A CA 1
ATOM 2834 C C . ARG A 1 352 ? -4.561 4.373 -6.909 1.00 86.62 352 ARG A C 1
ATOM 2836 O O . ARG A 1 352 ? -3.956 3.897 -7.867 1.00 86.62 352 ARG A O 1
ATOM 2843 N N . ASP A 1 353 ? -5.405 5.392 -7.044 1.00 89.38 353 ASP A N 1
ATOM 2844 C CA . ASP A 1 353 ? -5.655 6.026 -8.345 1.00 89.38 353 ASP A CA 1
ATOM 2845 C C . ASP A 1 353 ? -4.380 6.659 -8.920 1.00 89.38 353 ASP A C 1
ATOM 2847 O O . ASP A 1 353 ? -4.100 6.523 -10.115 1.00 89.38 353 ASP A O 1
ATOM 2851 N N . GLN A 1 354 ? -3.544 7.246 -8.059 1.00 90.50 354 GLN A N 1
ATOM 2852 C CA . GLN A 1 354 ? -2.207 7.718 -8.414 1.00 90.50 354 GLN A CA 1
ATOM 2853 C C . GLN A 1 354 ? -1.313 6.567 -8.910 1.00 90.50 354 GLN A C 1
ATOM 2855 O O . GLN A 1 354 ? -0.744 6.665 -10.000 1.00 90.50 354 GLN A O 1
ATOM 2860 N N . LEU A 1 355 ? -1.259 5.437 -8.197 1.00 91.62 355 LEU A N 1
ATOM 2861 C CA . LEU A 1 355 ? -0.517 4.245 -8.628 1.00 91.62 355 LEU A CA 1
ATOM 2862 C C . LEU A 1 355 ? -1.019 3.717 -9.983 1.00 91.62 355 LEU A C 1
ATOM 2864 O O . LEU A 1 355 ? -0.232 3.404 -10.877 1.00 91.62 355 LEU A O 1
ATOM 2868 N N . GLN A 1 356 ? -2.337 3.670 -10.176 1.00 92.81 356 GLN A N 1
ATOM 2869 C CA . GLN A 1 356 ? -2.942 3.221 -11.425 1.00 92.81 356 GLN A CA 1
ATOM 2870 C C . GLN A 1 356 ? -2.650 4.185 -12.585 1.00 92.81 356 GLN A C 1
ATOM 2872 O O . GLN A 1 356 ? -2.469 3.732 -13.718 1.00 92.81 356 GLN A O 1
ATOM 2877 N N . SER A 1 357 ? -2.567 5.492 -12.324 1.00 93.81 357 SER A N 1
ATOM 2878 C CA . SER A 1 357 ? -2.161 6.485 -13.322 1.00 93.81 357 SER A CA 1
ATOM 2879 C C . SER A 1 357 ? -0.724 6.252 -13.804 1.00 93.81 357 SER A C 1
ATOM 2881 O O . SER A 1 357 ? -0.474 6.268 -15.010 1.00 93.81 357 SER A O 1
ATOM 2883 N N . GLU A 1 358 ? 0.193 5.896 -12.901 1.00 95.31 358 GLU A N 1
ATOM 2884 C CA . GLU A 1 358 ? 1.578 5.565 -13.247 1.00 95.31 358 GLU A CA 1
ATOM 2885 C C . GLU A 1 358 ? 1.681 4.242 -14.026 1.00 95.31 358 GLU A C 1
ATOM 2887 O O . GLU A 1 358 ? 2.478 4.148 -14.958 1.00 95.31 358 GLU A O 1
ATOM 2892 N N . VAL A 1 359 ? 0.826 3.246 -13.746 1.00 95.56 359 VAL A N 1
ATOM 2893 C CA . VAL A 1 359 ? 0.739 2.024 -14.575 1.00 95.56 359 VAL A CA 1
ATOM 2894 C C . VAL A 1 359 ? 0.202 2.342 -15.976 1.00 95.56 359 VAL A C 1
ATOM 2896 O O . VAL A 1 359 ? 0.685 1.792 -16.965 1.00 95.56 359 VAL A O 1
ATOM 2899 N N . ARG A 1 360 ? -0.787 3.239 -16.104 1.00 95.69 360 ARG A N 1
ATOM 2900 C CA . ARG A 1 360 ? -1.285 3.687 -17.421 1.00 95.69 360 ARG A CA 1
ATOM 2901 C C . ARG A 1 360 ? -0.192 4.419 -18.200 1.00 95.69 360 ARG A C 1
ATOM 2903 O O . ARG A 1 360 ? -0.043 4.178 -19.396 1.00 95.69 360 ARG A O 1
ATOM 2910 N N . ARG A 1 361 ? 0.597 5.255 -17.519 1.00 96.38 361 ARG A N 1
ATOM 2911 C CA . ARG A 1 361 ? 1.767 5.920 -18.099 1.00 96.38 361 ARG A CA 1
ATOM 2912 C C . ARG A 1 361 ? 2.807 4.907 -18.578 1.00 96.38 361 ARG A C 1
ATOM 2914 O O . ARG A 1 361 ? 3.255 5.026 -19.714 1.00 96.38 361 ARG A O 1
ATOM 2921 N N . LEU A 1 362 ? 3.113 3.881 -17.778 1.00 96.56 362 LEU A N 1
ATOM 2922 C CA . LEU A 1 362 ? 4.012 2.789 -18.168 1.00 96.56 362 LEU A CA 1
ATOM 2923 C C . LEU A 1 362 ? 3.544 2.113 -19.459 1.00 96.56 362 LEU A C 1
ATOM 2925 O O . LEU A 1 362 ? 4.311 1.969 -20.405 1.00 96.56 362 LEU A O 1
ATOM 2929 N N . ARG A 1 363 ? 2.256 1.757 -19.531 1.00 97.00 363 ARG A N 1
ATOM 2930 C CA . ARG A 1 363 ? 1.652 1.147 -20.725 1.00 97.00 363 ARG A CA 1
ATOM 2931 C C . ARG A 1 363 ? 1.765 2.044 -21.954 1.00 97.00 363 ARG A C 1
ATOM 2933 O O . ARG A 1 363 ? 2.083 1.547 -2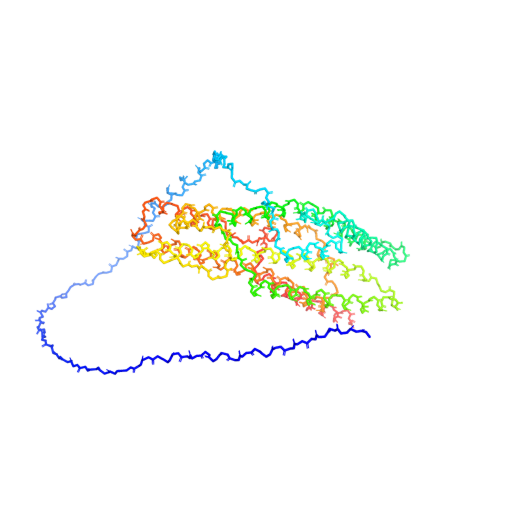3.029 1.00 97.00 363 ARG A O 1
ATOM 2940 N N . ALA A 1 364 ? 1.528 3.347 -21.802 1.00 96.81 364 ALA A N 1
ATOM 2941 C CA . ALA A 1 364 ? 1.663 4.308 -22.893 1.00 96.81 364 ALA A CA 1
ATOM 2942 C C . ALA A 1 364 ? 3.119 4.423 -23.376 1.00 96.81 364 ALA A C 1
ATOM 2944 O O . ALA A 1 364 ? 3.369 4.410 -24.581 1.00 96.81 364 ALA A O 1
ATOM 2945 N N . LEU A 1 365 ? 4.083 4.465 -22.448 1.00 96.00 365 LEU A N 1
ATOM 2946 C CA . LEU A 1 365 ? 5.510 4.483 -22.771 1.00 96.00 365 LEU A CA 1
ATOM 2947 C C . LEU A 1 365 ? 5.937 3.200 -23.492 1.00 96.00 365 LEU A C 1
ATOM 2949 O O . LEU A 1 365 ? 6.581 3.286 -24.533 1.00 96.00 365 LEU A O 1
ATOM 2953 N N . LEU A 1 366 ? 5.513 2.029 -23.010 1.00 96.19 366 LEU A N 1
ATOM 2954 C CA . LEU A 1 366 ? 5.802 0.739 -23.645 1.00 96.19 366 LEU A CA 1
ATOM 2955 C C . LEU A 1 366 ? 5.170 0.622 -25.030 1.00 96.19 366 LEU A C 1
ATOM 2957 O O . LEU A 1 366 ? 5.834 0.189 -25.966 1.00 96.19 366 LEU A O 1
ATOM 2961 N N . ALA A 1 367 ? 3.913 1.044 -25.185 1.00 96.31 367 ALA A N 1
ATOM 2962 C CA . ALA A 1 367 ? 3.261 1.087 -26.488 1.00 96.31 367 ALA A CA 1
ATOM 2963 C C . ALA A 1 367 ? 4.042 1.990 -27.450 1.00 96.31 367 ALA A C 1
ATOM 2965 O O . ALA A 1 367 ? 4.344 1.565 -28.558 1.00 96.31 367 ALA A O 1
ATOM 2966 N N . SER A 1 368 ? 4.445 3.188 -27.008 1.00 95.38 368 SER A N 1
ATOM 2967 C CA . SER A 1 368 ? 5.243 4.105 -27.831 1.00 95.38 368 SER A CA 1
ATOM 2968 C C . SER A 1 368 ? 6.615 3.533 -28.203 1.00 95.38 368 SER A C 1
ATOM 2970 O O . SER A 1 368 ? 7.030 3.660 -29.349 1.00 95.38 368 SER A O 1
ATOM 2972 N N . ALA A 1 369 ? 7.281 2.846 -27.269 1.00 92.69 369 ALA A N 1
ATOM 2973 C CA . ALA A 1 369 ? 8.556 2.181 -27.505 1.00 92.69 369 ALA A CA 1
ATOM 2974 C C . ALA A 1 369 ? 8.411 1.045 -28.533 1.00 92.69 369 ALA A C 1
ATOM 2976 O O . ALA A 1 369 ? 9.247 0.894 -29.410 1.00 92.69 369 ALA A O 1
ATOM 2977 N N . LEU A 1 370 ? 7.318 0.277 -28.504 1.00 95.31 370 LEU A N 1
ATOM 2978 C CA . LEU A 1 370 ? 7.095 -0.810 -29.465 1.00 95.31 370 LEU A CA 1
ATOM 2979 C C . LEU A 1 370 ? 6.919 -0.349 -30.920 1.00 95.31 370 LEU A C 1
ATOM 2981 O O . LEU A 1 370 ? 7.147 -1.157 -31.824 1.00 95.31 370 LEU A O 1
ATOM 2985 N N . PHE A 1 371 ? 6.516 0.904 -31.143 1.00 94.12 371 PHE A N 1
ATOM 2986 C CA . PHE A 1 371 ? 6.453 1.516 -32.475 1.00 94.12 371 PHE A CA 1
ATOM 2987 C C . PHE A 1 371 ? 7.786 2.126 -32.918 1.00 94.12 371 PHE A C 1
ATOM 2989 O O . PHE A 1 371 ? 7.933 2.476 -34.086 1.00 94.12 371 PHE A O 1
ATOM 2996 N N . ASP A 1 372 ? 8.749 2.244 -32.009 1.00 89.25 372 ASP A N 1
ATOM 2997 C CA . ASP A 1 372 ? 10.054 2.809 -32.297 1.00 89.25 372 ASP A CA 1
ATOM 2998 C C . ASP A 1 372 ? 10.942 1.773 -33.008 1.00 89.25 372 ASP A C 1
ATOM 3000 O O . ASP A 1 372 ? 11.101 0.632 -32.557 1.00 89.25 372 ASP A O 1
ATOM 3004 N N . HIS A 1 373 ? 11.524 2.150 -34.148 1.00 86.19 373 HIS A N 1
ATOM 3005 C CA . HIS A 1 373 ? 12.340 1.244 -34.963 1.00 86.19 373 HIS A CA 1
ATOM 3006 C C . HIS A 1 373 ? 13.706 0.936 -34.331 1.00 86.19 373 HIS A C 1
ATOM 3008 O O . HIS A 1 373 ? 14.364 -0.017 -34.753 1.00 86.19 373 HIS A O 1
ATOM 3014 N N . HIS A 1 374 ? 14.110 1.694 -33.307 1.00 87.81 374 HIS A N 1
ATOM 3015 C CA . HIS A 1 374 ? 15.414 1.573 -32.658 1.00 87.81 374 HIS A CA 1
ATOM 3016 C C . HIS A 1 374 ? 15.538 0.393 -31.681 1.00 87.81 374 HIS A C 1
ATOM 3018 O O . HIS A 1 374 ? 16.654 -0.000 -31.349 1.00 87.81 374 HIS A O 1
ATOM 3024 N N . LEU A 1 375 ? 14.431 -0.226 -31.248 1.00 89.31 375 LEU A N 1
ATOM 3025 C CA . LEU A 1 375 ? 14.504 -1.392 -30.363 1.00 89.31 375 LEU A CA 1
ATOM 3026 C C . LEU A 1 375 ? 14.889 -2.666 -31.121 1.00 89.31 375 LEU A C 1
ATOM 3028 O O . LEU A 1 375 ? 14.255 -3.087 -32.103 1.00 89.31 375 LEU A O 1
ATOM 3032 N N . ASP A 1 376 ? 15.894 -3.354 -30.592 1.00 92.31 376 ASP A N 1
ATOM 3033 C CA . ASP A 1 376 ? 16.291 -4.665 -31.071 1.00 92.31 376 ASP A CA 1
ATOM 3034 C C . ASP A 1 376 ? 15.151 -5.687 -30.899 1.00 92.31 376 ASP A C 1
ATOM 3036 O O . ASP A 1 376 ? 14.173 -5.502 -30.161 1.00 92.31 376 ASP A O 1
ATOM 3040 N N . LYS A 1 377 ? 15.249 -6.798 -31.633 1.00 94.94 377 LYS A N 1
ATOM 3041 C CA . LYS A 1 377 ? 14.202 -7.827 -31.648 1.00 94.94 377 LYS A CA 1
ATOM 3042 C C . LYS A 1 377 ? 13.940 -8.397 -30.249 1.00 94.94 377 LYS A C 1
ATOM 3044 O O . LYS A 1 377 ? 12.787 -8.692 -29.938 1.00 94.94 377 LYS A O 1
ATOM 3049 N N . ARG A 1 378 ? 14.975 -8.547 -29.413 1.00 94.38 378 ARG A N 1
ATOM 3050 C CA . ARG A 1 378 ? 14.842 -9.118 -28.068 1.00 94.38 378 ARG A CA 1
ATOM 3051 C C . ARG A 1 378 ? 14.167 -8.128 -27.124 1.00 94.38 378 ARG A C 1
ATOM 3053 O O . ARG A 1 378 ? 13.201 -8.519 -26.472 1.00 94.38 378 ARG A O 1
ATOM 3060 N N . SER A 1 379 ? 14.570 -6.857 -27.120 1.00 93.56 379 SER A N 1
ATOM 3061 C CA . SER A 1 379 ? 13.896 -5.843 -26.295 1.00 93.56 379 SER A CA 1
ATOM 3062 C C . SER A 1 379 ? 12.443 -5.624 -26.697 1.00 93.56 379 SER A C 1
ATOM 3064 O O . SER A 1 379 ? 11.605 -5.423 -25.824 1.00 93.56 379 SER A O 1
ATOM 3066 N N . ARG A 1 380 ? 12.089 -5.756 -27.986 1.00 94.88 380 ARG A N 1
ATOM 3067 C CA . ARG A 1 380 ? 10.678 -5.736 -28.422 1.00 94.88 380 ARG A CA 1
ATOM 3068 C C . ARG A 1 380 ? 9.856 -6.882 -27.837 1.00 94.88 380 ARG A C 1
ATOM 3070 O O . ARG A 1 380 ? 8.699 -6.672 -27.477 1.00 94.88 380 ARG A O 1
ATOM 3077 N N . VAL A 1 381 ? 10.424 -8.085 -27.733 1.00 96.31 381 VAL A N 1
ATOM 3078 C CA . VAL A 1 381 ? 9.743 -9.222 -27.091 1.00 96.31 381 VAL A CA 1
ATOM 3079 C C . VAL A 1 381 ? 9.548 -8.946 -25.600 1.00 96.31 381 VAL A C 1
ATOM 3081 O O . VAL A 1 381 ? 8.424 -9.070 -25.116 1.00 96.31 381 VAL A O 1
ATOM 3084 N N . SER A 1 382 ? 10.589 -8.488 -24.900 1.00 96.00 382 SER A N 1
ATOM 3085 C CA . SER A 1 382 ? 10.497 -8.126 -23.480 1.00 96.00 382 SER A CA 1
ATOM 3086 C C . SER A 1 382 ? 9.506 -6.983 -23.232 1.00 96.00 382 SER A C 1
ATOM 3088 O O . SER A 1 382 ? 8.694 -7.070 -22.321 1.00 96.00 382 SER A O 1
ATOM 3090 N N . ALA A 1 383 ? 9.483 -5.948 -24.076 1.00 96.12 383 ALA A N 1
ATOM 3091 C CA . ALA A 1 383 ? 8.539 -4.837 -23.962 1.00 96.12 383 ALA A CA 1
ATOM 3092 C C . ALA A 1 383 ? 7.082 -5.279 -24.194 1.00 96.12 383 ALA A C 1
ATOM 3094 O O . ALA A 1 383 ? 6.182 -4.813 -23.497 1.00 96.12 383 ALA A O 1
ATOM 3095 N N . ARG A 1 384 ? 6.829 -6.218 -25.122 1.00 97.12 384 ARG A N 1
ATOM 3096 C CA . ARG A 1 384 ? 5.500 -6.840 -25.292 1.00 97.12 384 ARG A CA 1
ATOM 3097 C C . ARG A 1 384 ? 5.107 -7.674 -24.079 1.00 97.12 384 ARG A C 1
ATOM 3099 O O . ARG A 1 384 ? 3.962 -7.587 -23.645 1.00 97.12 384 ARG A O 1
ATOM 3106 N N . ALA A 1 385 ? 6.040 -8.455 -23.537 1.00 97.00 385 ALA A N 1
ATOM 3107 C CA . ALA A 1 385 ? 5.812 -9.248 -22.334 1.00 97.00 385 ALA A CA 1
ATOM 3108 C C . ALA A 1 385 ? 5.511 -8.348 -21.129 1.00 97.00 385 ALA A C 1
ATOM 3110 O O . ALA A 1 385 ? 4.530 -8.579 -20.431 1.00 97.00 385 ALA A O 1
ATOM 3111 N N . LEU A 1 386 ? 6.266 -7.263 -20.949 1.00 96.56 386 LEU A N 1
ATOM 3112 C CA . LEU A 1 386 ? 6.027 -6.266 -19.910 1.00 96.56 386 LEU A CA 1
ATOM 3113 C C . LEU A 1 386 ? 4.682 -5.549 -20.104 1.00 96.56 386 LEU A C 1
ATOM 3115 O O . LEU A 1 386 ? 3.925 -5.382 -19.151 1.00 96.56 386 LEU A O 1
ATOM 3119 N N . LEU A 1 387 ? 4.321 -5.188 -21.339 1.00 96.88 387 LEU A N 1
ATOM 3120 C CA . LEU A 1 387 ? 3.008 -4.617 -21.638 1.00 96.88 387 LEU A CA 1
ATOM 3121 C C . LEU A 1 387 ? 1.878 -5.597 -21.279 1.00 96.88 387 LEU A C 1
ATOM 3123 O O . LEU A 1 387 ? 0.913 -5.199 -20.624 1.00 96.88 387 LEU A O 1
ATOM 3127 N N . ALA A 1 388 ? 2.016 -6.877 -21.631 1.00 96.56 388 ALA A N 1
ATOM 3128 C CA . ALA A 1 388 ? 1.065 -7.922 -21.258 1.00 96.56 388 ALA A CA 1
ATOM 3129 C C . ALA A 1 388 ? 1.002 -8.126 -19.734 1.00 96.56 388 ALA A C 1
ATOM 3131 O O . ALA A 1 388 ? -0.092 -8.199 -19.175 1.00 96.56 388 ALA A O 1
ATOM 3132 N N . LEU A 1 389 ? 2.153 -8.133 -19.056 1.00 95.25 389 LEU A N 1
ATOM 3133 C CA . LEU A 1 389 ? 2.265 -8.269 -17.605 1.00 95.25 389 LEU A CA 1
ATOM 3134 C C . LEU A 1 389 ? 1.556 -7.119 -16.892 1.00 95.25 389 LEU A C 1
ATOM 3136 O O . LEU A 1 389 ? 0.735 -7.366 -16.010 1.00 95.25 389 LEU A O 1
ATOM 3140 N N . THR A 1 390 ? 1.791 -5.876 -17.325 1.00 95.38 390 THR A N 1
ATOM 3141 C CA . THR A 1 390 ? 1.082 -4.712 -16.779 1.00 95.38 390 THR A CA 1
ATOM 3142 C C . THR A 1 390 ? -0.415 -4.805 -17.047 1.00 95.38 390 THR A C 1
ATOM 3144 O O . THR A 1 390 ? -1.192 -4.378 -16.202 1.00 95.38 390 THR A O 1
ATOM 3147 N N . GLY A 1 391 ? -0.839 -5.348 -18.195 1.00 93.31 391 GLY A N 1
ATOM 3148 C CA . GLY A 1 391 ? -2.238 -5.579 -18.564 1.00 93.31 391 GLY A CA 1
ATOM 3149 C C . GLY A 1 391 ? -2.940 -6.577 -17.644 1.00 93.31 391 GLY A C 1
ATOM 3150 O O . GLY A 1 391 ? -4.009 -6.268 -17.119 1.00 93.31 391 GLY A O 1
ATOM 3151 N N . ALA A 1 392 ? -2.307 -7.729 -17.415 1.00 93.62 392 ALA A N 1
ATOM 3152 C CA . ALA A 1 392 ? -2.801 -8.789 -16.538 1.00 93.62 392 ALA A CA 1
ATOM 3153 C C . ALA A 1 392 ? -2.791 -8.378 -15.058 1.00 93.62 392 ALA A C 1
ATOM 3155 O O . ALA A 1 392 ? -3.708 -8.711 -14.312 1.00 93.62 392 ALA A O 1
ATOM 3156 N N . HIS A 1 393 ? -1.779 -7.614 -14.646 1.00 90.19 393 HIS A N 1
ATOM 3157 C CA . HIS A 1 393 ? -1.567 -7.193 -13.266 1.00 90.19 393 HIS A CA 1
ATOM 3158 C C . HIS A 1 393 ? -1.622 -5.674 -13.153 1.00 90.19 393 HIS A C 1
ATOM 3160 O O . HIS A 1 393 ? -0.640 -5.014 -12.819 1.00 90.19 393 HIS A O 1
ATOM 3166 N N . GLY A 1 394 ? -2.803 -5.095 -13.381 1.00 79.50 394 GLY A N 1
ATOM 3167 C CA . GLY A 1 394 ? -3.044 -3.755 -12.860 1.00 79.50 394 GLY A CA 1
ATOM 3168 C C . GLY A 1 394 ? -2.809 -3.808 -11.352 1.00 79.50 394 GLY A C 1
ATOM 3169 O O . GLY A 1 394 ? -3.433 -4.634 -10.691 1.00 79.50 394 GLY A O 1
ATOM 3170 N N . LEU A 1 395 ? -1.918 -2.970 -10.812 1.00 86.56 395 LEU A N 1
ATOM 3171 C CA . LEU A 1 395 ? -1.670 -2.799 -9.368 1.00 86.56 395 LEU A CA 1
ATOM 3172 C C . LEU A 1 395 ? -2.901 -2.188 -8.655 1.00 86.56 395 LEU A C 1
ATOM 3174 O O . LEU A 1 395 ? -2.807 -1.246 -7.876 1.00 86.56 395 LEU A O 1
ATOM 3178 N N . GLY A 1 396 ? -4.090 -2.652 -9.026 1.00 83.50 396 GLY A N 1
ATOM 3179 C CA . GLY A 1 396 ? -5.366 -2.281 -8.470 1.00 83.50 396 GLY A CA 1
ATOM 3180 C C . GLY A 1 396 ? -5.730 -3.231 -7.345 1.00 83.50 396 GLY A C 1
ATOM 3181 O O . GLY A 1 396 ? -5.425 -4.424 -7.375 1.00 83.50 396 GLY A O 1
ATOM 3182 N N . VAL A 1 397 ? -6.420 -2.677 -6.362 1.00 81.00 397 VAL A N 1
ATOM 3183 C CA . VAL A 1 397 ? -6.983 -3.421 -5.245 1.00 81.00 397 VAL A CA 1
ATOM 3184 C C . VAL A 1 397 ? -8.477 -3.550 -5.490 1.00 81.00 397 VAL A C 1
ATOM 3186 O O . VAL A 1 397 ? -9.138 -2.569 -5.826 1.00 81.00 397 VAL A O 1
ATOM 3189 N N . SER A 1 398 ? -9.014 -4.753 -5.329 1.00 77.31 398 SER A N 1
ATOM 3190 C CA . SER A 1 398 ? -10.457 -4.949 -5.248 1.00 77.31 398 SER A CA 1
ATOM 3191 C C . SER A 1 398 ? -10.783 -5.441 -3.849 1.00 77.31 398 SER A C 1
ATOM 3193 O O . SER A 1 398 ? -10.343 -6.526 -3.473 1.00 77.31 398 SER A O 1
ATOM 3195 N N . LEU A 1 399 ? -11.552 -4.641 -3.117 1.00 67.81 399 LEU A N 1
ATOM 3196 C CA . LEU A 1 399 ? -12.248 -5.042 -1.900 1.00 67.81 399 LEU A CA 1
ATOM 3197 C C . LEU A 1 399 ? -13.274 -6.124 -2.283 1.00 67.81 399 LEU A C 1
ATOM 3199 O O . LEU A 1 399 ? -14.004 -5.962 -3.268 1.00 67.81 399 LEU A O 1
ATOM 3203 N N . LEU A 1 400 ? -13.303 -7.251 -1.567 1.00 60.38 400 LEU A N 1
ATOM 3204 C CA . LEU A 1 400 ? -14.222 -8.386 -1.788 1.00 60.38 400 LEU A CA 1
ATOM 3205 C C . LEU A 1 400 ? -14.165 -9.025 -3.191 1.00 60.38 400 LEU A C 1
ATOM 3207 O O . LEU A 1 400 ? -15.045 -9.794 -3.565 1.00 60.38 400 LEU A O 1
ATOM 3211 N N . GLY A 1 401 ? -13.182 -8.667 -4.023 1.00 67.31 401 GLY A N 1
ATOM 3212 C CA . GLY A 1 401 ? -13.198 -9.000 -5.455 1.00 67.31 401 GLY A CA 1
ATOM 3213 C C . GLY A 1 401 ? -14.334 -8.340 -6.257 1.00 67.31 401 GLY A C 1
ATOM 3214 O O . GLY A 1 401 ? -14.429 -8.573 -7.459 1.00 67.31 401 GLY A O 1
ATOM 3215 N N . MET A 1 402 ? -15.169 -7.511 -5.618 1.00 68.00 402 MET A N 1
ATOM 3216 C CA . MET A 1 402 ? -16.346 -6.873 -6.220 1.00 68.00 402 MET A CA 1
ATOM 3217 C C . MET A 1 402 ? -16.227 -5.348 -6.259 1.00 68.00 402 MET A C 1
ATOM 3219 O O . MET A 1 402 ? -16.578 -4.721 -7.257 1.00 68.00 402 MET A O 1
ATOM 3223 N N . LEU A 1 403 ? -15.721 -4.741 -5.184 1.00 71.38 403 LEU A N 1
ATOM 3224 C CA . LEU A 1 403 ? -15.603 -3.296 -5.046 1.00 71.38 403 LEU A CA 1
ATOM 3225 C C . LEU A 1 403 ? -14.191 -2.871 -5.409 1.00 71.38 403 LEU A C 1
ATOM 3227 O O . LEU A 1 403 ? -13.230 -3.143 -4.690 1.00 71.38 403 LEU A O 1
ATOM 3231 N N . ARG A 1 404 ? -14.044 -2.167 -6.526 1.00 77.75 404 ARG A N 1
ATOM 3232 C CA . ARG A 1 404 ? -12.769 -1.523 -6.814 1.00 77.75 404 ARG A CA 1
ATOM 3233 C C . ARG A 1 404 ? -12.603 -0.335 -5.854 1.00 77.75 404 ARG A C 1
ATOM 3235 O O . ARG A 1 404 ? -13.470 0.529 -5.753 1.00 77.75 404 ARG A O 1
ATOM 3242 N N . VAL A 1 405 ? -11.496 -0.333 -5.120 1.00 77.94 405 VAL A N 1
ATOM 3243 C CA . VAL A 1 405 ? -11.042 0.716 -4.180 1.00 77.94 405 VAL A CA 1
ATOM 3244 C C . VAL A 1 405 ? -10.607 1.991 -4.920 1.00 77.94 405 VAL A C 1
ATOM 3246 O O . VAL A 1 405 ? -9.425 2.321 -4.931 1.00 77.94 405 VAL A O 1
ATOM 3249 N N . ASP A 1 406 ? -11.490 2.596 -5.702 1.00 84.94 406 ASP A N 1
ATOM 3250 C CA . ASP A 1 406 ? -11.193 3.772 -6.538 1.00 84.94 406 ASP A CA 1
ATOM 3251 C C . ASP A 1 406 ? -11.644 5.035 -5.782 1.00 84.94 406 ASP A C 1
ATOM 3253 O O . ASP A 1 406 ? -12.368 4.921 -4.791 1.00 84.94 406 ASP A O 1
ATOM 3257 N N . ILE A 1 407 ? -11.345 6.250 -6.264 1.00 84.81 407 ILE A N 1
ATOM 3258 C CA . ILE A 1 407 ? -11.978 7.482 -5.731 1.00 84.81 407 ILE A CA 1
ATOM 3259 C C . ILE A 1 407 ? -13.518 7.400 -5.765 1.00 84.81 407 ILE A C 1
ATOM 3261 O O . ILE A 1 407 ? -14.202 8.068 -4.988 1.00 84.81 407 ILE A O 1
ATOM 3265 N N . SER A 1 408 ? -14.094 6.533 -6.600 1.00 84.50 408 SER A N 1
ATOM 3266 C CA . SER A 1 408 ? -15.529 6.277 -6.583 1.00 84.50 408 SER A CA 1
ATOM 3267 C C . SER A 1 408 ? -16.009 5.618 -5.286 1.00 84.50 408 SER A C 1
ATOM 3269 O O . SER A 1 408 ? -17.146 5.860 -4.903 1.00 84.50 408 SER A O 1
ATOM 3271 N N . LEU A 1 409 ? -15.208 4.806 -4.590 1.00 81.94 409 LEU A N 1
ATOM 3272 C CA . LEU A 1 409 ? -15.636 4.092 -3.380 1.00 81.94 409 LEU A CA 1
ATOM 3273 C C . LEU A 1 409 ? -16.117 5.035 -2.256 1.00 81.94 409 LEU A C 1
ATOM 3275 O O . LEU A 1 409 ? -17.251 4.860 -1.805 1.00 81.94 409 LEU A O 1
ATOM 3279 N N . PRO A 1 410 ? -15.351 6.058 -1.821 1.00 81.38 410 PRO A N 1
ATOM 3280 C CA . PRO A 1 410 ? -15.836 7.008 -0.821 1.00 81.38 410 PRO A CA 1
ATOM 3281 C C . PRO A 1 410 ? -17.056 7.797 -1.316 1.00 81.38 410 PRO A C 1
ATOM 3283 O O . PRO A 1 410 ? -17.936 8.102 -0.516 1.00 81.38 410 PRO A O 1
ATOM 3286 N N . LEU A 1 411 ? -17.169 8.075 -2.621 1.00 83.62 411 LEU A N 1
ATOM 3287 C CA . LEU A 1 411 ? -18.349 8.739 -3.189 1.00 83.62 411 LEU A CA 1
ATOM 3288 C C . LEU A 1 411 ? -19.599 7.852 -3.116 1.00 83.62 411 LEU A C 1
ATOM 3290 O O . LEU A 1 411 ? -20.656 8.326 -2.708 1.00 83.62 411 LEU A O 1
ATOM 3294 N N . HIS A 1 412 ? -19.479 6.561 -3.442 1.00 82.00 412 HIS A N 1
ATOM 3295 C CA . HIS A 1 412 ? -20.570 5.595 -3.283 1.00 82.00 412 HIS A CA 1
ATOM 3296 C C . HIS A 1 412 ? -20.960 5.444 -1.812 1.00 82.00 412 HIS A C 1
ATOM 3298 O O . HIS A 1 412 ? -22.147 5.404 -1.501 1.00 82.00 412 HIS A O 1
ATOM 3304 N N . TYR A 1 413 ? -19.981 5.424 -0.904 1.00 79.50 413 TYR A N 1
ATOM 3305 C CA . TYR A 1 413 ? -20.234 5.383 0.534 1.00 79.50 413 TYR A CA 1
ATOM 3306 C C . TYR A 1 413 ? -21.011 6.618 1.015 1.00 79.50 413 TYR A C 1
ATOM 3308 O O . TYR A 1 413 ? -22.029 6.476 1.690 1.00 79.50 413 TYR A O 1
ATOM 3316 N N . VAL A 1 414 ? -20.597 7.827 0.614 1.00 80.94 414 VAL A N 1
ATOM 3317 C CA . VAL A 1 414 ? -21.330 9.070 0.917 1.00 80.94 414 VAL A CA 1
ATOM 3318 C C . VAL A 1 414 ? -22.735 9.035 0.319 1.00 80.94 414 VAL A C 1
ATOM 3320 O O . VAL A 1 414 ? -23.693 9.374 1.007 1.00 80.94 414 VAL A O 1
ATOM 3323 N N . SER A 1 415 ? -22.881 8.584 -0.928 1.00 83.44 415 SER A N 1
ATOM 3324 C CA . SER A 1 415 ? -24.182 8.475 -1.595 1.00 83.44 415 SER A CA 1
ATOM 3325 C C . SER A 1 415 ? -25.124 7.519 -0.861 1.00 83.44 415 SER A C 1
ATOM 3327 O O . SER A 1 415 ? -26.284 7.862 -0.630 1.00 83.44 415 SER A O 1
ATOM 3329 N N . LEU A 1 416 ? -24.639 6.339 -0.460 1.00 81.31 416 LEU A N 1
ATOM 3330 C CA . LEU A 1 416 ? -25.406 5.375 0.333 1.00 81.31 416 LEU A CA 1
ATOM 3331 C C . LEU A 1 416 ? -25.812 5.971 1.679 1.00 81.31 416 LEU A C 1
ATOM 3333 O O . LEU A 1 416 ? -26.964 5.838 2.083 1.00 81.31 416 LEU A O 1
ATOM 3337 N N . LEU A 1 417 ? -24.896 6.675 2.341 1.00 78.56 417 LEU A N 1
ATOM 3338 C CA . LEU A 1 417 ? -25.161 7.290 3.633 1.00 78.56 417 LEU A CA 1
ATOM 3339 C C . LEU A 1 417 ? -26.206 8.404 3.549 1.00 78.56 417 LEU A C 1
ATOM 3341 O O . LEU A 1 417 ? -27.135 8.431 4.352 1.00 78.56 417 LEU A O 1
ATOM 3345 N N . VAL A 1 418 ? -26.092 9.291 2.560 1.00 81.44 418 VAL A N 1
ATOM 3346 C CA . VAL A 1 418 ? -27.088 10.339 2.296 1.00 81.44 418 VAL A CA 1
ATOM 3347 C C . VAL A 1 418 ? -28.441 9.709 1.971 1.00 81.44 418 VAL A C 1
ATOM 3349 O O . VAL A 1 418 ? -29.457 10.138 2.511 1.00 81.44 418 VAL A O 1
ATOM 3352 N N . THR A 1 419 ? -28.463 8.649 1.159 1.00 83.25 419 THR A N 1
ATOM 3353 C CA . THR A 1 419 ? -29.696 7.919 0.825 1.00 83.25 419 THR A CA 1
ATOM 3354 C C . THR A 1 419 ? -30.344 7.326 2.077 1.00 83.25 419 THR A C 1
ATOM 3356 O O . THR A 1 419 ? -31.539 7.506 2.298 1.00 83.25 419 THR A O 1
ATOM 3359 N N . TYR A 1 420 ? -29.561 6.676 2.940 1.00 78.19 420 TYR A N 1
ATOM 3360 C CA . TYR A 1 420 ? -30.063 6.082 4.178 1.00 78.19 420 TYR A CA 1
ATOM 3361 C C . TYR A 1 420 ? -30.554 7.145 5.167 1.00 78.19 420 TYR A C 1
ATOM 3363 O O . TYR A 1 420 ? -31.600 6.977 5.791 1.00 78.19 420 TYR A O 1
ATOM 3371 N N . LEU A 1 421 ? -29.848 8.276 5.266 1.00 77.44 421 LEU A N 1
ATOM 3372 C CA . LEU A 1 421 ? -30.267 9.417 6.076 1.00 77.44 421 LEU A CA 1
ATOM 3373 C C . LEU A 1 421 ? -31.613 9.972 5.596 1.00 77.44 421 LEU A C 1
ATOM 3375 O O . LEU A 1 421 ? -32.496 10.208 6.416 1.00 77.44 421 LEU A O 1
ATOM 3379 N N . ILE A 1 422 ? -31.794 10.132 4.281 1.00 83.75 422 ILE A N 1
ATOM 3380 C CA . ILE A 1 422 ? -33.071 10.559 3.697 1.00 83.75 422 ILE A CA 1
ATOM 3381 C C . ILE A 1 422 ? -34.175 9.568 4.077 1.00 83.75 422 ILE A C 1
ATOM 3383 O O . ILE A 1 422 ? -35.213 9.993 4.576 1.00 83.75 422 ILE A O 1
ATOM 3387 N N . ILE A 1 423 ? -33.949 8.263 3.904 1.00 84.88 423 ILE A N 1
ATOM 3388 C CA . ILE A 1 423 ? -34.924 7.218 4.252 1.00 84.88 423 ILE A CA 1
ATOM 3389 C C . ILE A 1 423 ? -35.316 7.298 5.736 1.00 84.88 423 ILE A C 1
ATOM 3391 O O . ILE A 1 423 ? -36.503 7.328 6.058 1.00 84.88 423 ILE A O 1
ATOM 3395 N N . LEU A 1 424 ? -34.340 7.395 6.643 1.00 78.25 424 LEU A N 1
ATOM 3396 C CA . LEU A 1 424 ? -34.594 7.511 8.082 1.00 78.25 424 LEU A CA 1
ATOM 3397 C C . LEU A 1 424 ? -35.397 8.770 8.433 1.00 78.25 424 LEU A C 1
ATOM 3399 O O . LEU A 1 424 ? -36.319 8.699 9.247 1.00 78.25 424 LEU A O 1
ATOM 3403 N N . LEU A 1 425 ? -35.084 9.906 7.804 1.00 80.94 425 LEU A N 1
ATOM 3404 C CA . LEU A 1 425 ? -35.827 11.153 7.996 1.00 80.94 425 LEU A CA 1
ATOM 3405 C C . LEU A 1 425 ? -37.282 11.028 7.524 1.00 80.94 425 LEU A C 1
ATOM 3407 O O . LEU A 1 425 ? -38.182 11.543 8.189 1.00 80.94 425 LEU A O 1
ATOM 3411 N N . GLN A 1 426 ? -37.533 10.312 6.422 1.00 87.88 426 GLN A N 1
ATOM 3412 C CA . GLN A 1 426 ? -38.899 10.046 5.961 1.00 87.88 426 GLN A CA 1
ATOM 3413 C C . GLN A 1 426 ? -39.668 9.157 6.954 1.00 87.88 426 GLN A C 1
ATOM 3415 O O . GLN A 1 426 ? -40.798 9.484 7.308 1.00 87.88 426 GLN A O 1
ATOM 3420 N N . PHE A 1 427 ? -39.059 8.089 7.482 1.00 87.88 427 PHE A N 1
ATOM 3421 C CA . PHE A 1 427 ? -39.722 7.207 8.455 1.00 87.88 427 PHE A CA 1
ATOM 3422 C C . PHE A 1 427 ? -39.981 7.870 9.815 1.00 87.88 427 PHE A C 1
ATOM 3424 O O . PHE A 1 427 ? -41.021 7.632 10.427 1.00 87.88 427 PHE A O 1
ATOM 3431 N N . GLN A 1 428 ? -39.091 8.751 10.284 1.00 81.00 428 GLN A N 1
ATOM 3432 C CA . GLN A 1 428 ? -39.343 9.520 11.509 1.00 81.00 428 GLN A CA 1
ATOM 3433 C C . GLN A 1 428 ? -40.551 10.448 11.382 1.00 81.00 428 GLN A C 1
ATOM 3435 O O . GLN A 1 428 ? -41.255 10.677 12.365 1.00 81.00 428 GLN A O 1
ATOM 3440 N N . LYS A 1 429 ? -40.797 10.978 10.180 1.00 77.31 429 LYS A N 1
ATOM 3441 C CA . LYS A 1 429 ? -41.968 11.810 9.910 1.00 77.31 429 LYS A CA 1
ATOM 3442 C C . LYS A 1 429 ? -43.265 10.998 9.976 1.00 77.31 429 LYS A C 1
ATOM 3444 O O . LYS A 1 429 ? -44.257 11.519 10.469 1.00 77.31 429 LYS A O 1
ATOM 3449 N N . VAL A 1 430 ? -43.238 9.740 9.531 1.00 76.00 430 VAL A N 1
ATOM 3450 C CA . VAL A 1 430 ? -44.396 8.829 9.573 1.00 76.00 430 VAL A CA 1
ATOM 3451 C C . VAL A 1 430 ? -44.740 8.415 11.006 1.00 76.00 430 VAL A C 1
ATOM 3453 O O . VAL A 1 430 ? -45.907 8.419 11.356 1.00 76.00 430 VAL A O 1
ATOM 3456 N N . ASN A 1 431 ? -43.748 8.154 11.863 1.00 68.12 431 ASN A N 1
ATOM 3457 C CA . ASN A 1 431 ? -43.987 7.728 13.253 1.00 68.12 431 ASN A CA 1
ATOM 3458 C C . ASN A 1 431 ? -44.403 8.852 14.225 1.00 68.12 431 ASN A C 1
ATOM 3460 O O . ASN A 1 431 ? -44.599 8.585 15.409 1.00 68.12 431 ASN A O 1
ATOM 3464 N N . ARG A 1 432 ? -44.469 10.114 13.778 1.00 66.38 432 ARG A N 1
ATOM 3465 C CA . ARG A 1 432 ? -44.972 11.241 14.593 1.00 66.38 432 ARG A CA 1
ATOM 3466 C C . ARG A 1 432 ? -46.440 11.586 14.322 1.00 66.38 432 ARG A C 1
ATOM 3468 O O . ARG A 1 432 ? -46.957 12.479 14.991 1.00 66.38 432 ARG A O 1
ATOM 3475 N N . ILE A 1 433 ? -47.061 10.936 13.340 1.00 52.72 433 ILE A N 1
ATOM 3476 C CA . ILE A 1 433 ? -48.495 11.012 13.026 1.00 52.72 433 ILE A CA 1
ATOM 3477 C C . ILE A 1 433 ? -49.150 9.797 13.671 1.00 52.72 433 ILE A C 1
ATOM 3479 O O . ILE A 1 433 ? -50.243 9.975 14.249 1.00 52.72 433 ILE A O 1
#

Sequence (433 aa):
MLASHSRLTVSRAASLRIPRPARSLFTPAHTRSRHRPAEPAQAVGAKPYSRLDHARLHPLRDYYLVCVAMPPPRPHRVLVNTLTGDDDHDVLDPISRVFIKAEAAVGINRLHLLEGQSPCSKKLYWIAGIYCNIMVIFCAYISDHGQFHVKTVLDISAYFFNVVFSFVTAHRLKLYFHEINTFDKAVCCRPKYSELLKQNVMLHIMVALVMAGAGATFFIRFWKSKDTYTHIIIIHIQRVCELYFYAHLFCIIEPRLKLINFYVASSRINTDDTVCIKPEGFEYFSQAKSYKDFTDMKFLMDLYEILVTAHRHLVNAIKWQDGPPVDIVKLLPAVFFVGGNVLVLAVPCARRDQLQSEVRRLRALLASALFDHHLDKRSRVSARALLALTGAHGLGVSLLGMLRVDISLPLHYVSLLVTYLIILLQFQKVNRI

Radius of gyration: 30.7 Å; chains: 1; bounding box: 87×64×108 Å

InterPro domains:
  IPR013604 7TM chemosensory receptor [PF08395] (303-430)

Organism: Plutella xylostella (NCBI:txid51655)